Protein AF-A0A935D7R8-F1 (afdb_monomer)

pLDDT: mean 79.98, std 16.43, range [25.12, 97.88]

Mean predicted aligned error: 17.84 Å

Solvent-accessible surface area (backbone atoms only — not comparable to full-atom values): 21546 Å² total; per-residue (Å²): 134,92,79,90,79,90,80,77,100,73,84,87,69,66,61,70,61,51,54,62,62,70,72,55,86,90,68,80,71,48,70,63,20,39,67,57,42,31,53,40,67,48,76,47,75,62,68,50,31,39,38,48,45,84,63,38,43,50,80,58,92,61,56,47,52,40,34,32,56,53,76,86,49,69,36,73,81,56,50,65,52,72,55,94,64,71,46,76,22,55,31,30,44,34,40,31,40,71,85,66,84,38,56,28,74,33,72,47,77,44,75,37,47,82,42,76,56,82,83,70,62,60,48,42,70,48,76,43,82,76,50,77,17,22,37,36,38,38,73,63,42,83,40,79,88,56,82,43,52,40,37,41,67,68,75,85,63,84,68,43,66,59,82,58,47,72,49,71,51,81,59,38,40,78,37,50,32,33,43,35,38,27,48,90,72,31,53,39,70,30,72,53,77,44,80,31,41,27,58,34,50,73,41,57,90,28,40,46,66,49,69,51,74,48,80,62,58,56,33,36,39,38,40,61,44,76,49,59,77,64,39,42,79,77,46,38,39,39,34,56,57,83,71,53,71,49,56,58,67,59,46,72,50,71,53,94,65,66,44,78,29,51,32,33,44,40,36,37,23,40,24,82,87,77,75,42,75,37,38,28,37,30,22,44,74,45,74,45,54,81,63,69,93,57,80,86,79,66,79,85,68,68,71,48,73,39,58,75,62,21,73,43,52,40,40,36,38,23,84,53,42,34,48,68,28,38,40,36,33,20,42,87,85,70,48,76,78,47,77,49,75,46,78,31,63,39,52,51,78,47,81,44,76,85,66,72,65,45,60,34,43,37,38,40,41,25,86,73,45,70,52,73,48,82,44,43,33,97

Structure (mmCIF, N/CA/C/O backbone):
data_AF-A0A935D7R8-F1
#
_entry.id   AF-A0A935D7R8-F1
#
loop_
_atom_site.group_PDB
_atom_site.id
_atom_site.type_symbol
_atom_site.label_atom_id
_atom_site.label_alt_id
_atom_site.label_comp_id
_atom_site.label_asym_id
_atom_site.label_entity_id
_atom_site.label_seq_id
_atom_site.pdbx_PDB_ins_code
_atom_site.Cartn_x
_atom_site.Cartn_y
_atom_site.Cartn_z
_atom_site.occupancy
_atom_site.B_iso_or_equiv
_atom_site.auth_seq_id
_atom_site.auth_comp_id
_atom_site.auth_asym_id
_atom_site.auth_atom_id
_atom_site.pdbx_PDB_model_num
ATOM 1 N N . MET A 1 1 ? -55.597 0.495 22.270 1.00 32.75 1 MET A N 1
ATOM 2 C CA . MET A 1 1 ? -55.337 -0.959 22.265 1.00 32.75 1 MET A CA 1
ATOM 3 C C . MET A 1 1 ? -54.003 -1.185 21.591 1.00 32.75 1 MET A C 1
ATOM 5 O O . MET A 1 1 ? -53.780 -0.650 20.515 1.00 32.75 1 MET A O 1
ATOM 9 N N . ILE A 1 2 ? -53.115 -1.874 22.296 1.00 33.88 2 ILE A N 1
ATOM 10 C CA . ILE A 1 2 ? -51.761 -2.244 21.880 1.00 33.88 2 ILE A CA 1
ATOM 11 C C . ILE A 1 2 ? -51.841 -3.198 20.682 1.00 33.88 2 ILE A C 1
ATOM 13 O O . ILE A 1 2 ? -52.673 -4.100 20.685 1.00 33.88 2 ILE A O 1
ATOM 17 N N . SER A 1 3 ? -50.952 -3.034 19.703 1.00 26.97 3 SER A N 1
ATOM 18 C CA . SER A 1 3 ? -50.539 -4.124 18.814 1.00 26.97 3 SER A CA 1
ATOM 19 C C . SER A 1 3 ? -49.127 -3.851 18.301 1.00 26.97 3 SER A C 1
ATOM 21 O O . SER A 1 3 ? -48.918 -3.113 17.342 1.00 26.97 3 SER A O 1
ATOM 23 N N . THR A 1 4 ? -48.158 -4.449 18.985 1.00 35.38 4 THR A N 1
ATOM 24 C CA . THR A 1 4 ? -46.778 -4.659 18.544 1.00 35.38 4 THR A CA 1
ATOM 25 C C . THR A 1 4 ? -46.745 -5.550 17.309 1.00 35.38 4 THR A C 1
ATOM 27 O O . THR A 1 4 ? -47.282 -6.654 17.359 1.00 35.38 4 THR A O 1
ATOM 30 N N . HIS A 1 5 ? -46.058 -5.132 16.246 1.00 29.69 5 HIS A N 1
ATOM 31 C CA . HIS A 1 5 ? -45.488 -6.039 15.246 1.00 29.69 5 HIS A CA 1
ATOM 32 C C . HIS A 1 5 ? -44.010 -5.689 15.072 1.00 29.69 5 HIS A C 1
ATOM 34 O O . HIS A 1 5 ? -43.655 -4.687 14.458 1.00 29.69 5 HIS A O 1
ATOM 40 N N . ALA A 1 6 ? -43.163 -6.518 15.676 1.00 33.34 6 ALA A N 1
ATOM 41 C CA . ALA A 1 6 ? -41.754 -6.612 15.349 1.00 33.34 6 ALA A CA 1
ATOM 42 C C . ALA A 1 6 ? -41.628 -7.291 13.979 1.00 33.34 6 ALA A C 1
ATOM 44 O O . ALA A 1 6 ? -42.185 -8.369 13.791 1.00 33.34 6 ALA A O 1
ATOM 45 N N . TYR A 1 7 ? -40.892 -6.681 13.049 1.00 27.58 7 TYR A N 1
ATOM 46 C CA . TYR A 1 7 ? -40.362 -7.373 11.876 1.00 27.58 7 TYR A CA 1
ATOM 47 C C . TYR A 1 7 ? -38.921 -6.923 11.609 1.00 27.58 7 TYR A C 1
ATOM 49 O O . TYR A 1 7 ? -38.663 -5.796 11.202 1.00 27.58 7 TYR A O 1
ATOM 57 N N . ASN A 1 8 ? -38.026 -7.859 11.933 1.00 25.12 8 ASN A N 1
ATOM 58 C CA . ASN A 1 8 ? -36.705 -8.177 11.392 1.00 25.12 8 ASN A CA 1
ATOM 59 C C . ASN A 1 8 ? -35.783 -7.060 10.877 1.00 25.12 8 ASN A C 1
ATOM 61 O O . ASN A 1 8 ? -35.934 -6.518 9.786 1.00 25.12 8 ASN A O 1
ATOM 65 N N . VAL A 1 9 ? -34.707 -6.877 11.645 1.00 34.19 9 VAL A N 1
ATOM 66 C CA . VAL A 1 9 ? -33.426 -6.282 11.255 1.00 34.19 9 VAL A CA 1
ATOM 67 C C . VAL A 1 9 ? -32.640 -7.312 10.436 1.00 34.19 9 VAL A C 1
ATOM 69 O O . VAL A 1 9 ? -31.819 -8.027 10.988 1.00 34.19 9 VAL A O 1
ATOM 72 N N . GLN A 1 10 ? -32.921 -7.436 9.141 1.00 34.03 10 GLN A N 1
ATOM 73 C CA . GLN A 1 10 ? -32.052 -8.068 8.136 1.00 34.03 10 GLN A CA 1
ATOM 74 C C . GLN A 1 10 ? -32.507 -7.526 6.766 1.00 34.03 10 GLN A C 1
ATOM 76 O O . GLN A 1 10 ? -33.706 -7.506 6.503 1.00 34.03 10 GLN A O 1
ATOM 81 N N . ASN A 1 11 ? -31.582 -7.072 5.913 1.00 33.25 11 ASN A N 1
ATOM 82 C CA . ASN A 1 11 ? -31.804 -6.454 4.584 1.00 33.25 11 ASN A CA 1
ATOM 83 C C . ASN A 1 11 ? -32.205 -4.967 4.527 1.00 33.25 11 ASN A C 1
ATOM 85 O O . ASN A 1 11 ? -33.113 -4.580 3.794 1.00 33.25 11 ASN A O 1
ATOM 89 N N . LYS A 1 12 ? -31.450 -4.094 5.202 1.00 32.22 12 LYS A N 1
ATOM 90 C CA . LYS A 1 12 ? -31.298 -2.688 4.762 1.00 32.22 12 LYS A CA 1
ATOM 91 C C . LYS A 1 12 ? -29.900 -2.443 4.175 1.00 32.22 12 LYS A C 1
ATOM 93 O O . LYS A 1 12 ? -29.276 -1.427 4.456 1.00 32.22 12 LYS A O 1
ATOM 98 N N . SER A 1 13 ? -29.404 -3.413 3.403 1.00 45.75 13 SER A N 1
ATOM 99 C CA . SER A 1 13 ? -28.090 -3.394 2.758 1.00 45.75 13 SER A CA 1
ATOM 100 C C . SER A 1 13 ? -28.119 -2.611 1.438 1.00 45.75 13 SER A C 1
ATOM 102 O O . SER A 1 13 ? -29.049 -2.742 0.638 1.00 45.75 13 SER A O 1
ATOM 104 N N . LEU A 1 14 ? -27.082 -1.789 1.243 1.00 36.59 14 LEU A N 1
ATOM 105 C CA . LEU A 1 14 ? -26.651 -1.069 0.029 1.00 36.59 14 LEU A CA 1
ATOM 106 C C . LEU A 1 14 ? -27.621 -0.078 -0.645 1.00 36.59 14 LEU A C 1
ATOM 108 O O . LEU A 1 14 ? -27.222 1.033 -0.986 1.00 36.59 14 LEU A O 1
ATOM 112 N N . THR A 1 15 ? -28.892 -0.418 -0.827 1.00 35.75 15 THR A N 1
ATOM 113 C CA . THR A 1 15 ? -29.846 0.378 -1.625 1.00 35.75 15 THR A CA 1
ATOM 114 C C . THR A 1 15 ? -30.185 1.735 -1.001 1.00 35.75 15 THR A C 1
ATOM 116 O O . THR A 1 15 ? -30.354 2.721 -1.720 1.00 35.75 15 THR A O 1
ATOM 119 N N . ALA A 1 16 ? -30.220 1.832 0.331 1.00 34.75 16 ALA A N 1
ATOM 120 C CA . ALA A 1 16 ? -30.448 3.101 1.030 1.00 34.75 16 ALA A CA 1
ATOM 121 C C . ALA A 1 16 ? -29.232 4.047 0.959 1.00 34.75 16 ALA A C 1
ATOM 123 O O . ALA A 1 16 ? -29.409 5.263 0.931 1.00 34.75 16 ALA A O 1
ATOM 124 N N . VAL A 1 17 ? -28.018 3.492 0.870 1.00 40.97 17 VAL A N 1
ATOM 125 C CA . VAL A 1 17 ? -26.762 4.248 0.729 1.00 40.97 17 VAL A CA 1
ATOM 126 C C . VAL A 1 17 ? -26.624 4.783 -0.701 1.00 40.97 17 VAL A C 1
ATOM 128 O O . VAL A 1 17 ? -26.316 5.957 -0.894 1.00 40.97 17 VAL A O 1
ATOM 131 N N . LEU A 1 18 ? -26.984 3.972 -1.704 1.00 39.69 18 LEU A N 1
ATOM 132 C CA . LEU A 1 18 ? -27.013 4.382 -3.113 1.00 39.69 18 LEU A CA 1
ATOM 133 C C . LEU A 1 18 ? -28.060 5.482 -3.378 1.00 39.69 18 LEU A C 1
ATOM 135 O O . LEU A 1 18 ? -27.822 6.409 -4.147 1.00 39.69 18 LEU A O 1
ATOM 139 N N . SER A 1 19 ? -29.201 5.424 -2.685 1.00 36.91 19 SER A N 1
ATOM 140 C CA . SER A 1 19 ? -30.271 6.425 -2.806 1.00 36.91 19 SER A CA 1
ATOM 141 C C . SER A 1 19 ? -29.857 7.809 -2.293 1.00 36.91 19 SER A C 1
ATOM 143 O O . SER A 1 19 ? -30.337 8.811 -2.815 1.00 36.91 19 SER A O 1
ATOM 145 N N . LEU A 1 20 ? -28.956 7.887 -1.304 1.00 38.75 20 LEU A N 1
ATOM 146 C CA . LEU A 1 20 ? -28.432 9.167 -0.814 1.00 38.75 20 LEU A CA 1
ATOM 147 C C . LEU A 1 20 ? -27.389 9.775 -1.770 1.00 38.75 20 LEU A C 1
ATOM 149 O O . LEU A 1 20 ? -27.322 10.995 -1.890 1.00 38.75 20 LEU A O 1
ATOM 153 N N . LEU A 1 21 ? -26.630 8.937 -2.487 1.00 42.28 21 LEU A N 1
ATOM 154 C CA . LEU A 1 21 ? -25.644 9.356 -3.496 1.00 42.28 21 LEU A CA 1
ATOM 155 C C . LEU A 1 21 ? -26.289 9.809 -4.821 1.00 42.28 21 LEU A C 1
ATOM 157 O O . LEU A 1 21 ? -25.731 10.645 -5.522 1.00 42.28 21 LEU A O 1
ATOM 161 N N . LEU A 1 22 ? -27.485 9.312 -5.154 1.00 39.69 22 LEU A N 1
ATOM 162 C CA . LEU A 1 22 ? -28.229 9.683 -6.371 1.00 39.69 22 LEU A CA 1
ATOM 163 C C . LEU A 1 22 ? -29.046 10.984 -6.250 1.00 39.69 22 LEU A C 1
ATOM 165 O O . LEU A 1 22 ? -29.570 11.470 -7.252 1.00 39.69 22 LEU A O 1
ATOM 169 N N . LEU A 1 23 ? -29.172 11.555 -5.047 1.00 36.75 23 LEU A N 1
ATOM 170 C CA . LEU A 1 23 ? -30.017 12.729 -4.785 1.00 36.75 23 LEU A CA 1
ATOM 171 C C . LEU A 1 23 ? -29.272 14.073 -4.780 1.00 36.75 23 LEU A C 1
ATOM 173 O O . LEU A 1 23 ? -29.926 15.111 -4.696 1.00 36.75 23 LEU A O 1
ATOM 177 N N . CYS A 1 24 ? -27.950 14.086 -4.957 1.00 32.88 24 CYS A N 1
ATOM 178 C CA . CYS A 1 24 ? -27.210 15.314 -5.237 1.00 32.88 24 CYS A CA 1
ATOM 179 C C . CYS A 1 24 ? -26.363 15.110 -6.494 1.00 32.88 24 CYS A C 1
ATOM 181 O O . CYS A 1 24 ? -25.352 14.414 -6.487 1.00 32.88 24 CYS A O 1
ATOM 183 N N . GLY A 1 25 ? -26.844 15.658 -7.609 1.00 40.53 25 GLY A N 1
ATOM 184 C CA . GLY A 1 25 ? -26.140 15.603 -8.880 1.00 40.53 25 GLY A CA 1
ATOM 185 C C . GLY A 1 25 ? -24.770 16.276 -8.795 1.00 40.53 25 GLY A C 1
ATOM 186 O O . GLY A 1 25 ? -24.619 17.301 -8.139 1.00 40.53 25 GLY A O 1
ATOM 187 N N . MET A 1 26 ? -23.834 15.722 -9.569 1.00 37.94 26 MET A N 1
ATOM 188 C CA . MET A 1 26 ? -22.467 16.203 -9.819 1.00 37.94 26 MET A CA 1
ATOM 189 C C . MET A 1 26 ? -21.381 15.713 -8.852 1.00 37.94 26 MET A C 1
ATOM 191 O O . MET A 1 26 ? -20.585 16.503 -8.369 1.00 37.94 26 MET A O 1
ATOM 195 N N . VAL A 1 27 ? -21.241 14.395 -8.689 1.00 36.28 27 VAL A N 1
ATOM 196 C CA . VAL A 1 27 ? -19.916 13.782 -8.481 1.00 36.28 27 VAL A CA 1
ATOM 197 C C . VAL A 1 27 ? -19.839 12.544 -9.371 1.00 36.28 27 VAL A C 1
ATOM 199 O O . VAL A 1 27 ? -20.749 11.716 -9.370 1.00 36.28 27 VAL A O 1
ATOM 202 N N . SER A 1 28 ? -18.798 12.445 -10.201 1.00 37.97 28 SER A N 1
ATOM 203 C CA . SER A 1 28 ? -18.541 11.253 -11.012 1.00 37.97 28 SER A CA 1
ATOM 204 C C . SER A 1 28 ? -18.492 10.030 -10.101 1.00 37.97 28 SER A C 1
ATOM 206 O O . SER A 1 28 ? -17.761 10.049 -9.117 1.00 37.97 28 SER A O 1
ATOM 208 N N . ALA A 1 29 ? -19.203 8.962 -10.447 1.00 40.59 29 ALA A N 1
ATOM 209 C CA . ALA A 1 29 ? -19.250 7.693 -9.717 1.00 40.59 29 ALA A CA 1
ATOM 210 C C . ALA A 1 29 ? -17.893 6.947 -9.586 1.00 40.59 29 ALA A C 1
ATOM 212 O O . ALA A 1 29 ? -17.866 5.803 -9.144 1.00 40.59 29 ALA A O 1
ATOM 213 N N . GLN A 1 30 ? -16.767 7.568 -9.953 1.00 46.84 30 GLN A N 1
ATOM 214 C CA . GLN A 1 30 ? -15.447 6.937 -9.997 1.00 46.84 30 GLN A CA 1
ATOM 215 C C . GLN A 1 30 ? -14.870 6.536 -8.627 1.00 46.84 30 GLN A C 1
ATOM 217 O O . GLN A 1 30 ? -14.549 5.363 -8.485 1.00 46.84 30 GLN A O 1
ATOM 222 N N . PRO A 1 31 ? -14.824 7.380 -7.572 1.00 53.28 31 PRO A N 1
ATOM 223 C CA . PRO A 1 31 ? -14.146 6.987 -6.336 1.00 53.28 31 PRO A CA 1
ATOM 224 C C . PRO A 1 31 ? -14.861 5.839 -5.607 1.00 53.28 31 PRO A C 1
ATOM 226 O O . PRO A 1 31 ? -14.209 5.020 -4.973 1.00 53.28 31 PRO A O 1
ATOM 229 N N . TYR A 1 32 ? -16.190 5.725 -5.730 1.00 62.88 32 TYR A N 1
ATOM 230 C CA . TYR A 1 32 ? -16.929 4.578 -5.190 1.00 62.88 32 TYR A CA 1
ATOM 231 C C . TYR A 1 32 ? -16.591 3.286 -5.940 1.00 62.88 32 TYR A C 1
ATOM 233 O O . TYR A 1 32 ? -16.381 2.251 -5.315 1.00 62.88 32 TYR A O 1
ATOM 241 N N . CYS A 1 33 ? -16.510 3.349 -7.270 1.00 67.56 33 CYS A N 1
ATOM 242 C CA . CYS A 1 33 ? -16.206 2.187 -8.093 1.00 67.56 33 CYS A CA 1
ATOM 243 C C . CYS A 1 33 ? -14.764 1.716 -7.985 1.00 67.56 33 CYS A C 1
ATOM 245 O O . CYS A 1 33 ? -14.523 0.511 -7.959 1.00 67.56 33 CYS A O 1
ATOM 247 N N . ASP A 1 34 ? -13.829 2.649 -7.854 1.00 65.25 34 ASP A N 1
ATOM 248 C CA . ASP A 1 34 ? -12.420 2.346 -7.631 1.00 65.25 34 ASP A CA 1
ATOM 249 C C . ASP A 1 34 ? -12.218 1.670 -6.268 1.00 65.25 34 ASP A C 1
ATOM 251 O O . ASP A 1 34 ? -11.469 0.705 -6.167 1.00 65.25 34 ASP A O 1
ATOM 255 N N . ILE A 1 35 ? -12.949 2.101 -5.232 1.00 63.00 35 ILE A N 1
ATOM 256 C CA . ILE A 1 35 ? -12.929 1.460 -3.907 1.00 63.00 35 ILE A CA 1
ATOM 257 C C . ILE A 1 35 ? -13.654 0.104 -3.907 1.00 63.00 35 ILE A C 1
ATOM 259 O O . ILE A 1 35 ? -13.232 -0.808 -3.201 1.00 63.00 35 ILE A O 1
ATOM 263 N N . LEU A 1 36 ? -14.744 -0.042 -4.668 1.00 68.88 36 LEU A N 1
ATOM 264 C CA . LEU A 1 36 ? -15.537 -1.273 -4.705 1.00 68.88 36 LEU A CA 1
ATOM 265 C C . LEU A 1 36 ? -14.862 -2.392 -5.507 1.00 68.88 36 LEU A C 1
ATOM 267 O O . LEU A 1 36 ? -14.970 -3.553 -5.125 1.00 68.88 36 LEU A O 1
ATOM 271 N N . LEU A 1 37 ? -14.228 -2.058 -6.634 1.00 76.88 37 LEU A N 1
ATOM 272 C CA . LEU A 1 37 ? -13.648 -3.037 -7.560 1.00 76.88 37 LEU A CA 1
ATOM 273 C C . LEU A 1 37 ? -12.129 -3.186 -7.402 1.00 76.88 37 LEU A C 1
ATOM 275 O O . LEU A 1 37 ? -11.600 -4.231 -7.772 1.00 76.88 37 LEU A O 1
ATOM 279 N N . ARG A 1 38 ? -11.450 -2.139 -6.904 1.00 72.69 38 ARG A N 1
ATOM 280 C CA . ARG A 1 38 ? -9.985 -1.991 -6.748 1.00 72.69 38 ARG A CA 1
ATOM 281 C C . ARG A 1 38 ? -9.214 -2.762 -7.821 1.00 72.69 38 ARG A C 1
ATOM 283 O O . ARG A 1 38 ? -8.498 -3.712 -7.488 1.00 72.69 38 ARG A O 1
ATOM 290 N N . PRO A 1 39 ? -9.397 -2.403 -9.109 1.00 79.69 39 PRO A N 1
ATOM 291 C CA . PRO A 1 39 ? -8.734 -3.100 -10.189 1.00 79.69 39 PRO A CA 1
ATOM 292 C C . PRO A 1 39 ? -7.222 -3.043 -9.991 1.00 79.69 39 PRO A C 1
ATOM 294 O O . PRO A 1 39 ? -6.636 -1.977 -9.818 1.00 79.69 39 PRO A O 1
ATOM 297 N N . ALA A 1 40 ? -6.600 -4.209 -10.004 1.00 80.38 40 ALA A N 1
ATOM 298 C CA . ALA A 1 40 ? -5.177 -4.388 -9.811 1.00 80.38 40 ALA A CA 1
ATOM 299 C C . ALA A 1 40 ? -4.719 -5.560 -10.664 1.00 80.38 40 ALA A C 1
ATOM 301 O O . ALA A 1 40 ? -5.421 -6.563 -10.800 1.00 80.38 40 ALA A O 1
ATOM 302 N N . PHE A 1 41 ? -3.522 -5.453 -11.224 1.00 82.81 41 PHE A N 1
ATOM 303 C CA . PHE A 1 41 ? -2.903 -6.585 -11.884 1.00 82.81 41 PHE A CA 1
ATOM 304 C C . PHE A 1 41 ? -1.392 -6.517 -11.859 1.00 82.81 41 PHE A C 1
ATOM 306 O O . PHE A 1 41 ? -0.793 -5.437 -11.817 1.00 82.81 41 PHE A O 1
ATOM 313 N N . ASP A 1 42 ? -0.794 -7.694 -11.962 1.00 78.12 42 ASP A N 1
ATOM 314 C CA . ASP A 1 42 ? 0.628 -7.837 -12.192 1.00 78.12 42 ASP A CA 1
ATOM 315 C C . ASP A 1 42 ? 0.930 -8.411 -13.577 1.00 78.12 42 ASP A C 1
ATOM 317 O O . ASP A 1 42 ? 0.044 -8.934 -14.253 1.00 78.12 42 ASP A O 1
ATOM 321 N N . VAL A 1 43 ? 2.169 -8.248 -14.035 1.00 79.56 43 VAL A N 1
ATOM 322 C CA . VAL A 1 43 ? 2.623 -8.651 -15.363 1.00 79.56 43 VAL A CA 1
ATOM 323 C C . VAL A 1 43 ? 3.949 -9.383 -15.237 1.00 79.56 43 VAL A C 1
ATOM 325 O O . VAL A 1 43 ? 4.926 -8.810 -14.768 1.00 79.56 43 VAL A O 1
ATOM 328 N N . SER A 1 44 ? 3.997 -10.621 -15.721 1.00 77.06 44 SER A N 1
ATOM 329 C CA . SER A 1 44 ? 5.245 -11.356 -15.930 1.00 77.06 44 SER A CA 1
ATOM 330 C C . SER A 1 44 ? 5.614 -11.390 -17.412 1.00 77.06 44 SER A C 1
ATOM 332 O O . SER A 1 44 ? 4.754 -11.247 -18.285 1.00 77.06 44 SER A O 1
ATOM 334 N N . PHE A 1 45 ? 6.903 -11.562 -17.698 1.00 75.25 45 PHE A N 1
ATOM 335 C CA . PHE A 1 45 ? 7.456 -11.477 -19.047 1.00 75.25 45 PHE A CA 1
ATOM 336 C C . PHE A 1 45 ? 8.118 -12.789 -19.458 1.00 75.25 45 PHE A C 1
ATOM 338 O O . PHE A 1 45 ? 8.821 -13.423 -18.672 1.00 75.25 45 PHE A O 1
ATOM 345 N N . ASN A 1 46 ? 7.938 -13.153 -20.723 1.00 73.44 46 ASN A N 1
ATOM 346 C CA . ASN A 1 46 ? 8.718 -14.168 -21.416 1.00 73.44 46 ASN A CA 1
ATOM 347 C C . ASN A 1 46 ? 9.062 -13.636 -22.814 1.00 73.44 46 ASN A C 1
ATOM 349 O O . ASN A 1 46 ? 8.310 -13.822 -23.773 1.00 73.44 46 ASN A O 1
ATOM 353 N N . GLY A 1 47 ? 10.164 -12.889 -22.911 1.00 72.25 47 GLY A N 1
ATOM 354 C CA . GLY A 1 47 ? 10.515 -12.146 -24.122 1.00 72.25 47 GLY A CA 1
ATOM 355 C C . GLY A 1 47 ? 9.504 -11.034 -24.429 1.00 72.25 47 GLY A C 1
ATOM 356 O O . GLY A 1 47 ? 9.254 -10.168 -23.593 1.00 72.25 47 GLY A O 1
ATOM 357 N N . ASN A 1 48 ? 8.922 -11.061 -25.630 1.00 77.12 48 ASN A N 1
ATOM 358 C CA . ASN A 1 48 ? 7.887 -10.121 -26.082 1.00 77.12 48 ASN A CA 1
ATOM 359 C C . ASN A 1 48 ? 6.460 -10.518 -25.657 1.00 77.12 48 ASN A C 1
ATOM 361 O O . ASN A 1 48 ? 5.506 -9.804 -25.976 1.00 77.12 48 ASN A O 1
ATOM 365 N N . VAL A 1 49 ? 6.311 -11.646 -24.959 1.00 83.81 49 VAL A N 1
ATOM 366 C CA . VAL A 1 49 ? 5.035 -12.115 -24.423 1.00 83.81 49 VAL A CA 1
ATOM 367 C C . VAL A 1 49 ? 4.906 -11.673 -22.975 1.00 83.81 49 VAL A C 1
ATOM 369 O O . VAL A 1 49 ? 5.769 -11.963 -22.144 1.00 83.81 49 VAL A O 1
ATOM 372 N N . ILE A 1 50 ? 3.800 -11.011 -22.664 1.00 85.62 50 ILE A N 1
ATOM 373 C CA . ILE A 1 50 ? 3.411 -10.679 -21.301 1.00 85.62 50 ILE A CA 1
ATOM 374 C C . ILE A 1 50 ? 2.308 -11.619 -20.830 1.00 85.62 50 ILE A C 1
ATOM 376 O O . ILE A 1 50 ? 1.435 -11.997 -21.608 1.00 85.62 50 ILE A O 1
ATOM 380 N N . THR A 1 51 ? 2.334 -11.984 -19.553 1.00 86.56 51 THR A N 1
ATOM 381 C CA . THR A 1 51 ? 1.233 -12.675 -18.874 1.00 86.56 51 THR A CA 1
ATOM 382 C C . THR A 1 51 ? 0.736 -11.781 -17.751 1.00 86.56 51 THR A C 1
ATOM 384 O O . THR A 1 51 ? 1.509 -11.417 -16.867 1.00 86.56 51 THR A O 1
ATOM 387 N N . CYS A 1 52 ? -0.538 -11.412 -17.787 1.00 86.19 52 CYS A N 1
ATOM 388 C CA . CYS A 1 52 ? -1.172 -10.547 -16.804 1.00 86.19 52 CYS A CA 1
ATOM 389 C C . CYS A 1 52 ? -1.925 -11.382 -15.765 1.00 86.19 52 CYS A C 1
ATOM 391 O O . CYS A 1 52 ? -2.700 -12.262 -16.118 1.00 86.19 52 CYS A O 1
ATOM 393 N N . VAL A 1 53 ? -1.737 -11.096 -14.481 1.00 83.75 53 VAL A N 1
ATOM 394 C CA . VAL A 1 53 ? -2.464 -11.750 -13.388 1.00 83.75 53 VAL A CA 1
ATOM 395 C C . VAL A 1 53 ? -3.366 -10.721 -12.731 1.00 83.75 53 VAL A C 1
ATOM 397 O O . VAL A 1 53 ? -2.878 -9.715 -12.223 1.00 83.75 53 VAL A O 1
ATOM 400 N N . ASN A 1 54 ? -4.676 -10.965 -12.738 1.00 85.12 54 ASN A N 1
ATOM 401 C CA . ASN A 1 54 ? -5.629 -10.119 -12.031 1.00 85.12 54 ASN A CA 1
ATOM 402 C C . ASN A 1 54 ? -5.461 -10.297 -10.508 1.00 85.12 54 ASN A C 1
ATOM 404 O O . ASN A 1 54 ? -5.595 -11.404 -9.992 1.00 85.12 54 ASN A O 1
ATOM 408 N N . LEU A 1 55 ? -5.172 -9.199 -9.808 1.00 79.56 55 LEU A N 1
ATOM 409 C CA . LEU A 1 55 ? -4.993 -9.115 -8.352 1.00 79.56 55 LEU A CA 1
ATOM 410 C C . LEU A 1 55 ? -6.073 -8.248 -7.681 1.00 79.56 55 LEU A C 1
ATOM 412 O O . LEU A 1 55 ? -5.918 -7.826 -6.536 1.00 79.56 55 LEU A O 1
ATOM 416 N N . SER A 1 56 ? -7.138 -7.921 -8.409 1.00 80.94 56 SER A N 1
ATOM 417 C CA . SER A 1 56 ? -8.189 -7.019 -7.940 1.00 80.94 56 SER A CA 1
ATOM 418 C C . SER A 1 56 ? -8.906 -7.590 -6.721 1.00 80.94 56 SER A C 1
ATOM 420 O O . SER A 1 56 ? -9.119 -8.799 -6.627 1.00 80.94 56 SER A O 1
ATOM 422 N N . THR A 1 57 ? -9.307 -6.731 -5.785 1.00 69.31 57 THR A N 1
ATOM 423 C CA . THR A 1 57 ? -10.027 -7.144 -4.570 1.00 69.31 57 THR A CA 1
ATOM 424 C C . THR A 1 57 ? -11.096 -6.118 -4.185 1.00 69.31 57 THR A C 1
ATOM 426 O O . THR A 1 57 ? -10.828 -4.929 -4.260 1.00 69.31 57 THR A O 1
ATOM 429 N N . PRO A 1 58 ? -12.288 -6.516 -3.710 1.00 57.31 58 PRO A N 1
ATOM 430 C CA . PRO A 1 58 ? -12.851 -7.864 -3.732 1.00 57.31 58 PRO A CA 1
ATOM 431 C C . PRO A 1 58 ? -13.329 -8.271 -5.141 1.00 57.31 58 PRO A C 1
ATOM 433 O O . PRO A 1 58 ? -14.020 -7.518 -5.826 1.00 57.31 58 PRO A O 1
ATOM 436 N N . LEU A 1 59 ? -13.037 -9.507 -5.562 1.00 63.19 59 LEU A N 1
ATOM 437 C CA . LEU A 1 59 ? -13.640 -10.088 -6.770 1.00 63.19 59 LEU A CA 1
ATOM 438 C C . LEU A 1 59 ? -15.080 -10.506 -6.459 1.00 63.19 59 LEU A C 1
ATOM 440 O O . LEU A 1 59 ? -15.348 -11.610 -5.986 1.00 63.19 59 LEU A O 1
ATOM 444 N N . THR A 1 60 ? -16.028 -9.604 -6.701 1.00 61.62 60 THR A N 1
ATOM 445 C CA . THR A 1 60 ? -17.451 -9.931 -6.573 1.00 61.62 60 THR A CA 1
ATOM 446 C C . THR A 1 60 ? -17.887 -10.867 -7.703 1.00 61.62 60 THR A C 1
ATOM 448 O O . THR A 1 60 ? -17.521 -10.686 -8.870 1.00 61.62 60 THR A O 1
ATOM 451 N N . ALA A 1 61 ? -18.680 -11.889 -7.362 1.00 61.28 61 ALA A N 1
ATOM 452 C CA . ALA A 1 61 ? -19.217 -12.830 -8.341 1.00 61.28 61 ALA A CA 1
ATOM 453 C C . ALA A 1 61 ? -20.017 -12.081 -9.423 1.00 61.28 61 ALA A C 1
ATOM 455 O O . ALA A 1 61 ? -20.946 -11.341 -9.107 1.00 61.28 61 ALA A O 1
ATOM 456 N N . GLY A 1 62 ? -19.660 -12.290 -10.695 1.00 70.25 62 GLY A N 1
ATOM 457 C CA . GLY A 1 62 ? -20.317 -11.651 -11.842 1.00 70.25 62 GLY A CA 1
ATOM 458 C C . GLY A 1 62 ? -19.621 -10.401 -12.394 1.00 70.25 62 GLY A C 1
ATOM 459 O O . GLY A 1 62 ? -20.148 -9.806 -13.331 1.00 70.25 62 GLY A O 1
ATOM 460 N N . THR A 1 63 ? -18.455 -10.012 -11.867 1.00 84.44 63 THR A N 1
ATOM 461 C CA . THR A 1 63 ? -17.625 -8.943 -12.455 1.00 84.44 63 THR A CA 1
ATOM 462 C C . THR A 1 63 ? -17.029 -9.394 -13.792 1.00 84.44 63 THR A C 1
ATOM 464 O O . THR A 1 63 ? -16.506 -10.504 -13.889 1.00 84.44 63 THR A O 1
ATOM 467 N N . THR A 1 64 ? -17.106 -8.552 -14.824 1.00 88.69 64 THR A N 1
ATOM 468 C CA . THR A 1 64 ? -16.469 -8.798 -16.128 1.00 88.69 64 THR A CA 1
ATOM 469 C C . THR A 1 64 ? -15.138 -8.070 -16.239 1.00 88.69 64 THR A C 1
ATOM 471 O O . THR A 1 64 ? -15.023 -6.930 -15.787 1.00 88.69 64 THR A O 1
ATOM 474 N N . GLU A 1 65 ? -14.171 -8.708 -16.896 1.00 91.06 65 GLU A N 1
ATOM 475 C CA . GLU A 1 65 ? -12.828 -8.179 -17.130 1.00 91.06 65 GLU A CA 1
ATOM 476 C C . GLU A 1 65 ? -12.626 -7.829 -18.603 1.00 91.06 65 GLU A C 1
ATOM 478 O O . GLU A 1 65 ? -12.877 -8.662 -19.478 1.00 91.06 65 GLU A O 1
ATOM 483 N N . LEU A 1 66 ? -12.105 -6.630 -18.862 1.00 92.06 66 LEU A N 1
ATOM 484 C CA . LEU A 1 66 ? -11.662 -6.196 -20.181 1.00 92.06 66 LEU A CA 1
ATOM 485 C C . LEU A 1 66 ? -10.215 -5.713 -20.110 1.00 92.06 66 LEU A C 1
ATOM 487 O O . LEU A 1 66 ? -9.908 -4.726 -19.436 1.00 92.06 66 LEU A O 1
ATOM 491 N N . TRP A 1 67 ? -9.347 -6.383 -20.858 1.00 92.81 67 TRP A N 1
ATOM 492 C CA . TRP A 1 67 ? -7.947 -6.019 -21.019 1.00 92.81 67 TRP A CA 1
ATOM 493 C C . TRP A 1 67 ? -7.758 -5.181 -22.276 1.00 92.81 67 TRP A C 1
ATOM 495 O O . TRP A 1 67 ? -8.293 -5.504 -23.334 1.00 92.81 67 TRP A O 1
ATOM 505 N N . ASN A 1 68 ? -6.969 -4.119 -22.172 1.00 93.69 68 ASN A N 1
ATOM 506 C CA . ASN A 1 68 ? -6.460 -3.346 -23.298 1.00 93.69 68 ASN A CA 1
ATOM 507 C C . ASN A 1 68 ? -4.940 -3.338 -23.197 1.00 93.69 68 ASN A C 1
ATOM 509 O O . ASN A 1 68 ? -4.415 -2.883 -22.188 1.00 93.69 68 ASN A O 1
ATOM 513 N N . TYR A 1 69 ? -4.237 -3.830 -24.213 1.00 92.19 69 TYR A N 1
ATOM 514 C CA . TYR A 1 69 ? -2.778 -3.954 -24.164 1.00 92.19 69 TYR A CA 1
ATOM 515 C C . TYR A 1 69 ? -2.048 -2.744 -24.754 1.00 92.19 69 TYR A C 1
ATOM 517 O O . TYR A 1 69 ? -0.846 -2.781 -24.963 1.00 92.19 69 TYR A O 1
ATOM 525 N N . GLY A 1 70 ? -2.744 -1.642 -25.035 1.00 89.62 70 GLY A N 1
ATOM 526 C CA . GLY A 1 70 ? -2.109 -0.390 -25.449 1.00 89.62 70 GLY A CA 1
ATOM 527 C C . GLY A 1 70 ? -1.571 -0.371 -26.887 1.00 89.62 70 GLY A C 1
ATOM 528 O O . GLY A 1 70 ? -1.034 0.648 -27.312 1.00 89.62 70 GLY A O 1
ATOM 529 N N . ASP A 1 71 ? -1.752 -1.447 -27.657 1.00 90.88 71 ASP A N 1
ATOM 530 C CA . ASP A 1 71 ? -1.394 -1.583 -29.080 1.00 90.88 71 ASP A CA 1
ATOM 531 C C . ASP A 1 71 ? -2.630 -1.751 -29.990 1.00 90.88 71 ASP A C 1
ATOM 533 O O . ASP A 1 71 ? -2.555 -2.297 -31.090 1.00 90.88 71 ASP A O 1
ATOM 537 N N . ALA A 1 72 ? -3.780 -1.259 -29.516 1.00 89.62 72 ALA A N 1
ATOM 538 C CA . ALA A 1 72 ? -5.115 -1.436 -30.093 1.00 89.62 72 ALA A CA 1
ATOM 539 C C . ALA A 1 72 ? -5.693 -2.860 -30.007 1.00 89.62 72 ALA A C 1
ATOM 541 O O . ALA A 1 72 ? -6.808 -3.082 -30.488 1.00 89.62 72 ALA A O 1
ATOM 542 N N . SER A 1 73 ? -5.002 -3.803 -29.361 1.00 90.81 73 SER A N 1
ATOM 543 C CA . SER A 1 73 ? -5.591 -5.089 -29.001 1.00 90.81 73 SER A CA 1
ATOM 544 C C . SER A 1 73 ? -6.353 -5.014 -27.672 1.00 90.81 73 SER A C 1
ATOM 546 O O . SER A 1 73 ? -5.988 -4.289 -26.740 1.00 90.81 73 SER A O 1
ATOM 548 N N . VAL A 1 74 ? -7.451 -5.767 -27.609 1.00 91.62 74 VAL A N 1
ATOM 549 C CA . VAL A 1 74 ? -8.282 -5.935 -26.415 1.00 91.62 74 VAL A CA 1
ATOM 550 C C . VAL A 1 74 ? -8.655 -7.403 -26.252 1.00 91.62 74 VAL A C 1
ATOM 552 O O . VAL A 1 74 ? -8.778 -8.119 -27.250 1.00 91.62 74 VAL A O 1
ATOM 555 N N . ALA A 1 75 ? -8.849 -7.848 -25.014 1.00 89.06 75 ALA A N 1
ATOM 556 C CA . ALA A 1 75 ? -9.254 -9.216 -24.719 1.00 89.06 75 ALA A CA 1
ATOM 557 C C . ALA A 1 75 ? -10.235 -9.283 -23.545 1.00 89.06 75 ALA A C 1
ATOM 559 O O . ALA A 1 75 ? -10.028 -8.653 -22.506 1.00 89.06 75 ALA A O 1
ATOM 560 N N . ASP A 1 76 ? -11.270 -10.106 -23.702 1.00 82.88 76 ASP A N 1
ATOM 561 C CA . ASP A 1 76 ? -12.205 -10.437 -22.631 1.00 82.88 76 ASP A CA 1
ATOM 562 C C . ASP A 1 76 ? -11.659 -11.654 -21.872 1.00 82.88 76 ASP A C 1
ATOM 564 O O . ASP A 1 76 ? -11.476 -12.723 -22.462 1.00 82.88 76 ASP A O 1
ATOM 568 N N . ASN A 1 77 ? -11.409 -11.508 -20.565 1.00 73.06 77 ASN A N 1
ATOM 569 C CA . ASN A 1 77 ? -11.046 -12.615 -19.664 1.00 73.06 77 ASN A CA 1
ATOM 570 C C . ASN A 1 77 ? -9.782 -13.422 -20.071 1.00 73.06 77 ASN A C 1
ATOM 572 O O . ASN A 1 77 ? -9.637 -14.593 -19.713 1.00 73.06 77 ASN A O 1
ATOM 576 N N . TYR A 1 78 ? -8.885 -12.825 -20.863 1.00 64.94 78 TYR A N 1
ATOM 577 C CA . TYR A 1 78 ? -7.669 -13.459 -21.378 1.00 64.94 78 TYR A CA 1
ATOM 578 C C . TYR A 1 78 ? -6.431 -12.719 -20.862 1.00 64.94 78 TYR A C 1
ATOM 580 O O . TYR A 1 78 ? -6.386 -11.496 -20.859 1.00 64.94 78 TYR A O 1
ATOM 588 N N . ALA A 1 79 ? -5.441 -13.475 -20.393 1.00 71.38 79 ALA A N 1
ATOM 589 C CA . ALA A 1 79 ? -4.389 -13.004 -19.490 1.00 71.38 79 ALA A CA 1
ATOM 590 C C . ALA A 1 79 ? -2.973 -13.080 -20.099 1.00 71.38 79 ALA A C 1
ATOM 592 O O . ALA A 1 79 ? -1.991 -13.146 -19.368 1.00 71.38 79 ALA A O 1
ATOM 593 N N . TYR A 1 80 ? -2.832 -13.092 -21.428 1.00 85.25 80 TYR A N 1
ATOM 594 C CA . TYR A 1 80 ? -1.522 -12.979 -22.077 1.00 85.25 80 TYR A CA 1
ATOM 595 C C . TYR A 1 80 ? -1.609 -12.217 -23.397 1.00 85.25 80 TYR A C 1
ATOM 597 O O . TYR A 1 80 ? -2.624 -12.283 -24.090 1.00 85.25 80 TYR A O 1
ATOM 605 N N . HIS A 1 81 ? -0.526 -11.530 -23.754 1.00 89.75 81 HIS A N 1
ATOM 606 C CA . HIS A 1 81 ? -0.414 -10.787 -25.007 1.00 89.75 81 HIS A CA 1
ATOM 607 C C . HIS A 1 81 ? 1.010 -10.822 -25.546 1.00 89.75 81 HIS A C 1
ATOM 609 O O . HIS A 1 81 ? 1.966 -10.766 -24.776 1.00 89.75 81 HIS A O 1
ATOM 615 N N . GLU A 1 82 ? 1.152 -10.915 -26.864 1.00 89.94 82 GLU A N 1
ATOM 616 C CA . GLU A 1 82 ? 2.445 -10.895 -27.547 1.00 89.94 82 GLU A CA 1
ATOM 617 C C . GLU A 1 82 ? 2.588 -9.602 -28.347 1.00 89.94 82 GLU A C 1
ATOM 619 O O . GLU A 1 82 ? 1.814 -9.335 -29.268 1.00 89.94 82 GLU A O 1
ATOM 624 N N . TYR A 1 83 ? 3.620 -8.819 -28.037 1.00 87.88 83 TYR A N 1
ATOM 625 C CA . TYR A 1 83 ? 3.904 -7.593 -28.769 1.00 87.88 83 TYR A CA 1
ATOM 626 C C . TYR A 1 83 ? 4.812 -7.857 -29.967 1.00 87.88 83 TYR A C 1
ATOM 628 O O . TYR A 1 83 ? 5.863 -8.491 -29.866 1.00 87.88 83 TYR A O 1
ATOM 636 N N . THR A 1 84 ? 4.425 -7.316 -31.121 1.00 85.00 84 THR A N 1
ATOM 637 C CA . THR A 1 84 ? 5.215 -7.417 -32.363 1.00 85.00 84 THR A CA 1
ATOM 638 C C . THR A 1 84 ? 6.297 -6.346 -32.468 1.00 85.00 84 THR A C 1
ATOM 640 O O . THR A 1 84 ? 7.271 -6.515 -33.201 1.00 85.00 84 THR A O 1
ATOM 643 N N . THR A 1 85 ? 6.138 -5.247 -31.732 1.00 81.25 85 THR A N 1
ATOM 644 C CA . THR A 1 85 ? 7.086 -4.136 -31.685 1.00 81.25 85 THR A CA 1
ATOM 645 C C . THR A 1 85 ? 7.569 -3.902 -30.263 1.00 81.25 85 THR A C 1
ATOM 647 O O . THR A 1 85 ? 6.806 -4.005 -29.303 1.00 81.25 85 THR A O 1
ATOM 650 N N . ILE A 1 86 ? 8.843 -3.550 -30.123 1.00 75.62 86 ILE A N 1
ATOM 651 C CA . ILE A 1 86 ? 9.384 -3.049 -28.859 1.00 75.62 86 ILE A CA 1
ATOM 652 C C . ILE A 1 86 ? 8.731 -1.708 -28.528 1.00 75.62 86 ILE A C 1
ATOM 654 O O . ILE A 1 86 ? 8.386 -0.936 -29.429 1.00 75.62 86 ILE A O 1
ATOM 658 N N . GLY A 1 87 ? 8.557 -1.414 -27.245 1.00 75.06 87 GLY A N 1
ATOM 659 C CA . GLY A 1 87 ? 7.931 -0.162 -26.851 1.00 75.06 87 GLY A CA 1
ATOM 660 C C . GLY A 1 87 ? 7.364 -0.174 -25.447 1.00 75.06 87 GLY A C 1
ATOM 661 O O . GLY A 1 87 ? 7.442 -1.160 -24.716 1.00 75.06 87 GLY A O 1
ATOM 662 N N . VAL A 1 88 ? 6.797 0.969 -25.081 1.00 75.69 88 VAL A N 1
ATOM 663 C CA . VAL A 1 88 ? 6.063 1.145 -23.834 1.00 75.69 88 VAL A CA 1
ATOM 664 C C . VAL A 1 88 ? 4.584 1.152 -24.171 1.00 75.69 88 VAL A C 1
ATOM 666 O O . VAL A 1 88 ? 4.136 1.997 -24.947 1.00 75.69 88 VAL A O 1
ATOM 669 N N . TYR A 1 89 ? 3.841 0.229 -23.576 1.00 84.00 89 TYR A N 1
ATOM 670 C CA . TYR A 1 89 ? 2.425 0.043 -23.847 1.00 84.00 89 TYR A CA 1
ATOM 671 C C . TYR A 1 89 ? 1.591 0.327 -22.599 1.00 84.00 89 TYR A C 1
ATOM 673 O O . TYR A 1 89 ? 1.870 -0.256 -21.550 1.00 84.00 89 TYR A O 1
ATOM 681 N N . PRO A 1 90 ? 0.579 1.208 -22.671 1.00 85.44 90 PRO A N 1
ATOM 682 C CA . PRO A 1 90 ? -0.349 1.420 -21.568 1.00 85.44 90 PRO A CA 1
ATOM 683 C C . PRO A 1 90 ? -1.332 0.247 -21.498 1.00 85.44 90 PRO A C 1
ATOM 685 O O . PRO A 1 90 ? -2.355 0.239 -22.181 1.00 85.44 90 PRO A O 1
ATOM 688 N N . VAL A 1 91 ? -1.015 -0.751 -20.677 1.00 88.94 91 VAL A N 1
ATOM 689 C CA . VAL A 1 91 ? -1.894 -1.896 -20.429 1.00 88.94 91 VAL A CA 1
ATOM 690 C C . VAL A 1 91 ? -2.934 -1.502 -19.393 1.00 88.94 91 VAL A C 1
ATOM 692 O O . VAL A 1 91 ? -2.580 -1.002 -18.329 1.00 88.94 91 VAL A O 1
ATOM 695 N N . CYS A 1 92 ? -4.209 -1.739 -19.677 1.00 89.25 92 CYS A N 1
ATOM 696 C CA . CYS A 1 92 ? -5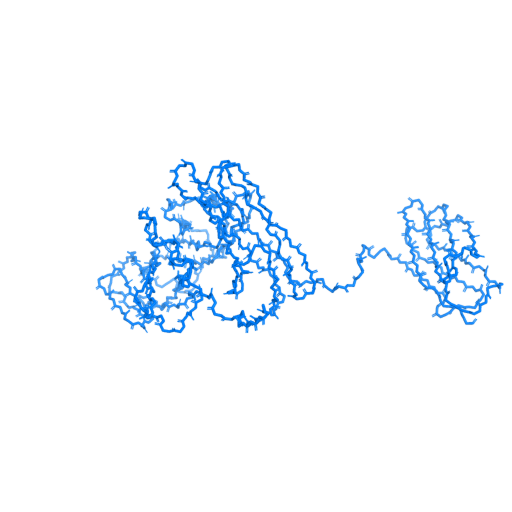.324 -1.410 -18.802 1.00 89.25 92 CYS A CA 1
ATOM 697 C C . CYS A 1 92 ? -6.207 -2.628 -18.533 1.00 89.25 92 CYS A C 1
ATOM 699 O O . CYS A 1 92 ? -6.594 -3.328 -19.465 1.00 89.25 92 CYS A O 1
ATOM 701 N N . LEU A 1 93 ? -6.589 -2.814 -17.272 1.00 89.81 93 LEU A N 1
ATOM 702 C CA . LEU A 1 93 ? -7.644 -3.717 -16.828 1.00 89.81 93 LEU A CA 1
ATOM 703 C C . LEU A 1 93 ? -8.865 -2.885 -16.444 1.00 89.81 93 LEU A C 1
ATOM 705 O O . LEU A 1 93 ? -8.795 -2.047 -15.548 1.00 89.81 93 LEU A O 1
ATOM 709 N N . THR A 1 94 ? -9.987 -3.124 -17.111 1.00 90.56 94 THR A N 1
ATOM 710 C CA . THR A 1 94 ? -11.288 -2.569 -16.733 1.00 90.56 94 THR A CA 1
ATOM 711 C C . THR A 1 94 ? -12.146 -3.654 -16.109 1.00 90.56 94 THR A C 1
ATOM 713 O O . THR A 1 94 ? -12.372 -4.695 -16.725 1.00 90.56 94 THR A O 1
ATOM 716 N N . LEU A 1 95 ? -12.637 -3.389 -14.902 1.00 89.56 95 LEU A N 1
ATOM 717 C CA . LEU A 1 95 ? -13.637 -4.203 -14.228 1.00 89.56 95 LEU A CA 1
ATOM 718 C C . LEU A 1 95 ? -14.994 -3.519 -14.298 1.00 89.56 95 LEU A C 1
ATOM 720 O O . LEU A 1 95 ? -15.100 -2.309 -14.086 1.00 89.56 95 LEU A O 1
ATOM 724 N N . THR A 1 96 ? -16.037 -4.303 -14.549 1.00 89.06 96 THR A N 1
ATOM 725 C CA . THR A 1 96 ? -17.423 -3.825 -14.561 1.00 89.06 96 THR A CA 1
ATOM 726 C C . THR A 1 96 ? -18.313 -4.795 -13.794 1.00 89.06 96 THR A C 1
ATOM 728 O O . THR A 1 96 ? -18.219 -6.009 -13.980 1.00 89.06 96 THR A O 1
ATOM 731 N N . THR A 1 97 ? -19.175 -4.275 -12.918 1.00 85.44 97 THR A N 1
ATOM 732 C CA . THR A 1 97 ? -20.134 -5.092 -12.164 1.00 85.44 97 THR A CA 1
ATOM 733 C C . THR A 1 97 ? -21.180 -5.715 -13.087 1.00 85.44 97 THR A C 1
ATOM 735 O O . THR A 1 97 ? -21.506 -5.172 -14.141 1.00 85.44 97 THR A O 1
ATOM 738 N N . GLN A 1 98 ? -21.754 -6.850 -12.677 1.00 82.25 98 GLN A N 1
ATOM 739 C CA . GLN A 1 98 ? -22.720 -7.607 -13.486 1.00 82.25 98 GLN A CA 1
ATOM 740 C C . GLN A 1 98 ? -23.947 -6.787 -13.921 1.00 82.25 98 GLN A C 1
ATOM 742 O O . GLN A 1 98 ? -24.510 -7.000 -14.993 1.00 82.25 98 GLN A O 1
ATOM 747 N N . ASP A 1 99 ? -24.388 -5.869 -13.065 1.00 80.19 99 ASP A N 1
ATOM 748 C CA . ASP A 1 99 ? -25.518 -4.971 -13.299 1.00 80.19 99 ASP A CA 1
ATOM 749 C C . ASP A 1 99 ? -25.135 -3.716 -14.108 1.00 80.19 99 ASP A C 1
ATOM 751 O O . ASP A 1 99 ? -26.004 -2.903 -14.427 1.00 80.19 99 ASP A O 1
ATOM 755 N N . GLY A 1 100 ? -23.849 -3.554 -14.442 1.00 79.88 100 GLY A N 1
ATOM 756 C CA . GLY A 1 100 ? -23.299 -2.422 -15.184 1.00 79.88 100 GLY A CA 1
ATOM 757 C C . GLY A 1 100 ? -23.336 -1.098 -14.424 1.00 79.88 100 GLY A C 1
ATOM 758 O O . GLY A 1 100 ? -23.078 -0.050 -15.015 1.00 79.88 100 GLY A O 1
ATOM 759 N N . THR A 1 101 ? -23.683 -1.112 -13.134 1.00 78.88 101 THR A N 1
ATOM 760 C CA . THR A 1 101 ? -23.826 0.115 -12.340 1.00 78.88 101 THR A CA 1
ATOM 761 C C . THR A 1 101 ? -22.485 0.720 -11.959 1.00 78.88 101 THR A C 1
ATOM 763 O O . THR A 1 101 ? -22.422 1.905 -11.627 1.00 78.88 101 THR A O 1
ATOM 766 N N . CYS A 1 102 ? -21.416 -0.071 -12.032 1.00 81.38 102 CYS A N 1
ATOM 767 C CA . CYS A 1 102 ? -20.105 0.334 -11.591 1.00 81.38 102 CYS A CA 1
ATOM 768 C C . CYS A 1 102 ? -19.005 -0.198 -12.511 1.00 81.38 102 CYS A C 1
ATOM 770 O O . CYS A 1 102 ? -18.994 -1.372 -12.877 1.00 81.38 102 CYS A O 1
ATOM 772 N N . SER A 1 103 ? -18.079 0.684 -12.891 1.00 86.38 103 SER A N 1
ATOM 773 C CA . SER A 1 103 ? -16.922 0.351 -13.717 1.00 86.38 103 SER A CA 1
ATOM 774 C C . SER A 1 103 ? -15.699 1.105 -13.219 1.00 86.38 103 SER A C 1
ATOM 776 O O . SER A 1 103 ? -15.781 2.308 -12.968 1.00 86.38 103 SER A O 1
ATOM 778 N N . SER A 1 104 ? -14.573 0.407 -13.114 1.00 84.88 104 SER A N 1
ATOM 779 C CA . SER A 1 104 ? -13.287 0.977 -12.718 1.00 84.88 104 SER A CA 1
ATOM 780 C C . SER A 1 104 ? -12.186 0.438 -13.625 1.00 84.88 104 SER A C 1
ATOM 782 O O . SER A 1 104 ? -12.204 -0.736 -14.001 1.00 84.88 104 SER A O 1
ATOM 784 N N . THR A 1 105 ? -11.245 1.300 -14.005 1.00 86.69 105 THR A N 1
ATOM 785 C CA . THR A 1 105 ? -10.132 0.954 -14.891 1.00 86.69 105 THR A CA 1
ATOM 786 C C . THR A 1 105 ? -8.818 1.274 -14.205 1.00 86.69 105 THR A C 1
ATOM 788 O O . THR A 1 105 ? -8.594 2.408 -13.789 1.00 86.69 105 THR A O 1
ATOM 791 N N . TYR A 1 106 ? -7.921 0.295 -14.175 1.00 82.56 106 TYR A N 1
ATOM 792 C CA . TYR A 1 106 ? -6.538 0.477 -13.768 1.00 82.56 106 TYR A CA 1
ATOM 793 C C . TYR A 1 106 ? -5.613 0.308 -14.969 1.00 82.56 106 TYR A C 1
ATOM 795 O O . TYR A 1 106 ? -5.721 -0.682 -15.688 1.00 82.56 106 TYR A O 1
ATOM 803 N N . CYS A 1 107 ? -4.701 1.255 -15.185 1.00 81.88 107 CYS A N 1
ATOM 804 C CA . CYS A 1 107 ? -3.720 1.207 -16.267 1.00 81.88 107 CYS A CA 1
ATOM 805 C C . CYS A 1 107 ? -2.292 1.280 -15.723 1.00 81.88 107 CYS A C 1
ATOM 807 O O . CYS A 1 107 ? -2.006 2.098 -14.850 1.00 81.88 107 CYS A O 1
ATOM 809 N N . ARG A 1 108 ? -1.375 0.504 -16.310 1.00 71.62 108 ARG A N 1
ATOM 810 C CA . ARG A 1 108 ? 0.076 0.638 -16.117 1.00 71.62 108 ARG A CA 1
ATOM 811 C C . ARG A 1 108 ? 0.816 0.562 -17.443 1.00 71.62 108 ARG A C 1
ATOM 813 O O . ARG A 1 108 ? 0.453 -0.192 -18.341 1.00 71.62 108 ARG A O 1
ATOM 820 N N . ASN A 1 109 ? 1.910 1.306 -17.532 1.00 77.69 109 ASN A N 1
ATOM 821 C CA . ASN A 1 109 ? 2.841 1.165 -18.640 1.00 77.69 109 ASN A CA 1
ATOM 822 C C . ASN A 1 109 ? 3.646 -0.130 -18.478 1.00 77.69 109 ASN A C 1
ATOM 824 O O . ASN A 1 109 ? 4.228 -0.390 -17.425 1.00 77.69 109 ASN A O 1
ATOM 828 N N . VAL A 1 110 ? 3.681 -0.929 -19.536 1.00 79.38 110 VAL A N 1
ATOM 829 C CA . VAL A 1 110 ? 4.453 -2.161 -19.650 1.00 79.38 110 VAL A CA 1
ATOM 830 C C . VAL A 1 110 ? 5.538 -1.929 -20.688 1.00 79.38 110 VAL A C 1
ATOM 832 O O . VAL A 1 110 ? 5.252 -1.563 -21.827 1.00 79.38 110 VAL A O 1
ATOM 835 N N . VAL A 1 111 ? 6.792 -2.098 -20.276 1.00 75.00 111 VAL A N 1
ATOM 836 C CA . VAL A 1 111 ? 7.945 -1.965 -21.167 1.00 75.00 111 VAL A CA 1
ATOM 837 C C . VAL A 1 111 ? 8.224 -3.331 -21.766 1.00 75.00 111 VAL A C 1
ATOM 839 O O . VAL A 1 111 ? 8.577 -4.260 -21.048 1.00 75.00 111 VAL A O 1
ATOM 842 N N . VAL A 1 112 ? 8.056 -3.453 -23.076 1.00 78.50 112 VAL A N 1
ATOM 843 C CA . VAL A 1 112 ? 8.442 -4.654 -23.817 1.00 78.50 112 VAL A CA 1
ATOM 844 C C . VAL A 1 112 ? 9.914 -4.491 -24.188 1.00 78.50 112 VAL A C 1
ATOM 846 O O . VAL A 1 112 ? 10.224 -3.600 -24.991 1.00 78.50 112 VAL A O 1
ATOM 849 N N . PRO A 1 113 ? 10.823 -5.272 -23.574 1.00 66.06 113 PRO A N 1
ATOM 850 C CA . PRO A 1 113 ? 12.254 -5.052 -23.715 1.00 66.06 113 PRO A CA 1
ATOM 851 C C . PRO A 1 113 ? 12.752 -5.408 -25.119 1.00 66.06 113 PRO A C 1
ATOM 853 O O . PRO A 1 113 ? 12.169 -6.229 -25.826 1.00 66.06 113 PRO A O 1
ATOM 856 N N . GLU A 1 114 ? 13.865 -4.783 -25.506 1.00 59.75 114 GLU A N 1
ATOM 857 C CA . GLU A 1 114 ? 14.547 -5.019 -26.784 1.00 59.75 114 GLU A CA 1
ATOM 858 C C . GLU A 1 114 ? 15.323 -6.348 -26.797 1.00 59.75 114 GLU A C 1
ATOM 860 O O . GLU A 1 114 ? 15.468 -6.954 -27.854 1.00 59.75 114 GLU A O 1
ATOM 865 N N . ASN A 1 115 ? 15.759 -6.838 -25.628 1.00 60.75 115 ASN A N 1
ATOM 866 C CA . ASN A 1 115 ? 16.453 -8.116 -25.458 1.00 60.75 115 ASN A CA 1
ATOM 867 C C . ASN A 1 115 ? 16.140 -8.760 -24.096 1.00 60.75 115 ASN A C 1
ATOM 869 O O . ASN A 1 115 ? 16.032 -8.067 -23.083 1.00 60.75 115 ASN A O 1
ATOM 873 N N . ASP A 1 116 ? 16.064 -10.095 -24.066 1.00 60.47 116 ASP A N 1
ATOM 874 C CA . ASP A 1 116 ? 16.103 -10.882 -22.829 1.00 60.47 116 ASP A CA 1
ATOM 875 C C . ASP A 1 116 ? 17.475 -10.672 -22.167 1.00 60.47 116 ASP A C 1
ATOM 877 O O . ASP A 1 116 ? 18.522 -10.934 -22.764 1.00 60.47 116 ASP A O 1
ATOM 881 N N . CYS A 1 117 ? 17.493 -10.179 -20.929 1.00 68.69 117 CYS A N 1
ATOM 882 C CA . CYS A 1 117 ? 18.711 -9.903 -20.166 1.00 68.69 117 CYS A CA 1
ATOM 883 C C . CYS A 1 117 ? 19.475 -11.180 -19.738 1.00 68.69 117 CYS A C 1
ATOM 885 O O . CYS A 1 117 ? 20.334 -11.121 -18.850 1.00 68.69 117 CYS A O 1
ATOM 887 N N . ASN A 1 118 ? 19.158 -12.339 -20.335 1.00 66.81 118 ASN A N 1
ATOM 888 C CA . ASN A 1 118 ? 19.687 -13.672 -20.031 1.00 66.81 118 ASN A CA 1
ATOM 889 C C . ASN A 1 118 ? 19.605 -14.019 -18.530 1.00 66.81 118 ASN A C 1
ATOM 891 O O . ASN A 1 118 ? 20.443 -14.759 -18.014 1.00 66.81 118 ASN A O 1
ATOM 895 N N . GLY A 1 119 ? 18.647 -13.427 -17.807 1.00 67.50 119 GLY A N 1
ATOM 896 C CA . GLY A 1 119 ? 18.484 -13.579 -16.357 1.00 67.50 119 GLY A CA 1
ATOM 897 C C . GLY A 1 119 ? 19.637 -13.048 -15.485 1.00 67.50 119 GLY A C 1
ATOM 898 O O . GLY A 1 119 ? 19.645 -13.309 -14.288 1.00 67.50 119 GLY A O 1
ATOM 899 N N . SER A 1 120 ? 20.618 -12.323 -16.043 1.00 76.38 120 SER A N 1
ATOM 900 C CA . SER A 1 120 ? 21.785 -11.808 -15.293 1.00 76.38 120 SER A CA 1
ATOM 901 C C . SER A 1 120 ? 21.557 -10.428 -14.661 1.00 76.38 120 SER A C 1
ATOM 903 O O . SER A 1 120 ? 22.446 -9.904 -13.984 1.00 76.38 120 SER A O 1
ATOM 905 N N . TRP A 1 121 ? 20.414 -9.807 -14.931 1.00 86.38 121 TRP A N 1
ATOM 906 C CA . TRP A 1 121 ? 20.093 -8.449 -14.518 1.00 86.38 121 TRP A CA 1
ATOM 907 C C . TRP A 1 121 ? 18.758 -8.460 -13.780 1.00 86.38 121 TRP A C 1
ATOM 909 O O . TRP A 1 121 ? 17.807 -9.059 -14.278 1.00 86.38 121 TRP A O 1
ATOM 919 N N . ASP A 1 122 ? 18.699 -7.846 -12.601 1.00 86.31 122 ASP A N 1
ATOM 920 C CA . ASP A 1 122 ? 17.512 -7.829 -11.746 1.00 86.31 122 ASP A CA 1
ATOM 921 C C . ASP A 1 122 ? 17.016 -6.400 -11.502 1.00 86.31 122 ASP A C 1
ATOM 923 O O . ASP A 1 122 ? 17.686 -5.412 -11.805 1.00 86.31 122 ASP A O 1
ATOM 927 N N . SER A 1 123 ? 15.806 -6.278 -10.973 1.00 87.25 123 SER A N 1
ATOM 928 C CA . SER A 1 123 ? 15.298 -5.039 -10.400 1.00 87.25 123 SER A CA 1
ATOM 929 C C . SER A 1 123 ? 14.565 -5.393 -9.125 1.00 87.25 123 SER A C 1
ATOM 931 O O . SER A 1 123 ? 13.806 -6.355 -9.101 1.00 87.25 123 SER A O 1
ATOM 933 N N . ASN A 1 124 ? 14.822 -4.655 -8.057 1.00 88.75 124 ASN A N 1
ATOM 934 C CA . ASN A 1 124 ? 14.129 -4.806 -6.793 1.00 88.75 124 ASN A CA 1
ATOM 935 C C . ASN A 1 124 ? 14.268 -3.517 -5.984 1.00 88.75 124 ASN A C 1
ATOM 937 O O . ASN A 1 124 ? 15.272 -2.806 -6.089 1.00 88.75 124 ASN A O 1
ATOM 941 N N . PHE A 1 125 ? 13.277 -3.209 -5.160 1.00 93.94 125 PHE A N 1
ATOM 942 C CA . PHE A 1 125 ? 13.330 -2.042 -4.300 1.00 93.94 125 PHE A CA 1
ATOM 943 C C . PHE A 1 125 ? 12.733 -2.313 -2.925 1.00 93.94 125 PHE A C 1
ATOM 945 O O . PHE A 1 125 ? 12.020 -3.275 -2.676 1.00 93.94 125 PHE A O 1
ATOM 952 N N . SER A 1 126 ? 13.079 -1.436 -1.996 1.00 94.62 126 SER A N 1
ATOM 953 C CA . SER A 1 126 ? 12.461 -1.363 -0.681 1.00 94.62 126 SER A CA 1
ATOM 954 C C . SER A 1 126 ? 11.885 0.028 -0.478 1.00 94.62 126 SER A C 1
ATOM 956 O O . SER A 1 126 ? 12.283 0.988 -1.146 1.00 94.62 126 SER A O 1
ATOM 958 N N . SER A 1 127 ? 10.940 0.137 0.447 1.00 95.12 127 SER A N 1
ATOM 959 C CA . SER A 1 127 ? 10.310 1.400 0.802 1.00 95.12 127 SER A CA 1
ATOM 960 C C . SER A 1 127 ? 10.301 1.590 2.307 1.00 95.12 127 SER A C 1
ATOM 962 O O . SER A 1 127 ? 9.993 0.657 3.046 1.00 95.12 127 SER A O 1
ATOM 964 N N . THR A 1 128 ? 10.559 2.816 2.746 1.00 96.25 128 THR A N 1
ATOM 965 C CA . THR A 1 128 ? 10.509 3.194 4.160 1.00 96.25 128 THR A CA 1
ATOM 966 C C . THR A 1 128 ? 9.636 4.425 4.324 1.00 96.25 128 THR A C 1
ATOM 968 O O . THR A 1 128 ? 9.843 5.427 3.636 1.00 96.25 128 THR A O 1
ATOM 971 N N . GLN A 1 129 ? 8.679 4.378 5.252 1.00 95.19 129 GLN A N 1
ATOM 972 C CA . GLN A 1 129 ? 7.864 5.541 5.597 1.00 95.19 129 GLN A CA 1
ATOM 973 C C . GLN A 1 129 ? 8.724 6.609 6.276 1.00 95.19 129 GLN A C 1
ATOM 975 O O . GLN A 1 129 ? 9.384 6.340 7.278 1.00 95.19 129 GLN A O 1
ATOM 980 N N . THR A 1 130 ? 8.709 7.832 5.745 1.00 95.31 130 THR A N 1
ATOM 981 C CA . THR A 1 130 ? 9.515 8.946 6.276 1.00 95.31 130 THR A CA 1
ATOM 982 C C . THR A 1 130 ? 8.682 10.052 6.904 1.00 95.31 130 THR A C 1
ATOM 984 O O . THR A 1 130 ? 9.138 10.716 7.833 1.00 95.31 130 THR A O 1
ATOM 987 N N . SER A 1 131 ? 7.455 10.258 6.431 1.00 95.88 131 SER A N 1
ATOM 988 C CA . SER A 1 131 ? 6.478 11.173 7.032 1.00 95.88 131 SER A CA 1
ATOM 989 C C . SER A 1 131 ? 5.070 10.830 6.549 1.00 95.88 131 SER A C 1
ATOM 991 O O . SER A 1 131 ? 4.915 9.923 5.739 1.00 95.88 131 SER A O 1
ATOM 993 N N . THR A 1 132 ? 4.032 11.516 7.032 1.00 94.75 132 THR A N 1
ATOM 994 C CA . THR A 1 132 ? 2.645 11.305 6.583 1.00 94.75 132 THR A CA 1
ATOM 995 C C . THR A 1 132 ? 2.546 11.304 5.055 1.00 94.75 132 THR A C 1
ATOM 997 O O . THR A 1 132 ? 3.044 12.217 4.394 1.00 94.75 132 THR A O 1
ATOM 1000 N N . ASN A 1 133 ? 1.916 10.266 4.506 1.00 94.00 133 ASN A N 1
ATOM 1001 C CA . ASN A 1 133 ? 1.745 10.029 3.072 1.00 94.00 133 ASN A CA 1
ATOM 1002 C C . ASN A 1 133 ? 3.045 9.964 2.252 1.00 94.00 133 ASN A C 1
ATOM 1004 O O . ASN A 1 133 ? 2.990 10.119 1.035 1.00 94.00 133 ASN A O 1
ATOM 1008 N N . THR A 1 134 ? 4.212 9.788 2.878 1.00 97.56 134 THR A N 1
ATOM 1009 C CA . THR A 1 134 ? 5.506 9.905 2.196 1.00 97.56 134 THR A CA 1
ATOM 1010 C C . THR A 1 134 ? 6.398 8.707 2.474 1.00 97.56 134 THR A C 1
ATOM 1012 O O . THR A 1 134 ? 6.682 8.383 3.632 1.00 97.56 134 THR A O 1
ATOM 1015 N N . LEU A 1 135 ? 6.901 8.106 1.396 1.00 97.81 135 LEU A N 1
ATOM 1016 C CA . LEU A 1 135 ? 7.903 7.045 1.430 1.00 97.81 135 LEU A CA 1
ATOM 1017 C C . LEU A 1 135 ? 9.201 7.529 0.790 1.00 97.81 135 LEU A C 1
ATOM 1019 O O . LEU A 1 135 ? 9.197 8.320 -0.155 1.00 97.81 135 LEU A O 1
ATOM 1023 N N . THR A 1 136 ? 10.315 6.992 1.270 1.00 97.88 136 THR A N 1
ATOM 1024 C CA . THR A 1 136 ? 11.576 6.971 0.530 1.00 97.88 136 THR A CA 1
ATOM 1025 C C . THR A 1 136 ? 11.784 5.579 -0.039 1.00 97.88 136 THR A C 1
ATOM 1027 O O . THR A 1 136 ? 11.631 4.585 0.673 1.00 97.88 136 THR A O 1
ATOM 1030 N N . LEU A 1 137 ? 12.118 5.518 -1.325 1.00 97.31 137 LEU A N 1
ATOM 1031 C CA . LEU A 1 137 ? 12.379 4.279 -2.046 1.00 97.31 137 LEU A CA 1
ATOM 1032 C C . LEU A 1 137 ? 13.884 4.067 -2.188 1.00 97.31 137 LEU A C 1
ATOM 1034 O O . LEU A 1 137 ? 14.634 5.020 -2.404 1.00 97.31 137 LEU A O 1
ATOM 1038 N N . THR A 1 138 ? 14.319 2.815 -2.095 1.00 95.25 138 THR A N 1
ATOM 1039 C CA . THR A 1 138 ? 15.726 2.430 -2.251 1.00 95.25 138 THR A CA 1
ATOM 1040 C C . THR A 1 138 ? 15.829 1.265 -3.221 1.00 95.25 138 THR A C 1
ATOM 1042 O O . THR A 1 138 ? 15.210 0.229 -2.990 1.00 95.25 138 THR A O 1
ATOM 1045 N N . ASP A 1 139 ? 16.621 1.424 -4.284 1.00 94.06 139 ASP A N 1
ATOM 1046 C CA . ASP A 1 139 ? 17.005 0.323 -5.175 1.00 94.06 139 ASP A CA 1
ATOM 1047 C C . ASP A 1 139 ? 17.869 -0.674 -4.382 1.00 94.06 139 ASP A C 1
ATOM 1049 O O . ASP A 1 139 ? 18.955 -0.322 -3.916 1.00 94.06 139 ASP A O 1
ATOM 1053 N N . ILE A 1 140 ? 17.360 -1.894 -4.190 1.00 93.00 140 ILE A N 1
ATOM 1054 C CA . ILE A 1 140 ? 18.046 -2.995 -3.487 1.00 93.00 140 ILE A CA 1
ATOM 1055 C C . ILE A 1 140 ? 18.406 -4.137 -4.441 1.00 93.00 140 ILE A C 1
ATOM 1057 O O . ILE A 1 140 ? 18.647 -5.265 -4.008 1.00 93.00 140 ILE A O 1
ATOM 1061 N N . SER A 1 141 ? 18.409 -3.858 -5.742 1.00 91.69 141 SER A N 1
ATOM 1062 C CA . SER A 1 141 ? 18.781 -4.830 -6.761 1.00 91.69 141 SER A CA 1
ATOM 1063 C C . SER A 1 141 ? 20.210 -5.327 -6.546 1.00 91.69 141 SER A C 1
ATOM 1065 O O . SER A 1 141 ? 21.096 -4.588 -6.107 1.00 91.69 141 SER A O 1
ATOM 1067 N N . THR A 1 142 ? 20.440 -6.594 -6.863 1.00 90.81 142 THR A N 1
ATOM 1068 C CA . THR A 1 142 ? 21.702 -7.288 -6.591 1.00 90.81 142 THR A CA 1
ATOM 1069 C C . THR A 1 142 ? 22.650 -7.305 -7.786 1.00 90.81 142 THR A C 1
ATOM 1071 O O . THR A 1 142 ? 23.857 -7.497 -7.612 1.00 90.81 142 THR A O 1
ATOM 1074 N N . SER A 1 143 ? 22.143 -7.078 -9.000 1.00 86.69 143 SER A N 1
ATOM 1075 C CA . SER A 1 143 ? 22.964 -6.887 -10.190 1.00 86.69 143 SER A CA 1
ATOM 1076 C C . SER A 1 143 ? 23.674 -5.528 -10.151 1.00 86.69 143 SER A C 1
ATOM 1078 O O . SER A 1 143 ? 23.311 -4.633 -9.387 1.00 86.69 143 SER A O 1
ATOM 1080 N N . GLY A 1 144 ? 24.725 -5.377 -10.965 1.00 85.88 144 GLY A N 1
ATOM 1081 C CA . GLY A 1 144 ? 25.603 -4.200 -10.966 1.00 85.88 144 GLY A CA 1
ATOM 1082 C C . GLY A 1 144 ? 24.893 -2.846 -11.137 1.00 85.88 144 GLY A C 1
ATOM 1083 O O . GLY A 1 144 ? 23.687 -2.756 -11.333 1.00 85.88 144 GLY A O 1
ATOM 1084 N N . THR A 1 145 ? 25.653 -1.755 -11.065 1.00 89.62 145 THR A N 1
ATOM 1085 C CA . THR A 1 145 ? 25.102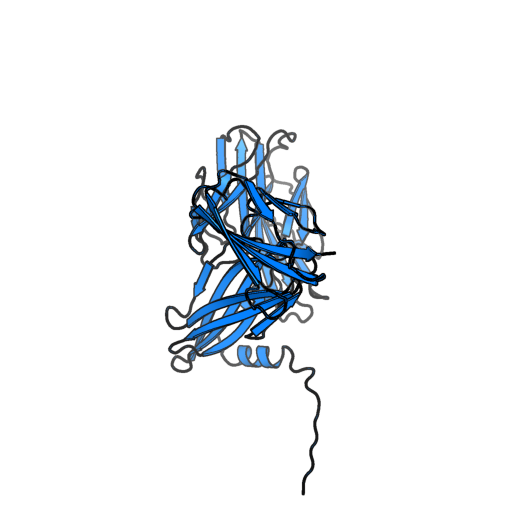 -0.394 -11.185 1.00 89.62 145 THR A CA 1
ATOM 1086 C C . THR A 1 145 ? 24.528 -0.147 -12.586 1.00 89.62 145 THR A C 1
ATOM 1088 O O . THR A 1 145 ? 25.263 -0.375 -13.542 1.00 89.62 145 THR A O 1
ATOM 1091 N N . PRO A 1 146 ? 23.274 0.332 -12.723 1.00 91.31 146 PRO A N 1
ATOM 1092 C CA . PRO A 1 146 ? 22.659 0.587 -14.023 1.00 91.31 146 PRO A CA 1
ATOM 1093 C C . PRO A 1 146 ? 23.173 1.884 -14.662 1.00 91.31 146 PRO A C 1
ATOM 1095 O O . PRO A 1 146 ? 23.505 2.841 -13.959 1.00 91.31 146 PRO A O 1
ATOM 1098 N N . ASP A 1 147 ? 23.128 1.959 -15.994 1.00 91.88 147 ASP A N 1
ATOM 1099 C CA . ASP A 1 147 ? 23.367 3.193 -16.757 1.00 91.88 147 ASP A CA 1
ATOM 1100 C C . ASP A 1 147 ? 22.282 4.243 -16.483 1.00 91.88 147 ASP A C 1
ATOM 1102 O O . ASP A 1 147 ? 22.541 5.447 -16.469 1.00 91.88 147 ASP A O 1
ATOM 1106 N N . SER A 1 148 ? 21.044 3.788 -16.270 1.00 91.25 148 SER A N 1
ATOM 1107 C CA . SER A 1 148 ? 19.931 4.646 -15.869 1.00 91.25 148 SER A CA 1
ATOM 1108 C C . SER A 1 148 ? 18.899 3.885 -15.050 1.00 91.25 148 SER A C 1
ATOM 1110 O O . SER A 1 148 ? 18.666 2.695 -15.277 1.00 91.25 148 SER A O 1
ATOM 1112 N N . ARG A 1 149 ? 18.223 4.608 -14.158 1.00 92.12 149 ARG A N 1
ATOM 1113 C CA . ARG A 1 149 ? 17.081 4.117 -13.389 1.00 92.12 149 ARG A CA 1
ATOM 1114 C C . ARG A 1 149 ? 15.906 5.078 -13.498 1.00 92.12 149 ARG A C 1
ATOM 1116 O O . ARG A 1 149 ? 16.107 6.276 -13.700 1.00 92.12 149 ARG A O 1
ATOM 1123 N N . GLN A 1 150 ? 14.700 4.549 -13.363 1.00 93.75 150 GLN A N 1
ATOM 1124 C CA . GLN A 1 150 ? 13.470 5.321 -13.420 1.00 93.75 150 GLN A CA 1
ATOM 1125 C C . GLN A 1 150 ? 12.434 4.737 -12.460 1.00 93.75 150 GLN A C 1
ATOM 1127 O O . GLN A 1 150 ? 12.149 3.542 -12.499 1.00 93.75 150 GLN A O 1
ATOM 1132 N N . TRP A 1 151 ? 11.854 5.600 -11.638 1.00 93.12 151 TRP A N 1
ATOM 1133 C CA . TRP A 1 151 ? 10.820 5.288 -10.665 1.00 93.12 151 TRP A CA 1
ATOM 1134 C C . TRP A 1 151 ? 9.470 5.800 -11.149 1.00 93.12 151 TRP A C 1
ATOM 1136 O O . TRP A 1 151 ? 9.356 6.961 -11.547 1.00 93.12 151 TRP A O 1
ATOM 1146 N N . GLY A 1 152 ? 8.452 4.948 -11.094 1.00 88.12 152 GLY A N 1
ATOM 1147 C CA . GLY A 1 152 ? 7.049 5.325 -11.256 1.00 88.12 152 GLY A CA 1
ATOM 1148 C C . GLY A 1 152 ? 6.284 5.064 -9.963 1.00 88.12 152 GLY A C 1
ATOM 1149 O O . GLY A 1 152 ? 6.445 4.001 -9.372 1.00 88.12 152 GLY A O 1
ATOM 1150 N N . PHE A 1 153 ? 5.452 6.013 -9.531 1.00 85.75 153 PHE A N 1
ATOM 1151 C CA . PHE A 1 153 ? 4.810 5.978 -8.208 1.00 85.75 153 PHE A CA 1
ATOM 1152 C C . PHE A 1 153 ? 3.349 5.496 -8.204 1.00 85.75 153 PHE A C 1
ATOM 1154 O O . PHE A 1 153 ? 2.727 5.432 -7.145 1.00 85.75 153 PHE A O 1
ATOM 1161 N N . GLY A 1 154 ? 2.790 5.185 -9.378 1.00 75.12 154 GLY A N 1
ATOM 1162 C CA . GLY A 1 154 ? 1.438 4.628 -9.514 1.00 75.12 154 GLY A CA 1
ATOM 1163 C C . GLY A 1 154 ? 0.285 5.627 -9.368 1.00 75.12 154 GLY A C 1
ATOM 1164 O O . GLY A 1 154 ? -0.867 5.229 -9.494 1.00 75.12 154 GLY A O 1
ATOM 1165 N N . ASP A 1 155 ? 0.566 6.916 -9.161 1.00 75.88 155 ASP A N 1
ATOM 1166 C CA . ASP A 1 155 ? -0.419 7.975 -8.880 1.00 75.88 155 ASP A CA 1
ATOM 1167 C C . ASP A 1 155 ? -0.480 9.071 -9.964 1.00 75.88 155 ASP A C 1
ATOM 1169 O O . ASP A 1 155 ? -0.941 10.184 -9.716 1.00 75.88 155 ASP A O 1
ATOM 1173 N N . LEU A 1 156 ? 0.001 8.760 -11.176 1.00 77.25 156 LEU A N 1
ATOM 1174 C CA . LEU A 1 156 ? 0.110 9.675 -12.328 1.00 77.25 156 LEU A CA 1
ATOM 1175 C C . LEU A 1 156 ? 1.063 10.866 -12.128 1.00 77.25 156 LEU A C 1
ATOM 1177 O O . LEU A 1 156 ? 1.135 11.746 -12.992 1.00 77.25 156 LEU A O 1
ATOM 1181 N N . SER A 1 157 ? 1.816 10.901 -11.028 1.00 80.81 157 SER A N 1
ATOM 1182 C CA . SER A 1 157 ? 2.881 11.880 -10.847 1.00 80.81 157 SER A CA 1
ATOM 1183 C C . SER A 1 157 ? 4.041 11.652 -11.825 1.00 80.81 157 SER A C 1
ATOM 1185 O O . SER A 1 157 ? 4.156 10.620 -12.498 1.00 80.81 157 SER A O 1
ATOM 1187 N N . ALA A 1 158 ? 4.903 12.663 -11.946 1.00 83.75 158 ALA A N 1
ATOM 1188 C CA . ALA A 1 158 ? 6.090 12.559 -12.778 1.00 83.75 158 ALA A CA 1
ATOM 1189 C C . ALA A 1 158 ? 7.040 11.478 -12.241 1.00 83.75 158 ALA A C 1
ATOM 1191 O O . ALA A 1 158 ? 7.252 11.347 -11.039 1.00 83.75 158 ALA A O 1
ATOM 1192 N N . VAL A 1 159 ? 7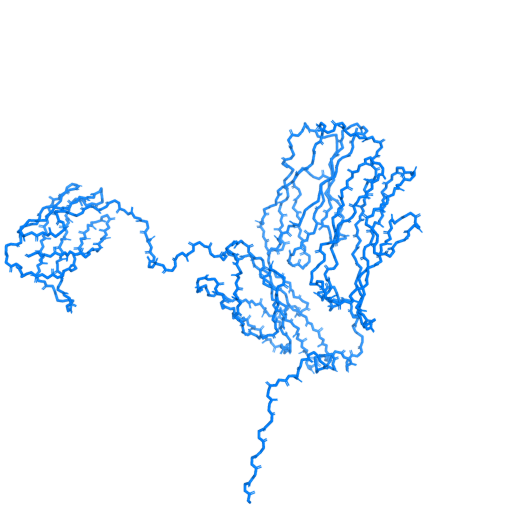.653 10.740 -13.161 1.00 89.06 159 VAL A N 1
ATOM 1193 C CA . VAL A 1 159 ? 8.695 9.752 -12.860 1.00 89.06 159 VAL A CA 1
ATOM 1194 C C . VAL A 1 159 ? 9.947 10.410 -12.269 1.00 89.06 159 VAL A C 1
ATOM 1196 O O . VAL A 1 159 ? 10.275 11.542 -12.630 1.00 89.06 159 VAL A O 1
ATOM 1199 N N . SER A 1 160 ? 10.683 9.691 -11.417 1.00 95.38 160 SER A N 1
ATOM 1200 C CA . SER A 1 160 ? 11.982 10.142 -10.883 1.00 95.38 160 SER A CA 1
ATOM 1201 C C . SER A 1 160 ? 13.138 9.310 -11.436 1.00 95.38 160 SER A C 1
ATOM 1203 O O . SER A 1 160 ? 12.992 8.117 -11.677 1.00 95.38 160 SER A O 1
ATOM 1205 N N . THR A 1 161 ? 14.302 9.928 -11.622 1.00 95.06 161 THR A N 1
ATOM 1206 C CA . THR A 1 161 ? 15.560 9.247 -11.981 1.00 95.06 161 THR A CA 1
ATOM 1207 C C . THR A 1 161 ? 16.563 9.220 -10.826 1.00 95.06 161 THR A C 1
ATOM 1209 O O . THR A 1 161 ? 17.725 8.866 -11.029 1.00 95.06 161 THR A O 1
ATOM 1212 N N . ASP A 1 162 ? 16.144 9.630 -9.627 1.00 94.69 162 ASP A N 1
ATOM 1213 C CA . ASP A 1 162 ? 17.012 9.700 -8.455 1.00 94.69 162 ASP A CA 1
ATOM 1214 C C . ASP A 1 162 ? 17.414 8.306 -7.966 1.00 94.69 162 ASP A C 1
ATOM 1216 O O . ASP A 1 162 ? 16.705 7.316 -8.157 1.00 94.69 162 ASP A O 1
ATOM 1220 N N . GLU A 1 163 ? 18.561 8.227 -7.292 1.00 89.50 163 GLU A N 1
ATOM 1221 C CA . GLU A 1 163 ? 19.036 6.987 -6.671 1.00 89.50 163 GLU A CA 1
ATOM 1222 C C . GLU A 1 163 ? 18.078 6.468 -5.592 1.00 89.50 163 GLU A C 1
ATOM 1224 O O . GLU A 1 163 ? 17.767 5.275 -5.566 1.00 89.50 163 GLU A O 1
ATOM 1229 N N . SER A 1 164 ? 17.577 7.383 -4.763 1.00 92.38 164 SER A N 1
ATOM 1230 C CA . SER A 1 164 ? 16.631 7.106 -3.685 1.00 92.38 164 SER A CA 1
ATOM 1231 C C . SER A 1 164 ? 15.589 8.226 -3.620 1.00 92.38 164 SER A C 1
ATOM 1233 O O . SER A 1 164 ? 15.780 9.196 -2.880 1.00 92.38 164 SER A O 1
ATOM 1235 N N . PRO A 1 165 ? 14.521 8.175 -4.433 1.00 97.38 165 PRO A N 1
ATOM 1236 C CA . PRO A 1 165 ? 13.519 9.228 -4.434 1.00 97.38 165 PRO A CA 1
ATOM 1237 C C . PRO A 1 165 ? 12.684 9.193 -3.152 1.00 97.38 165 PRO A C 1
ATOM 1239 O O . PRO A 1 165 ? 12.355 8.132 -2.618 1.00 97.38 165 PRO A O 1
ATOM 1242 N N . SER A 1 166 ? 12.287 10.377 -2.697 1.00 97.31 166 SER A N 1
ATOM 1243 C CA . SER A 1 166 ? 11.209 10.542 -1.725 1.00 97.31 166 SER A CA 1
ATOM 1244 C C . SER A 1 166 ? 9.964 11.004 -2.465 1.00 97.31 166 SER A C 1
ATOM 1246 O O . SER A 1 166 ? 10.034 11.984 -3.206 1.00 97.31 166 SER A O 1
ATOM 1248 N N . HIS A 1 167 ? 8.835 10.333 -2.248 1.00 96.81 167 HIS A N 1
ATOM 1249 C CA . HIS A 1 167 ? 7.570 10.663 -2.905 1.00 96.81 167 HIS A CA 1
ATOM 1250 C C . HIS A 1 167 ? 6.429 10.772 -1.903 1.00 96.81 167 HIS A C 1
ATOM 1252 O O . HIS A 1 167 ? 6.356 9.983 -0.960 1.00 96.81 167 HIS A O 1
ATOM 1258 N N . THR A 1 168 ? 5.557 11.757 -2.117 1.00 96.25 168 THR A N 1
ATOM 1259 C CA . THR A 1 168 ? 4.398 12.045 -1.267 1.00 96.25 168 THR A CA 1
ATOM 1260 C C . THR A 1 168 ? 3.120 11.846 -2.070 1.00 96.25 168 THR A C 1
ATOM 1262 O O . THR A 1 168 ? 2.862 12.586 -3.019 1.00 96.25 168 THR A O 1
ATOM 1265 N N . TRP A 1 169 ? 2.296 10.886 -1.656 1.00 90.19 169 TRP A N 1
ATOM 1266 C CA . TRP A 1 169 ? 1.007 10.608 -2.281 1.00 90.19 169 TRP A CA 1
ATOM 1267 C C . TRP A 1 169 ? -0.076 11.553 -1.760 1.00 90.19 169 TRP A C 1
ATOM 1269 O O . TRP A 1 169 ? -0.108 11.929 -0.585 1.00 90.19 169 TRP A O 1
ATOM 1279 N N . LEU A 1 170 ? -1.015 11.915 -2.637 1.00 86.88 170 LEU A N 1
ATOM 1280 C CA . LEU A 1 170 ? -2.168 12.728 -2.244 1.00 86.88 170 LEU A CA 1
ATOM 1281 C C . LEU A 1 170 ? -3.082 11.984 -1.259 1.00 86.88 170 LEU A C 1
ATOM 1283 O O . LEU A 1 170 ? -3.632 12.597 -0.346 1.00 86.88 170 LEU A O 1
ATOM 1287 N N . LEU A 1 171 ? -3.238 10.674 -1.453 1.00 84.69 171 LEU A N 1
ATOM 1288 C CA . LEU A 1 171 ? -4.036 9.793 -0.607 1.00 84.69 171 LEU A CA 1
ATOM 1289 C C . LEU A 1 171 ? -3.128 8.721 0.015 1.00 84.69 171 LEU A C 1
ATOM 1291 O O . LEU A 1 171 ? -2.304 8.154 -0.706 1.00 84.69 171 LEU A O 1
ATOM 1295 N N . PRO A 1 172 ? -3.267 8.410 1.317 1.00 88.56 172 PRO A N 1
ATOM 1296 C CA . PRO A 1 172 ? -2.628 7.230 1.894 1.00 88.56 172 PRO A CA 1
ATOM 1297 C C . PRO A 1 172 ? -3.269 5.943 1.341 1.00 88.56 172 PRO A C 1
ATOM 1299 O O . PRO A 1 172 ? -4.266 5.998 0.621 1.00 88.56 172 PRO A O 1
ATOM 1302 N N . GLY A 1 173 ? -2.710 4.787 1.686 1.00 84.88 173 GLY A N 1
ATOM 1303 C CA . GLY A 1 173 ? -3.173 3.473 1.241 1.00 84.88 173 GLY A CA 1
ATOM 1304 C C . GLY A 1 173 ? -2.109 2.713 0.456 1.00 84.88 173 GLY A C 1
ATOM 1305 O O . GLY A 1 173 ? -0.922 3.025 0.530 1.00 84.88 173 GLY A O 1
ATOM 1306 N N . SER A 1 174 ? -2.529 1.689 -0.279 1.00 82.56 174 SER A N 1
ATOM 1307 C CA . SER A 1 174 ? -1.624 0.872 -1.087 1.00 82.56 174 SER A CA 1
ATOM 1308 C C . SER A 1 174 ? -1.423 1.491 -2.470 1.00 82.56 174 SER A C 1
ATOM 1310 O O . SER A 1 174 ? -2.399 1.785 -3.159 1.00 82.56 174 SER A O 1
ATOM 1312 N N . HIS A 1 175 ? -0.168 1.650 -2.891 1.00 80.00 175 HIS A N 1
ATOM 1313 C CA . HIS A 1 175 ? 0.208 2.206 -4.196 1.00 80.00 175 HIS A CA 1
ATOM 1314 C C . HIS A 1 175 ? 1.152 1.258 -4.931 1.00 80.00 175 HIS A C 1
ATOM 1316 O O . HIS A 1 175 ? 2.033 0.665 -4.311 1.00 80.00 175 HIS A O 1
ATOM 1322 N N . LEU A 1 176 ? 0.983 1.096 -6.245 1.00 80.12 176 LEU A N 1
ATOM 1323 C CA . LEU A 1 176 ? 1.890 0.272 -7.043 1.00 80.12 176 LEU A CA 1
ATOM 1324 C C . LEU A 1 176 ? 3.086 1.114 -7.487 1.00 80.12 176 LEU A C 1
ATOM 1326 O O . LEU A 1 176 ? 2.931 2.069 -8.246 1.00 80.12 176 LEU A O 1
ATOM 1330 N N . VAL A 1 177 ? 4.279 0.750 -7.027 1.00 84.06 177 VAL A N 1
ATOM 1331 C CA . VAL A 1 177 ? 5.523 1.427 -7.404 1.00 84.06 177 VAL A CA 1
ATOM 1332 C C . VAL A 1 177 ? 6.298 0.552 -8.378 1.00 84.06 177 VAL A C 1
ATOM 1334 O O . VAL A 1 177 ? 6.321 -0.669 -8.245 1.00 84.06 177 VAL A O 1
ATOM 1337 N N . HIS A 1 178 ? 6.937 1.187 -9.359 1.00 82.2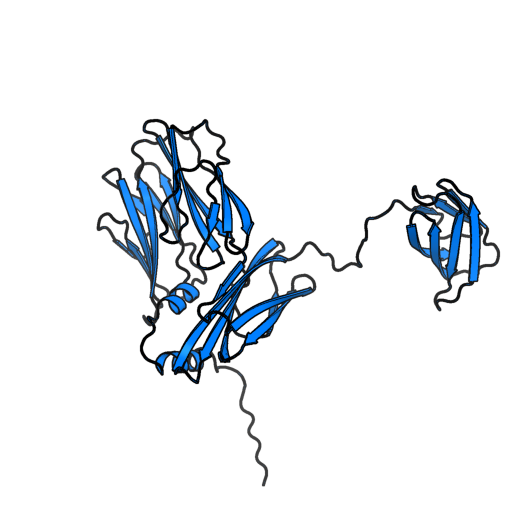5 178 HIS A N 1
ATOM 1338 C CA . HIS A 1 178 ? 7.741 0.528 -10.380 1.00 82.25 178 HIS A CA 1
ATOM 1339 C C . HIS A 1 178 ? 9.166 1.073 -10.344 1.00 82.25 178 HIS A C 1
ATOM 1341 O O . HIS A 1 178 ? 9.360 2.291 -10.388 1.00 82.25 178 HIS A O 1
ATOM 1347 N N . LEU A 1 179 ? 10.152 0.182 -10.365 1.00 88.38 179 LEU A N 1
ATOM 1348 C CA . LEU A 1 179 ? 11.546 0.518 -10.626 1.00 88.38 179 LEU A CA 1
ATOM 1349 C C . LEU A 1 179 ? 11.943 -0.078 -11.973 1.00 88.38 179 LEU A C 1
ATOM 1351 O O . LEU A 1 179 ? 11.830 -1.281 -12.181 1.00 88.38 179 LEU A O 1
ATOM 1355 N N . THR A 1 180 ? 12.411 0.766 -12.889 1.00 87.50 180 THR A N 1
ATOM 1356 C CA . THR A 1 180 ? 12.994 0.351 -14.168 1.00 87.50 180 THR A CA 1
ATOM 1357 C C . THR A 1 180 ? 14.488 0.623 -14.153 1.00 87.50 180 THR A C 1
ATOM 1359 O O . THR A 1 180 ? 14.905 1.765 -13.954 1.00 87.50 180 THR A O 1
ATOM 1362 N N . ARG A 1 181 ? 15.297 -0.410 -14.389 1.00 89.44 181 ARG A N 1
ATOM 1363 C CA . ARG A 1 181 ? 16.761 -0.329 -14.479 1.00 89.44 181 ARG A CA 1
ATOM 1364 C C . ARG A 1 181 ? 17.195 -0.667 -15.897 1.00 89.44 181 ARG A C 1
ATOM 1366 O O . ARG A 1 181 ? 16.688 -1.609 -16.503 1.00 89.44 181 ARG A O 1
ATOM 1373 N N . ARG A 1 182 ? 18.162 0.087 -16.418 1.00 87.12 182 ARG A N 1
ATOM 1374 C CA . ARG A 1 182 ? 18.727 -0.121 -17.754 1.00 87.12 182 ARG A CA 1
ATOM 1375 C C . ARG A 1 182 ? 20.238 -0.280 -17.697 1.00 87.12 182 ARG A C 1
ATOM 1377 O O . ARG A 1 182 ? 20.911 0.517 -17.048 1.00 87.12 182 ARG A O 1
ATOM 1384 N N . GLN A 1 183 ? 20.747 -1.251 -18.447 1.00 88.44 183 GLN A N 1
ATOM 1385 C CA . GLN A 1 183 ? 22.167 -1.445 -18.716 1.00 88.44 183 GLN A CA 1
ATOM 1386 C C . GLN A 1 183 ? 22.366 -1.796 -20.192 1.00 88.44 183 GLN A C 1
ATOM 1388 O O . GLN A 1 183 ? 21.963 -2.867 -20.643 1.00 88.44 183 GLN A O 1
ATOM 1393 N N . ASN A 1 184 ? 23.006 -0.916 -20.960 1.00 84.50 184 ASN A N 1
ATOM 1394 C CA . ASN A 1 184 ? 23.093 -1.004 -22.418 1.00 84.50 184 ASN A CA 1
ATOM 1395 C C . ASN A 1 184 ? 21.690 -1.142 -23.064 1.00 84.50 184 ASN A C 1
ATOM 1397 O O . ASN A 1 184 ? 20.843 -0.249 -22.950 1.00 84.50 184 ASN A O 1
ATOM 1401 N N . GLU A 1 185 ? 21.436 -2.260 -23.744 1.00 79.00 185 GLU A N 1
ATOM 1402 C CA . GLU A 1 185 ? 20.148 -2.613 -24.361 1.00 79.00 185 GLU A CA 1
ATOM 1403 C C . GLU A 1 185 ? 19.249 -3.451 -23.434 1.00 79.00 185 GLU A C 1
ATOM 1405 O O . GLU A 1 185 ? 18.087 -3.686 -23.747 1.00 79.00 185 GLU A O 1
ATOM 1410 N N . CYS A 1 186 ? 19.757 -3.886 -22.277 1.00 81.69 186 CYS A N 1
ATOM 1411 C CA . CYS A 1 186 ? 18.972 -4.626 -21.297 1.00 81.69 186 CYS A CA 1
ATOM 1412 C C . CYS A 1 186 ? 18.149 -3.658 -20.437 1.00 81.69 186 CYS A C 1
ATOM 1414 O O . CYS A 1 186 ? 18.686 -2.711 -19.854 1.00 81.69 186 CYS A O 1
ATOM 1416 N N . VAL A 1 187 ? 16.844 -3.919 -20.349 1.00 80.25 187 VAL A N 1
ATOM 1417 C CA . VAL A 1 187 ? 15.892 -3.186 -19.510 1.00 80.25 187 VAL A CA 1
ATOM 1418 C C . VAL A 1 187 ? 15.114 -4.195 -18.683 1.00 80.25 187 VAL A C 1
ATOM 1420 O O . VAL A 1 187 ? 14.544 -5.137 -19.225 1.00 80.25 187 VAL A O 1
ATOM 1423 N N . VAL A 1 188 ? 15.085 -3.974 -17.375 1.00 80.00 188 VAL A N 1
ATOM 1424 C CA . VAL A 1 188 ? 14.303 -4.764 -16.423 1.00 80.00 188 VAL A CA 1
ATOM 1425 C C . VAL A 1 188 ? 13.432 -3.827 -15.608 1.00 80.00 188 VAL A C 1
ATOM 1427 O O . VAL A 1 188 ? 13.854 -2.725 -15.245 1.00 80.00 188 VAL A O 1
ATOM 1430 N N . THR A 1 189 ? 12.217 -4.270 -15.320 1.00 80.50 189 THR A N 1
ATOM 1431 C CA . THR A 1 189 ? 11.259 -3.519 -14.519 1.00 80.50 189 THR A CA 1
ATOM 1432 C C . THR A 1 189 ? 10.679 -4.444 -13.470 1.00 80.50 189 THR A C 1
ATOM 1434 O O . THR A 1 189 ? 10.188 -5.513 -13.812 1.00 80.50 189 THR A O 1
ATOM 1437 N N . GLU A 1 190 ? 10.704 -3.994 -12.221 1.00 79.06 190 GLU A N 1
ATOM 1438 C CA . GLU A 1 190 ? 10.040 -4.658 -11.099 1.00 79.06 190 GLU A CA 1
ATOM 1439 C C . GLU A 1 190 ? 8.936 -3.752 -10.564 1.00 79.06 190 GLU A C 1
ATOM 1441 O O . GLU A 1 190 ? 9.092 -2.524 -10.549 1.00 79.06 190 GLU A O 1
ATOM 1446 N N . ALA A 1 191 ? 7.824 -4.345 -10.136 1.00 77.44 191 ALA A N 1
ATOM 1447 C CA . ALA A 1 191 ? 6.725 -3.615 -9.530 1.00 77.44 191 ALA A CA 1
ATOM 1448 C C . ALA A 1 191 ? 6.143 -4.389 -8.352 1.00 77.44 191 ALA A C 1
ATOM 1450 O O . ALA A 1 191 ? 5.816 -5.562 -8.479 1.00 77.44 191 ALA A O 1
ATOM 1451 N N . HIS A 1 192 ? 5.947 -3.710 -7.228 1.00 77.25 192 HIS A N 1
ATOM 1452 C CA . HIS A 1 192 ? 5.223 -4.275 -6.097 1.00 77.25 192 HIS A CA 1
ATOM 1453 C C . HIS A 1 192 ? 4.476 -3.189 -5.329 1.00 77.25 192 HIS A C 1
ATOM 1455 O O . HIS A 1 192 ? 4.799 -1.997 -5.397 1.00 77.25 192 HIS A O 1
ATOM 1461 N N . TRP A 1 193 ? 3.421 -3.611 -4.635 1.00 80.31 193 TRP A N 1
ATOM 1462 C CA . TRP A 1 193 ? 2.612 -2.728 -3.809 1.00 80.31 193 TRP A CA 1
ATOM 1463 C C . TRP A 1 193 ? 3.425 -2.233 -2.616 1.00 80.31 193 TRP A C 1
ATOM 1465 O O . TRP A 1 193 ? 4.115 -3.008 -1.954 1.00 80.31 193 TRP A O 1
ATOM 1475 N N . VAL A 1 194 ? 3.325 -0.937 -2.343 1.00 86.94 194 VAL A N 1
ATOM 1476 C CA . VAL A 1 194 ? 3.842 -0.308 -1.129 1.00 86.94 194 VAL A CA 1
ATOM 1477 C C . VAL A 1 194 ? 2.681 0.246 -0.320 1.00 86.94 194 VAL A C 1
ATOM 1479 O O . VAL A 1 194 ? 1.725 0.797 -0.870 1.00 86.94 194 VAL A O 1
ATOM 1482 N N . THR A 1 195 ? 2.758 0.102 0.994 1.00 89.25 195 THR A N 1
ATOM 1483 C CA . THR A 1 195 ? 1.761 0.614 1.934 1.00 89.25 195 THR A CA 1
ATOM 1484 C C . THR A 1 195 ? 2.184 1.994 2.420 1.00 89.25 195 THR A C 1
ATOM 1486 O O . THR A 1 195 ? 3.223 2.153 3.057 1.00 89.25 195 THR A O 1
ATOM 1489 N N . VAL A 1 196 ? 1.379 3.006 2.105 1.00 94.00 196 VAL A N 1
ATOM 1490 C CA . VAL A 1 196 ? 1.599 4.399 2.502 1.00 94.00 196 VAL A CA 1
ATOM 1491 C C . VAL A 1 196 ? 0.675 4.744 3.660 1.00 94.00 196 VAL A C 1
ATOM 1493 O O . VAL A 1 196 ? -0.535 4.892 3.479 1.00 94.00 196 VAL A O 1
ATOM 1496 N N . ASP A 1 197 ? 1.239 4.921 4.846 1.00 95.00 197 ASP A N 1
ATOM 1497 C CA . ASP A 1 197 ? 0.468 5.335 6.013 1.00 95.00 197 ASP A CA 1
ATOM 1498 C C . ASP A 1 197 ? 0.301 6.855 6.060 1.00 95.00 197 ASP A C 1
ATOM 1500 O O . ASP A 1 197 ? 1.164 7.632 5.633 1.00 95.00 197 ASP A O 1
ATOM 1504 N N . GLY A 1 198 ? -0.825 7.304 6.607 1.00 94.31 198 GLY A N 1
ATOM 1505 C CA . GLY A 1 198 ? -1.084 8.723 6.788 1.00 94.31 198 GLY A CA 1
ATOM 1506 C C . GLY A 1 198 ? -2.550 9.100 6.674 1.00 94.31 198 GLY A C 1
ATOM 1507 O O . GLY A 1 198 ? -3.433 8.324 7.032 1.00 94.31 198 GLY A O 1
ATOM 1508 N N . ASN A 1 199 ? -2.809 10.333 6.245 1.00 92.62 199 ASN A N 1
ATOM 1509 C CA . ASN A 1 199 ? -4.147 10.900 6.176 1.00 92.62 199 ASN A CA 1
ATOM 1510 C C . ASN A 1 199 ? -4.302 11.897 5.021 1.00 92.62 199 ASN A C 1
ATOM 1512 O O . ASN A 1 199 ? -3.344 12.502 4.549 1.00 92.62 199 ASN A O 1
ATOM 1516 N N . ALA A 1 200 ? -5.535 12.075 4.568 1.00 88.12 200 ALA A N 1
ATOM 1517 C CA . ALA A 1 200 ? -5.912 13.071 3.578 1.00 88.12 200 ALA A CA 1
ATOM 1518 C C . ALA A 1 200 ? -7.326 13.579 3.874 1.00 88.12 200 ALA A C 1
ATOM 1520 O O . ALA A 1 200 ? -8.174 12.831 4.357 1.00 88.12 200 ALA A O 1
ATOM 1521 N N . SER A 1 201 ? -7.598 14.851 3.590 1.00 85.06 201 SER A N 1
ATOM 1522 C CA . SER A 1 201 ? -8.930 15.436 3.767 1.00 85.06 201 SER A CA 1
ATOM 1523 C C . SER A 1 201 ? -9.216 16.455 2.676 1.00 85.06 201 SER A C 1
ATOM 1525 O O . SER A 1 201 ? -8.446 17.394 2.474 1.00 85.06 201 SER A O 1
ATOM 1527 N N . THR A 1 202 ? -10.346 16.286 1.991 1.00 83.25 202 THR A N 1
ATOM 1528 C CA . THR A 1 202 ? -10.908 17.302 1.086 1.00 83.25 202 THR A CA 1
ATOM 1529 C C . THR A 1 202 ? -11.808 18.287 1.828 1.00 83.25 202 THR A C 1
ATOM 1531 O O . THR A 1 202 ? -12.097 19.361 1.315 1.00 83.25 202 THR A O 1
ATOM 1534 N N . CYS A 1 203 ? -12.185 17.974 3.072 1.00 78.06 203 CYS A N 1
ATOM 1535 C CA . CYS A 1 203 ? -12.933 18.865 3.959 1.00 78.06 203 CYS A CA 1
ATOM 1536 C C . CYS A 1 203 ? -12.063 19.983 4.570 1.00 78.06 203 CYS A C 1
ATOM 1538 O O . CYS A 1 203 ? -12.524 20.731 5.430 1.00 78.06 203 CYS A O 1
ATOM 1540 N N . GLY A 1 204 ? -10.778 20.070 4.210 1.00 78.44 204 GLY A N 1
ATOM 1541 C CA . GLY A 1 204 ? -9.841 20.993 4.843 1.00 78.44 204 GLY A CA 1
ATOM 1542 C C . GLY A 1 204 ? -9.757 20.753 6.354 1.00 78.44 204 GLY A C 1
ATOM 1543 O O . GLY A 1 204 ? -9.483 19.641 6.796 1.00 78.44 204 GLY A O 1
ATOM 1544 N N . GLN A 1 205 ? -9.995 21.802 7.143 1.00 82.69 205 GLN A N 1
ATOM 1545 C CA . GLN A 1 205 ? -9.974 21.744 8.612 1.00 82.69 205 GLN A CA 1
ATOM 1546 C C . GLN A 1 205 ? -11.346 21.400 9.225 1.00 82.69 205 GLN A C 1
ATOM 1548 O O . GLN A 1 205 ? -11.457 21.299 10.444 1.00 82.69 205 GLN A O 1
ATOM 1553 N N . ASP A 1 206 ? -12.397 21.236 8.410 1.00 82.81 206 ASP A N 1
ATOM 1554 C CA . ASP A 1 206 ? -13.762 21.013 8.906 1.00 82.81 206 ASP A CA 1
ATOM 1555 C C . ASP A 1 206 ? -14.020 19.584 9.378 1.00 82.81 206 ASP A C 1
ATOM 1557 O O . ASP A 1 206 ? -14.979 19.360 10.121 1.00 82.81 206 ASP A O 1
ATOM 1561 N N . LEU A 1 207 ? -13.200 18.627 8.938 1.00 86.06 207 LEU A N 1
ATOM 1562 C CA . LEU A 1 207 ? -13.297 17.227 9.323 1.00 86.06 207 LEU A CA 1
ATOM 1563 C C . LEU A 1 207 ? -11.904 16.644 9.541 1.00 86.06 207 LEU A C 1
ATOM 1565 O O . LEU A 1 207 ? -11.089 16.565 8.619 1.00 86.06 207 LEU A O 1
ATOM 1569 N N . PHE A 1 208 ? -11.683 16.180 10.764 1.00 90.06 208 PHE A N 1
ATOM 1570 C CA . PHE A 1 208 ? -10.551 15.363 11.151 1.00 90.06 208 PHE A CA 1
ATOM 1571 C C . PHE A 1 208 ? -11.035 13.939 11.424 1.00 90.06 208 PHE A C 1
ATOM 1573 O O . PHE A 1 208 ? -11.984 13.728 12.186 1.00 90.06 208 PHE A O 1
ATOM 1580 N N . VAL A 1 209 ? -10.372 12.976 10.786 1.00 91.69 209 VAL A N 1
ATOM 1581 C CA . VAL A 1 209 ? -10.666 11.548 10.906 1.00 91.69 209 VAL A CA 1
ATOM 1582 C C . VAL A 1 209 ? -9.428 10.843 11.404 1.00 91.69 209 VAL A C 1
ATOM 1584 O O . VAL A 1 209 ? -8.331 11.004 10.868 1.00 91.69 209 VAL A O 1
ATOM 1587 N N . ASN A 1 210 ? -9.637 10.036 12.426 1.00 94.12 210 ASN A N 1
ATOM 1588 C CA . ASN A 1 210 ? -8.651 9.144 12.976 1.00 94.12 210 ASN A CA 1
ATOM 1589 C C . ASN A 1 210 ? -9.351 7.869 13.468 1.00 94.12 210 ASN A C 1
ATOM 1591 O O . ASN A 1 210 ? -10.579 7.769 13.447 1.00 94.12 210 ASN A O 1
ATOM 1595 N N . PHE A 1 211 ? -8.575 6.896 13.920 1.00 95.00 211 PHE A N 1
ATOM 1596 C CA . PHE A 1 211 ? -9.089 5.768 14.668 1.00 95.00 211 PHE A CA 1
ATOM 1597 C C . PHE A 1 211 ? -8.098 5.270 15.712 1.00 95.00 211 PHE A C 1
ATOM 1599 O O . PHE A 1 211 ? -6.884 5.487 15.614 1.00 95.00 211 PHE A O 1
ATOM 1606 N N . THR A 1 212 ? -8.650 4.563 16.689 1.00 91.88 212 THR A N 1
ATOM 1607 C CA . THR A 1 212 ? -7.925 3.715 17.632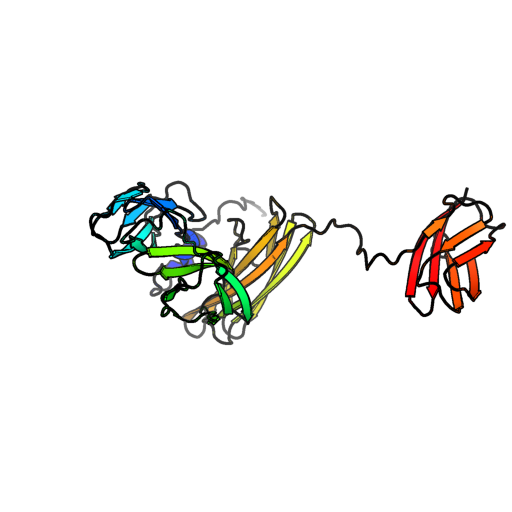 1.00 91.88 212 THR A CA 1
ATOM 1608 C C . THR A 1 212 ? -8.295 2.258 17.399 1.00 91.88 212 THR A C 1
ATOM 1610 O O . THR A 1 212 ? -9.313 1.957 16.768 1.00 91.88 212 THR A O 1
ATOM 1613 N N . HIS A 1 213 ? -7.437 1.356 17.865 1.00 91.31 213 HIS A N 1
ATOM 1614 C CA . HIS A 1 213 ? -7.691 -0.074 17.825 1.00 91.31 213 HIS A CA 1
ATOM 1615 C C . HIS A 1 213 ? -7.265 -0.735 19.138 1.00 91.31 213 HIS A C 1
ATOM 1617 O O . HIS A 1 213 ? -6.362 -0.242 19.817 1.00 91.31 213 HIS A O 1
ATOM 1623 N N . GLU A 1 214 ? -7.925 -1.835 19.484 1.00 88.31 214 GLU A N 1
ATOM 1624 C CA . GLU A 1 214 ? -7.590 -2.701 20.613 1.00 88.31 214 GLU A CA 1
ATOM 1625 C C . GLU A 1 214 ? -7.537 -4.153 20.129 1.00 88.31 214 GLU A C 1
ATOM 1627 O O . GLU A 1 214 ? -8.507 -4.667 19.567 1.00 88.31 214 GLU A O 1
ATOM 1632 N N . GLU A 1 215 ? -6.393 -4.803 20.327 1.00 85.69 215 GLU A N 1
ATOM 1633 C CA . GLU A 1 215 ? -6.166 -6.196 19.939 1.00 85.69 215 GLU A CA 1
ATOM 1634 C C . GLU A 1 215 ? -6.599 -7.150 21.058 1.00 85.69 215 GLU A C 1
ATOM 1636 O O . GLU A 1 215 ? -6.174 -7.036 22.209 1.00 85.69 215 GLU A O 1
ATOM 1641 N N . MET A 1 216 ? -7.416 -8.137 20.706 1.00 81.56 216 MET A N 1
ATOM 1642 C CA . MET A 1 216 ? -7.903 -9.204 21.576 1.00 81.56 216 MET A CA 1
ATOM 1643 C C . MET A 1 216 ? -7.634 -10.562 20.917 1.00 81.56 216 MET A C 1
ATOM 1645 O O . MET A 1 216 ? -8.552 -11.284 20.530 1.00 81.56 216 MET A O 1
ATOM 1649 N N . GLY A 1 217 ? -6.352 -10.913 20.790 1.00 77.00 217 GLY A N 1
ATOM 1650 C CA . GLY A 1 217 ? -5.925 -12.122 20.083 1.00 77.00 217 GLY A CA 1
ATOM 1651 C C . GLY 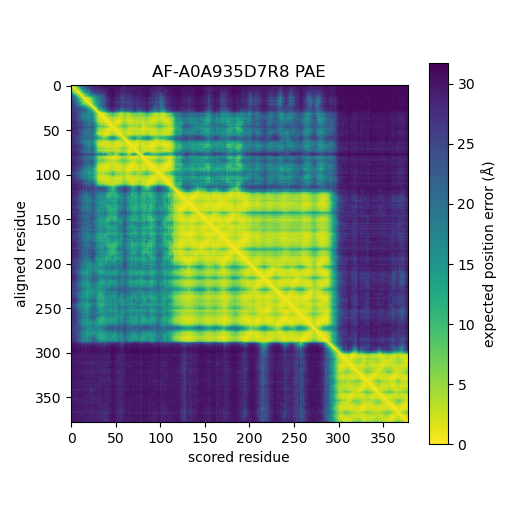A 1 217 ? -5.959 -11.926 18.567 1.00 77.00 217 GLY A C 1
ATOM 1652 O O . GLY A 1 217 ? -5.243 -11.078 18.048 1.00 77.00 217 GLY A O 1
ATOM 1653 N N . ASP A 1 218 ? -6.766 -12.725 17.870 1.00 80.31 218 ASP A N 1
ATOM 1654 C CA . ASP A 1 218 ? -7.002 -12.638 16.421 1.00 80.31 218 ASP A CA 1
ATOM 1655 C C . ASP A 1 218 ? -8.096 -11.620 16.048 1.00 80.31 218 ASP A C 1
ATOM 1657 O O . ASP A 1 218 ? -8.236 -11.243 14.884 1.00 80.31 218 ASP A O 1
ATOM 1661 N N . GLN A 1 219 ? -8.863 -11.144 17.032 1.00 87.88 219 GLN A N 1
ATOM 1662 C CA . GLN A 1 219 ? -9.856 -10.091 16.863 1.00 87.88 219 GLN A CA 1
ATOM 1663 C C . GLN A 1 219 ? -9.287 -8.720 17.230 1.00 87.88 219 GLN A C 1
ATOM 1665 O O . GLN A 1 219 ? -8.669 -8.550 18.277 1.00 87.88 219 GLN A O 1
ATOM 1670 N N . VAL A 1 220 ? -9.574 -7.715 16.408 1.00 91.44 220 VAL A N 1
ATOM 1671 C CA . VAL A 1 220 ? -9.223 -6.314 16.639 1.00 91.44 220 VAL A CA 1
ATOM 1672 C C . VAL A 1 220 ? -10.490 -5.468 16.624 1.00 91.44 220 VAL A C 1
ATOM 1674 O O . VAL A 1 220 ? -11.293 -5.537 15.692 1.00 91.44 220 VAL A O 1
ATOM 1677 N N . VAL A 1 221 ? -10.685 -4.662 17.666 1.00 91.19 221 VAL A N 1
ATOM 1678 C CA . VAL A 1 221 ? -11.787 -3.695 17.748 1.00 91.19 221 VAL A CA 1
ATOM 1679 C C . VAL A 1 221 ? -11.279 -2.330 17.327 1.00 91.19 221 VAL A C 1
ATOM 1681 O O . VAL A 1 221 ? -10.324 -1.821 17.900 1.00 91.19 221 VAL A O 1
ATOM 1684 N N . PHE A 1 222 ? -11.947 -1.727 16.353 1.00 92.62 222 PHE A N 1
ATOM 1685 C CA . PHE A 1 222 ? -11.645 -0.423 15.786 1.00 92.62 222 PHE A CA 1
ATOM 1686 C C . PHE A 1 222 ? -12.698 0.604 16.188 1.00 92.62 222 PHE A C 1
ATOM 1688 O O . PHE A 1 222 ? -13.904 0.402 16.018 1.00 92.62 222 PHE A O 1
ATOM 1695 N N . GLN A 1 223 ? -12.233 1.756 16.660 1.00 90.25 223 GLN A N 1
ATOM 1696 C CA . GLN A 1 223 ? -13.087 2.868 17.050 1.00 90.25 223 GLN A CA 1
ATOM 1697 C C . GLN A 1 223 ? -12.721 4.108 16.238 1.00 90.25 223 GLN A C 1
ATOM 1699 O O . GLN A 1 223 ? -11.602 4.615 16.337 1.00 90.25 223 GLN A O 1
ATOM 1704 N N . SER A 1 224 ? -13.670 4.632 15.451 1.00 91.38 224 SER A N 1
ATOM 1705 C CA . SER A 1 224 ? -13.456 5.905 14.759 1.00 91.38 224 SER A CA 1
ATOM 1706 C C . SER A 1 224 ? -13.379 7.056 15.764 1.00 91.38 224 SER A C 1
ATOM 1708 O O . SER A 1 224 ? -14.228 7.168 16.656 1.00 91.38 224 SER A O 1
ATOM 1710 N N . GLU A 1 225 ? -12.416 7.945 15.559 1.00 91.81 225 GLU A N 1
ATOM 1711 C CA . GLU A 1 225 ? -12.258 9.215 16.254 1.00 91.81 225 GLU A CA 1
ATOM 1712 C C . GLU A 1 225 ? -12.520 10.345 15.261 1.00 91.81 225 GLU A C 1
ATOM 1714 O O . GLU A 1 225 ? -11.702 10.638 14.385 1.00 91.81 225 GLU A O 1
ATOM 1719 N N . LEU A 1 226 ? -13.690 10.967 15.380 1.00 91.81 226 LEU A N 1
ATOM 1720 C CA . LEU A 1 226 ? -14.141 12.001 14.457 1.00 91.81 226 LEU A CA 1
ATOM 1721 C C . LEU A 1 226 ? -14.222 13.332 15.186 1.00 91.81 226 LEU A C 1
ATOM 1723 O O . LEU A 1 226 ? -14.802 13.430 16.266 1.00 91.81 226 LEU A O 1
ATOM 1727 N N . SER A 1 227 ? -13.662 14.369 14.581 1.00 88.69 227 SER A N 1
ATOM 1728 C CA . SER A 1 227 ? -13.860 15.748 15.017 1.00 88.69 227 SER A CA 1
ATOM 1729 C C . SER A 1 227 ? -14.300 16.568 13.822 1.00 88.69 227 SER A C 1
ATOM 1731 O O . SER A 1 227 ? -13.627 16.568 12.793 1.00 88.69 227 SER A O 1
ATOM 1733 N N . SER A 1 228 ? -15.433 17.255 13.944 1.00 87.06 228 SER A N 1
ATOM 1734 C CA . SER A 1 228 ? -15.943 18.093 12.869 1.00 87.06 228 SER A CA 1
ATOM 1735 C C . SER A 1 228 ? -16.458 19.439 13.360 1.00 87.06 228 SER A C 1
ATOM 1737 O O . SER A 1 228 ? -16.904 19.577 14.500 1.00 87.06 228 SER A O 1
ATOM 1739 N N . LEU A 1 229 ? -16.352 20.448 12.493 1.00 82.31 229 LEU A N 1
ATOM 1740 C CA . LEU A 1 229 ? -16.841 21.804 12.747 1.00 82.31 229 LEU A CA 1
ATOM 1741 C C . LEU A 1 229 ? -18.196 22.021 12.075 1.00 82.31 229 LEU A C 1
ATOM 1743 O O . LEU A 1 229 ? -19.203 22.248 12.741 1.00 82.31 229 LEU A O 1
ATOM 1747 N N . THR A 1 230 ? -18.210 21.947 10.743 1.00 80.31 230 THR A N 1
ATOM 1748 C CA . THR A 1 230 ? -19.403 22.185 9.915 1.00 80.31 230 THR A CA 1
ATOM 1749 C C . THR A 1 230 ? -19.785 20.980 9.057 1.00 80.31 230 THR A C 1
ATOM 1751 O O . THR A 1 230 ? -20.942 20.853 8.653 1.00 80.31 230 THR A O 1
ATOM 1754 N N . ALA A 1 231 ? -18.836 20.075 8.808 1.00 82.50 231 ALA A N 1
ATOM 1755 C CA . ALA A 1 231 ? -19.062 18.833 8.091 1.00 82.50 231 ALA A CA 1
ATOM 1756 C C . ALA A 1 231 ? -19.727 17.796 9.011 1.00 82.50 231 ALA A C 1
ATOM 1758 O O . ALA A 1 231 ? -19.292 17.575 10.141 1.00 82.50 231 ALA A O 1
ATOM 1759 N N . ILE A 1 232 ? -20.782 17.139 8.536 1.00 85.38 232 ILE A N 1
ATOM 1760 C CA . ILE A 1 232 ? -21.481 16.081 9.270 1.00 85.38 232 ILE A CA 1
ATOM 1761 C C . ILE A 1 232 ? -21.072 14.739 8.660 1.00 85.38 232 ILE A C 1
ATOM 1763 O O . ILE A 1 232 ? -21.416 14.502 7.501 1.00 85.38 232 ILE A O 1
ATOM 1767 N N . PRO A 1 233 ? -20.357 13.860 9.389 1.00 87.88 233 PRO A N 1
ATOM 1768 C CA . PRO A 1 233 ? -20.085 12.499 8.935 1.00 87.88 233 PRO A CA 1
ATOM 1769 C C . PRO A 1 233 ? -21.390 11.755 8.642 1.00 87.88 233 PRO A C 1
ATOM 1771 O O . PRO A 1 233 ? -22.275 11.688 9.495 1.00 87.88 233 PRO A O 1
ATOM 1774 N N . VAL A 1 234 ? -21.515 11.201 7.438 1.00 85.31 234 VAL A N 1
ATOM 1775 C CA . VAL A 1 234 ? -22.717 10.470 6.993 1.00 85.31 234 VAL A CA 1
ATOM 1776 C C . VAL A 1 234 ? -22.425 9.020 6.632 1.00 85.31 234 VAL A C 1
ATOM 1778 O O . VAL A 1 234 ? -23.329 8.190 6.686 1.00 85.31 234 VAL A O 1
ATOM 1781 N N . ILE A 1 235 ? -21.177 8.705 6.287 1.00 81.56 235 ILE A N 1
ATOM 1782 C CA . ILE A 1 235 ? -20.749 7.358 5.916 1.00 81.56 235 ILE A CA 1
ATOM 1783 C C . ILE A 1 235 ? -19.348 7.088 6.456 1.00 81.56 235 ILE A C 1
ATOM 1785 O O . ILE A 1 235 ? -18.498 7.977 6.428 1.00 81.56 235 ILE A O 1
ATOM 1789 N N . ALA A 1 236 ? -19.126 5.860 6.913 1.00 85.69 236 ALA A N 1
ATOM 1790 C CA . ALA A 1 236 ? -17.814 5.299 7.188 1.00 85.69 236 ALA A CA 1
ATOM 1791 C C . ALA A 1 236 ? -17.610 4.054 6.319 1.00 85.69 236 ALA A C 1
ATOM 1793 O O . ALA A 1 236 ? -18.574 3.359 5.993 1.00 85.69 236 ALA A O 1
ATOM 1794 N N . LEU A 1 237 ? -16.365 3.791 5.944 1.00 85.12 237 LEU A N 1
ATOM 1795 C CA . LEU A 1 237 ? -15.952 2.556 5.298 1.00 85.12 237 LEU A CA 1
ATOM 1796 C C . LEU A 1 237 ? -14.561 2.170 5.801 1.00 85.12 237 LEU A C 1
ATOM 1798 O O . LEU A 1 237 ? -13.610 2.940 5.664 1.00 85.12 237 LEU A O 1
ATOM 1802 N N . TRP A 1 238 ? -14.467 0.975 6.360 1.00 87.00 238 TRP A N 1
ATOM 1803 C CA . TRP A 1 238 ? -13.235 0.331 6.782 1.00 87.00 238 TRP A CA 1
ATOM 1804 C C . TRP A 1 238 ? -12.737 -0.621 5.705 1.00 87.00 238 TRP A C 1
ATOM 1806 O O . TRP A 1 238 ? -13.527 -1.327 5.085 1.00 87.00 238 TRP A O 1
ATOM 1816 N N . SER A 1 239 ? -11.423 -0.673 5.533 1.00 88.00 239 SER A N 1
ATOM 1817 C CA . SER A 1 239 ? -10.712 -1.746 4.841 1.00 88.00 239 SER A CA 1
ATOM 1818 C C . SER A 1 239 ? -9.667 -2.283 5.804 1.00 88.00 239 SER A C 1
ATOM 1820 O O . SER A 1 239 ? -8.816 -1.510 6.242 1.00 88.00 239 SER A O 1
ATOM 1822 N N . TYR A 1 240 ? -9.715 -3.575 6.122 1.00 86.38 240 TYR A N 1
ATOM 1823 C CA . TYR A 1 240 ? -8.837 -4.169 7.139 1.00 86.38 240 TYR A CA 1
ATOM 1824 C C . TYR A 1 240 ? -7.484 -4.636 6.611 1.00 86.38 240 TYR A C 1
ATOM 1826 O O . TYR A 1 240 ? -6.630 -5.007 7.408 1.00 86.38 240 TYR A O 1
ATOM 1834 N N . GLY A 1 241 ? -7.280 -4.598 5.292 1.00 81.62 241 GLY A N 1
ATOM 1835 C CA . GLY A 1 241 ? -6.025 -4.988 4.643 1.00 81.62 241 GLY A CA 1
ATOM 1836 C C . GLY A 1 241 ? -5.959 -6.458 4.216 1.00 81.62 241 GLY A C 1
ATOM 1837 O O . GLY A 1 241 ? -5.067 -6.813 3.458 1.00 81.62 241 GLY A O 1
ATOM 1838 N N . ASP A 1 242 ? -6.923 -7.287 4.619 1.00 78.81 242 ASP A N 1
ATOM 1839 C CA . ASP A 1 242 ? -7.052 -8.710 4.256 1.00 78.81 242 ASP A CA 1
ATOM 1840 C C . ASP A 1 242 ? -8.144 -8.983 3.201 1.00 78.81 242 ASP A C 1
ATOM 1842 O O . ASP A 1 242 ? -8.432 -10.128 2.861 1.00 78.81 242 ASP A O 1
ATOM 1846 N N . GLY A 1 243 ? -8.741 -7.917 2.661 1.00 74.31 243 GLY A N 1
ATOM 1847 C CA . GLY A 1 243 ? -9.812 -7.976 1.664 1.00 74.31 243 GLY A CA 1
ATOM 1848 C C . GLY A 1 243 ? -11.218 -7.785 2.236 1.00 74.31 243 GLY A C 1
ATOM 1849 O O . GLY A 1 243 ? -12.143 -7.557 1.457 1.00 74.31 243 GLY A O 1
ATOM 1850 N N . GLU A 1 244 ? -11.380 -7.797 3.561 1.00 79.81 244 GLU A N 1
ATOM 1851 C CA . GLU A 1 244 ? -12.664 -7.556 4.224 1.00 79.81 244 GLU A CA 1
ATOM 1852 C C . GLU A 1 244 ? -12.899 -6.063 4.530 1.00 79.81 244 GLU A C 1
ATOM 1854 O O . GLU A 1 244 ? -11.978 -5.234 4.543 1.00 79.81 244 GLU A O 1
ATOM 1859 N N . SER A 1 245 ? -14.169 -5.704 4.753 1.00 83.25 245 SER A N 1
ATOM 1860 C CA . SER A 1 245 ? -14.606 -4.318 4.979 1.00 83.25 245 SER A CA 1
ATOM 1861 C C . SER A 1 245 ? -15.831 -4.213 5.892 1.00 83.25 245 SER A C 1
ATOM 1863 O O . SER A 1 245 ? -16.595 -5.164 6.043 1.00 83.25 245 SER A O 1
ATOM 1865 N N . ASP A 1 246 ? -16.053 -3.030 6.467 1.00 82.06 246 ASP A N 1
ATOM 1866 C CA . ASP A 1 246 ? -17.252 -2.702 7.252 1.00 82.06 246 ASP A CA 1
ATOM 1867 C C . ASP A 1 246 ? -17.648 -1.234 7.031 1.00 82.06 246 ASP A C 1
ATOM 1869 O O . ASP A 1 246 ? -16.846 -0.408 6.613 1.00 82.06 246 ASP A O 1
ATOM 1873 N N . THR A 1 247 ? -18.895 -0.883 7.322 1.00 86.31 247 THR A N 1
ATOM 1874 C CA . THR A 1 247 ? -19.447 0.474 7.204 1.00 86.31 247 THR A CA 1
ATOM 1875 C C . THR A 1 247 ? -19.866 1.083 8.544 1.00 86.31 247 THR A C 1
ATOM 1877 O O . THR A 1 247 ? -20.313 2.232 8.599 1.00 86.31 247 THR A O 1
ATOM 1880 N N . ALA A 1 248 ? -19.738 0.337 9.643 1.00 83.50 248 ALA A N 1
ATOM 1881 C CA . ALA A 1 248 ? -20.022 0.847 10.976 1.00 83.50 248 ALA A CA 1
ATOM 1882 C C . ALA A 1 248 ? -18.958 1.861 11.439 1.00 83.50 248 ALA A C 1
ATOM 1884 O O . ALA A 1 248 ? -17.772 1.707 11.179 1.00 83.50 248 ALA A O 1
ATOM 1885 N N . PHE A 1 249 ? -19.357 2.896 12.185 1.00 84.31 249 PHE A N 1
ATOM 1886 C CA . PHE A 1 249 ? -18.407 3.862 12.770 1.00 84.31 249 PHE A CA 1
ATOM 1887 C C . PHE A 1 249 ? -17.538 3.258 13.891 1.00 84.31 249 PHE A C 1
ATOM 1889 O O . PHE A 1 249 ? -16.444 3.739 14.175 1.00 84.31 249 PHE A O 1
ATOM 1896 N N . ALA A 1 250 ? -18.009 2.186 14.519 1.00 87.75 250 ALA A N 1
ATOM 1897 C CA . ALA A 1 250 ? -17.220 1.336 15.397 1.00 87.75 250 ALA A CA 1
ATOM 1898 C C . ALA A 1 250 ? -17.369 -0.091 14.885 1.00 87.75 250 ALA A C 1
ATOM 1900 O O . ALA A 1 250 ? -18.493 -0.515 14.608 1.00 87.75 250 ALA A O 1
ATOM 1901 N N . SER A 1 251 ? -16.258 -0.800 14.737 1.00 90.62 251 SER A N 1
ATOM 1902 C CA . SER A 1 251 ? -16.246 -2.119 14.120 1.00 90.62 251 SER A CA 1
ATOM 1903 C C . SER A 1 251 ? -15.310 -3.070 14.857 1.00 90.62 251 SER A C 1
ATOM 1905 O O . SER A 1 251 ? -14.397 -2.640 15.552 1.00 90.62 251 SER A O 1
ATOM 1907 N N . ALA A 1 252 ? -15.548 -4.367 14.725 1.00 90.56 252 ALA A N 1
ATOM 1908 C CA . ALA A 1 252 ? -14.653 -5.411 15.190 1.00 90.56 252 ALA A CA 1
ATOM 1909 C C . ALA A 1 252 ? -14.391 -6.363 14.026 1.00 90.56 252 ALA A C 1
ATOM 1911 O O . ALA A 1 252 ? -15.339 -6.801 13.375 1.00 90.56 252 ALA A O 1
ATOM 1912 N N . HIS A 1 253 ? -13.125 -6.691 13.793 1.00 89.94 253 HIS A N 1
ATOM 1913 C CA . HIS A 1 253 ? -12.706 -7.582 12.718 1.00 89.94 253 HIS A CA 1
ATOM 1914 C C . HIS A 1 253 ? -11.818 -8.698 13.255 1.00 89.94 253 HIS A C 1
ATOM 1916 O O . HIS A 1 253 ? -11.030 -8.468 14.167 1.00 89.94 253 HIS A O 1
ATOM 1922 N N . THR A 1 254 ? -11.949 -9.902 12.705 1.00 90.69 254 THR A N 1
ATOM 1923 C CA . THR A 1 254 ? -11.146 -11.065 13.100 1.00 90.69 254 THR A CA 1
ATOM 1924 C C . THR A 1 254 ? -10.280 -11.492 11.927 1.00 90.69 254 THR A C 1
ATOM 1926 O O . THR A 1 254 ? -10.804 -11.882 10.886 1.00 90.69 254 THR A O 1
ATOM 1929 N N . TYR A 1 255 ? -8.965 -11.440 12.114 1.00 87.50 255 TYR A N 1
ATOM 1930 C CA . TYR A 1 255 ? -7.986 -11.815 11.102 1.00 87.50 255 TYR A CA 1
ATOM 1931 C C . TYR A 1 255 ? -7.721 -13.318 11.144 1.00 87.50 255 TYR A C 1
ATOM 1933 O O . TYR A 1 255 ? -7.542 -13.901 12.212 1.00 87.50 255 TYR A O 1
ATOM 1941 N N . ALA A 1 256 ? -7.676 -13.953 9.973 1.00 85.81 256 ALA A N 1
ATOM 1942 C CA . ALA A 1 256 ? -7.462 -15.397 9.877 1.00 85.81 256 ALA A CA 1
ATOM 1943 C C . ALA A 1 256 ? -6.028 -15.816 10.242 1.00 85.81 256 ALA A C 1
ATOM 1945 O O . ALA A 1 256 ? -5.819 -16.899 10.790 1.00 85.81 256 ALA A O 1
ATOM 1946 N N . GLU A 1 257 ? -5.047 -14.966 9.933 1.00 83.19 257 GLU A N 1
ATOM 1947 C CA . GLU A 1 257 ? -3.627 -15.227 10.155 1.00 83.19 257 GLU A CA 1
ATOM 1948 C C . GLU A 1 257 ? -2.947 -14.021 10.816 1.00 83.19 257 GLU A C 1
ATOM 1950 O O . GLU A 1 257 ? -3.336 -12.877 10.559 1.00 83.19 257 GLU A O 1
ATOM 1955 N N . PRO A 1 258 ? -1.923 -14.240 11.658 1.00 85.06 258 PRO A N 1
ATOM 1956 C CA . PRO A 1 258 ? -1.098 -13.149 12.152 1.00 85.06 258 PRO A CA 1
ATOM 1957 C C . PRO A 1 258 ? -0.299 -12.503 11.012 1.00 85.06 258 PRO A C 1
ATOM 1959 O O . PRO A 1 258 ? 0.145 -13.186 10.090 1.00 85.06 258 PRO A O 1
ATOM 1962 N N . GLY A 1 259 ? -0.067 -11.198 11.091 1.00 86.94 259 GLY A N 1
ATOM 1963 C CA . GLY A 1 259 ? 0.654 -10.448 10.070 1.00 86.94 259 GLY A CA 1
ATOM 1964 C C . GLY A 1 259 ? 0.540 -8.938 10.236 1.00 86.94 259 GLY A C 1
ATOM 1965 O O . GLY A 1 259 ? -0.095 -8.433 11.161 1.00 86.94 259 GLY A O 1
ATOM 1966 N N . GLU A 1 260 ? 1.173 -8.207 9.325 1.00 89.12 260 GLU A N 1
ATOM 1967 C CA . GLU A 1 260 ? 0.986 -6.764 9.198 1.00 89.12 260 GLU A CA 1
ATOM 1968 C C . GLU A 1 260 ? -0.151 -6.480 8.220 1.00 89.12 260 GLU A C 1
ATOM 1970 O O . GLU A 1 260 ? -0.166 -6.992 7.101 1.00 89.12 260 GLU A O 1
ATOM 1975 N N . TYR A 1 261 ? -1.095 -5.648 8.647 1.00 89.19 261 TYR A N 1
ATOM 1976 C CA . TYR A 1 261 ? -2.272 -5.299 7.869 1.00 89.19 261 TYR A CA 1
ATOM 1977 C C . TYR A 1 261 ? -2.440 -3.786 7.822 1.00 89.19 261 TYR A C 1
ATOM 1979 O O . TYR A 1 261 ? -2.461 -3.112 8.855 1.00 89.19 261 TYR A O 1
ATOM 1987 N N . GLN A 1 262 ? -2.584 -3.237 6.615 1.00 92.88 262 GLN A N 1
ATOM 1988 C CA . GLN A 1 262 ? -2.901 -1.824 6.444 1.00 92.88 262 GLN A CA 1
ATOM 1989 C C . GLN A 1 262 ? -4.406 -1.601 6.604 1.00 92.88 262 GLN A C 1
ATOM 1991 O O . GLN A 1 262 ? -5.200 -1.942 5.724 1.00 92.88 262 GLN A O 1
ATOM 1996 N N . VAL A 1 263 ? -4.786 -0.978 7.718 1.00 94.94 263 VAL A N 1
ATOM 1997 C CA . VAL A 1 263 ? -6.172 -0.623 8.020 1.00 94.94 263 VAL A CA 1
ATOM 1998 C C . VAL A 1 263 ? -6.443 0.802 7.572 1.00 94.94 263 VAL A C 1
ATOM 2000 O O . VAL A 1 263 ? -5.763 1.739 7.994 1.00 94.94 263 VAL A O 1
ATOM 2003 N N . CYS A 1 264 ? -7.472 0.975 6.750 1.00 91.31 264 CYS A N 1
ATOM 2004 C CA . CYS A 1 264 ? -7.902 2.269 6.243 1.00 91.31 264 CYS A CA 1
ATOM 2005 C C . CYS A 1 264 ? -9.338 2.583 6.665 1.00 91.31 264 CYS A C 1
ATOM 2007 O O . CYS A 1 264 ? -10.218 1.731 6.560 1.00 91.31 264 CYS A O 1
ATOM 2009 N N . LEU A 1 265 ? -9.579 3.826 7.080 1.00 93.44 265 LEU A N 1
ATOM 2010 C CA . LEU A 1 265 ? -10.897 4.383 7.359 1.00 93.44 265 LEU A CA 1
ATOM 2011 C C . LEU A 1 265 ? -11.171 5.553 6.410 1.00 93.44 265 LEU A C 1
ATOM 2013 O O . LEU A 1 265 ? -10.487 6.578 6.436 1.00 93.44 265 LEU A O 1
ATOM 2017 N N . PHE A 1 266 ? -12.224 5.409 5.613 1.00 89.81 266 PHE A N 1
ATOM 2018 C CA . PHE A 1 266 ? -12.837 6.472 4.831 1.00 89.81 266 PHE A CA 1
ATOM 2019 C C . PHE A 1 266 ? -14.066 7.008 5.545 1.00 89.81 266 PHE A C 1
ATOM 2021 O O . PHE A 1 266 ? -14.928 6.238 5.962 1.00 89.81 266 PHE A O 1
ATOM 2028 N N . VAL A 1 267 ? -14.187 8.329 5.628 1.00 87.06 267 VAL A N 1
ATOM 2029 C CA . VAL A 1 267 ? -15.392 8.992 6.125 1.00 87.06 267 VAL A CA 1
ATOM 2030 C C . VAL A 1 267 ? -15.841 10.030 5.117 1.00 87.06 267 VAL A C 1
ATOM 2032 O O . VAL A 1 267 ? -15.128 10.993 4.833 1.00 87.06 267 VAL A O 1
ATOM 2035 N N . GLY A 1 268 ? -17.054 9.845 4.606 1.00 85.00 268 GLY A N 1
ATOM 2036 C CA . GLY A 1 268 ? -17.744 10.851 3.810 1.00 85.00 268 GLY A CA 1
ATOM 2037 C C . GLY A 1 268 ? -18.598 11.732 4.712 1.00 85.00 268 GLY A C 1
ATOM 2038 O O . GLY A 1 268 ? -19.281 11.245 5.620 1.00 85.00 268 GLY A O 1
ATOM 2039 N N . ALA A 1 269 ? -18.575 13.033 4.452 1.00 84.88 269 ALA A N 1
ATOM 2040 C CA . ALA A 1 269 ? -19.329 14.021 5.198 1.00 84.88 269 ALA A CA 1
ATOM 2041 C C . ALA A 1 269 ? -20.086 14.973 4.272 1.00 84.88 269 ALA A C 1
ATOM 2043 O O . ALA A 1 269 ? -19.669 15.255 3.149 1.00 84.88 269 ALA A O 1
ATOM 2044 N N . ALA A 1 270 ? -21.204 15.487 4.772 1.00 83.94 270 ALA A N 1
ATOM 2045 C CA . ALA A 1 270 ? -21.997 16.506 4.105 1.00 83.94 270 ALA A CA 1
ATOM 2046 C C . ALA A 1 270 ? -21.927 17.815 4.893 1.00 83.94 270 ALA A C 1
ATOM 2048 O O . ALA A 1 270 ? -22.117 17.829 6.111 1.00 83.94 270 ALA A O 1
ATOM 2049 N N . ASN A 1 271 ? -21.690 18.923 4.200 1.00 74.94 271 ASN A N 1
ATOM 2050 C CA . ASN A 1 271 ? -21.851 20.256 4.755 1.00 74.94 271 ASN A CA 1
ATOM 2051 C C . ASN A 1 271 ? -23.235 20.781 4.366 1.00 74.94 271 ASN A C 1
ATOM 2053 O O . ASN A 1 271 ? -23.497 21.161 3.224 1.00 74.94 271 ASN A O 1
ATOM 2057 N N . THR A 1 272 ? -24.144 20.815 5.338 1.00 70.12 272 THR A N 1
ATOM 2058 C CA . THR A 1 272 ? -25.534 21.236 5.116 1.00 70.12 272 THR A CA 1
ATOM 2059 C C . THR A 1 272 ? -25.676 22.732 4.842 1.00 70.12 272 THR A C 1
ATOM 2061 O O . THR A 1 272 ? -26.738 23.166 4.408 1.00 70.12 272 THR A O 1
ATOM 2064 N N . SER A 1 273 ? -24.638 23.529 5.111 1.00 71.25 273 SER A N 1
ATOM 2065 C CA . SER A 1 273 ? -24.650 24.979 4.893 1.00 71.25 273 SER A CA 1
ATOM 2066 C C . SER A 1 273 ? -24.217 25.349 3.475 1.00 71.25 273 SER A C 1
ATOM 2068 O O . SER A 1 273 ? -24.760 26.291 2.904 1.00 71.25 273 SER A O 1
ATOM 2070 N N . SER A 1 274 ? -23.263 24.611 2.897 1.00 70.06 274 SER A N 1
ATOM 2071 C CA . SER A 1 274 ? -22.806 24.798 1.512 1.00 70.06 274 SER A CA 1
ATOM 2072 C C . SER A 1 274 ? -23.482 23.864 0.504 1.00 70.06 274 SER A C 1
ATOM 2074 O O . SER A 1 274 ? -23.264 24.034 -0.691 1.00 70.06 274 SER A O 1
ATOM 2076 N N . PHE A 1 275 ? -24.309 22.914 0.966 1.00 70.31 275 PHE A N 1
ATOM 2077 C CA . PHE A 1 275 ? -24.862 21.820 0.151 1.00 70.31 275 PHE A CA 1
ATOM 2078 C C . PHE A 1 275 ? -23.777 21.035 -0.595 1.00 70.31 275 PHE A C 1
ATOM 2080 O O . PHE A 1 275 ? -23.979 20.596 -1.724 1.00 70.31 275 PHE A O 1
ATOM 2087 N N . ASP A 1 276 ? -22.627 20.872 0.053 1.00 74.25 276 ASP A N 1
ATOM 2088 C CA . ASP A 1 276 ? -21.454 20.227 -0.524 1.00 74.25 276 ASP A CA 1
ATOM 2089 C C . ASP A 1 276 ? -21.115 18.943 0.239 1.00 74.25 276 ASP A C 1
ATOM 2091 O O . ASP A 1 276 ? -21.491 18.770 1.404 1.00 74.25 276 ASP A O 1
ATOM 2095 N N . THR A 1 277 ? -20.395 18.040 -0.414 1.00 79.00 277 THR A N 1
ATOM 2096 C CA . THR A 1 277 ? -19.893 16.802 0.185 1.00 79.00 277 THR A CA 1
ATOM 2097 C C . THR A 1 277 ? -18.383 16.772 0.114 1.00 79.00 277 THR A C 1
ATOM 2099 O O . THR A 1 277 ? -17.788 17.140 -0.892 1.00 79.00 277 THR A O 1
ATOM 2102 N N . CYS A 1 278 ? -17.760 16.276 1.168 1.00 78.25 278 CYS A N 1
ATOM 2103 C CA . CYS A 1 278 ? -16.322 16.102 1.229 1.00 78.25 278 CYS A CA 1
ATOM 2104 C C . CYS A 1 278 ? -16.006 14.777 1.921 1.00 78.25 278 CYS A C 1
ATOM 2106 O O . CYS A 1 278 ? -16.890 14.100 2.450 1.00 78.25 278 CYS A O 1
ATOM 2108 N N . PHE A 1 279 ? -14.741 14.387 1.907 1.00 83.25 279 PHE A N 1
ATOM 2109 C CA . PHE A 1 279 ? -14.294 13.174 2.571 1.00 83.25 279 PHE A CA 1
ATOM 2110 C C . PHE A 1 279 ? -12.951 13.374 3.251 1.00 83.25 279 PHE A C 1
ATOM 2112 O O . PHE A 1 279 ? -12.148 14.230 2.868 1.00 83.25 279 PHE A O 1
ATOM 2119 N N . ALA A 1 280 ? -12.704 12.531 4.239 1.00 85.38 280 ALA A N 1
ATOM 2120 C CA . ALA A 1 280 ? -11.405 12.362 4.851 1.00 85.38 280 ALA A CA 1
ATOM 2121 C C . ALA A 1 280 ? -11.069 10.873 4.936 1.00 85.38 280 ALA A C 1
ATOM 2123 O O . ALA A 1 280 ? -11.948 10.015 5.027 1.00 85.38 280 ALA A O 1
ATOM 2124 N N . PHE A 1 281 ? -9.781 10.583 4.842 1.00 87.69 281 PHE A N 1
ATOM 2125 C CA . PHE A 1 281 ? -9.240 9.246 4.685 1.00 87.69 281 PHE A CA 1
ATOM 2126 C C . PHE A 1 281 ? -7.999 9.107 5.560 1.00 87.69 281 PHE A C 1
ATOM 2128 O O . PHE A 1 281 ? -7.173 10.018 5.609 1.00 87.69 281 PHE A O 1
ATOM 2135 N N . VAL A 1 282 ? -7.866 7.987 6.261 1.00 94.88 282 VAL A N 1
ATOM 2136 C CA . VAL A 1 282 ? -6.703 7.678 7.099 1.00 94.88 282 VAL A CA 1
ATOM 2137 C C . VAL A 1 282 ? -6.349 6.209 6.935 1.00 94.88 282 VAL A C 1
ATOM 2139 O O . VAL A 1 282 ? -7.239 5.368 6.983 1.00 94.88 282 VAL A O 1
ATOM 2142 N N . CYS A 1 283 ? -5.065 5.900 6.763 1.00 94.75 283 CYS A N 1
ATOM 2143 C CA . CYS A 1 283 ? -4.557 4.529 6.769 1.00 94.75 283 CYS A CA 1
ATOM 2144 C C . CYS A 1 283 ? -3.421 4.390 7.774 1.00 94.75 283 CYS A C 1
ATOM 2146 O O . CYS A 1 283 ? -2.585 5.293 7.902 1.00 94.75 283 CYS A O 1
ATOM 2148 N N . ARG A 1 284 ? -3.394 3.2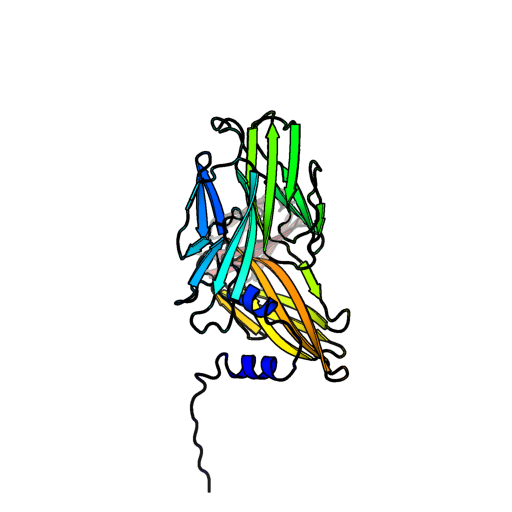57 8.475 1.00 94.88 284 ARG A N 1
ATOM 2149 C CA . ARG A 1 284 ? -2.294 2.849 9.346 1.00 94.88 284 ARG A CA 1
ATOM 2150 C C . ARG A 1 284 ? -2.062 1.357 9.247 1.00 94.88 284 ARG A C 1
ATOM 2152 O O . ARG A 1 284 ? -3.013 0.580 9.301 1.00 94.88 284 ARG A O 1
ATOM 2159 N N . THR A 1 285 ? -0.797 0.982 9.199 1.00 93.38 285 THR A N 1
ATOM 2160 C CA . THR A 1 285 ? -0.374 -0.400 9.349 1.00 93.38 285 THR A CA 1
ATOM 2161 C C . THR A 1 285 ? -0.425 -0.780 10.824 1.00 93.38 285 THR A C 1
ATOM 2163 O O . THR A 1 285 ? 0.094 -0.063 11.683 1.00 93.38 285 THR A O 1
ATOM 2166 N N . ILE A 1 286 ? -1.095 -1.889 11.118 1.00 91.75 286 ILE A N 1
ATOM 2167 C CA . ILE A 1 286 ? -1.129 -2.521 12.437 1.00 91.75 286 ILE A CA 1
ATOM 2168 C C . ILE A 1 286 ? -0.548 -3.931 12.325 1.00 91.75 286 ILE A C 1
ATOM 2170 O O . ILE A 1 286 ? -0.587 -4.537 11.254 1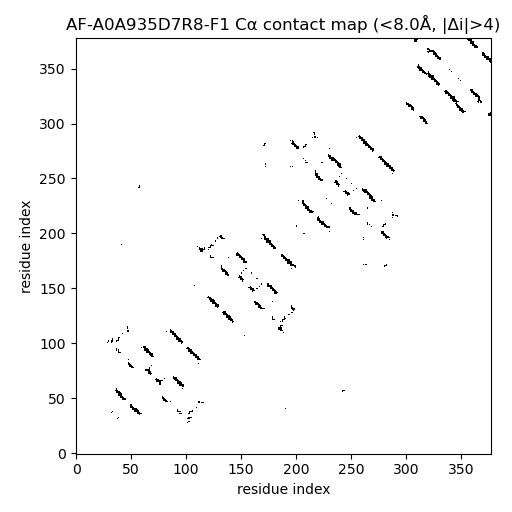.00 91.75 286 ILE A O 1
ATOM 2174 N N . THR A 1 287 ? -0.031 -4.467 13.425 1.00 89.50 287 THR A N 1
ATOM 2175 C CA . THR A 1 287 ? 0.509 -5.829 13.466 1.00 89.50 287 THR A CA 1
ATOM 2176 C C . THR A 1 287 ? -0.437 -6.708 14.260 1.00 89.50 287 THR A C 1
ATOM 2178 O O . THR A 1 287 ? -0.461 -6.661 15.482 1.00 89.50 287 THR A O 1
ATOM 2181 N N . VAL A 1 288 ? -1.190 -7.552 13.570 1.00 87.44 288 VAL A N 1
ATOM 2182 C CA . VAL A 1 288 ? -2.115 -8.484 14.205 1.00 87.44 288 VAL A CA 1
ATOM 2183 C C . VAL A 1 288 ? -1.350 -9.755 14.541 1.00 87.44 288 VAL A C 1
ATOM 2185 O O . VAL A 1 288 ? -0.850 -10.438 13.657 1.00 87.44 288 VAL A O 1
ATOM 2188 N N . GLY A 1 289 ? -1.242 -10.091 15.823 1.00 69.25 289 GLY A N 1
ATOM 2189 C CA . GLY A 1 289 ? -0.718 -11.388 16.250 1.00 69.25 289 GLY A CA 1
ATOM 2190 C C . GLY A 1 289 ? 0.811 -11.531 16.240 1.00 69.25 289 GLY A C 1
ATOM 2191 O O . GLY A 1 289 ? 1.402 -12.188 15.395 1.00 69.25 289 GLY A O 1
ATOM 2192 N N . THR A 1 290 ? 1.443 -11.060 17.312 1.00 54.56 290 THR A N 1
ATOM 2193 C CA . THR A 1 290 ? 2.428 -11.858 18.085 1.00 54.56 290 THR A CA 1
ATOM 2194 C C . THR A 1 290 ? 2.180 -11.772 19.595 1.00 54.56 290 THR A C 1
ATOM 2196 O O . THR A 1 290 ? 2.832 -12.472 20.370 1.00 54.56 290 THR A O 1
ATOM 2199 N N . SER A 1 291 ? 1.191 -10.985 20.038 1.00 47.97 291 SER A N 1
ATOM 2200 C CA . SER A 1 291 ? 0.740 -11.001 21.424 1.00 47.97 291 SER A CA 1
ATOM 2201 C C . SER A 1 291 ? -0.030 -12.288 21.690 1.00 47.97 291 SER A C 1
ATOM 2203 O O . SER A 1 291 ? -1.250 -12.361 21.551 1.00 47.97 291 SER A O 1
ATOM 2205 N N . LEU A 1 292 ? 0.684 -13.308 22.172 1.00 43.31 292 LEU A N 1
ATOM 2206 C CA . LEU A 1 292 ? 0.119 -14.117 23.243 1.00 43.31 292 LEU A CA 1
ATOM 2207 C C . LEU A 1 292 ? -0.468 -13.118 24.242 1.00 43.31 292 LEU A C 1
ATOM 2209 O O . LEU A 1 292 ? 0.271 -12.321 24.819 1.00 43.31 292 LEU A O 1
ATOM 2213 N N . VAL A 1 293 ? -1.788 -13.111 24.416 1.00 45.03 293 VAL A N 1
ATOM 2214 C CA . VAL A 1 293 ? -2.428 -12.384 25.514 1.00 45.03 293 VAL A CA 1
ATOM 2215 C C . VAL A 1 293 ? -2.042 -13.117 26.800 1.00 45.03 293 VAL A C 1
ATOM 2217 O O . VAL A 1 293 ? -2.783 -13.920 27.358 1.00 45.03 293 VAL A O 1
ATOM 2220 N N . GLY A 1 294 ? -0.805 -12.897 27.219 1.00 38.00 294 GLY A N 1
ATOM 2221 C CA . GLY A 1 294 ? -0.189 -13.351 28.442 1.00 38.00 294 GLY A CA 1
ATOM 2222 C C . GLY A 1 294 ? 0.518 -12.136 29.008 1.00 38.00 294 GLY A C 1
ATOM 2223 O O . GLY A 1 294 ? 1.533 -11.720 28.473 1.00 38.00 294 GLY A O 1
ATOM 2224 N N . ILE A 1 295 ? -0.110 -11.526 30.015 1.00 47.97 295 ILE A N 1
ATOM 2225 C CA . ILE A 1 295 ? 0.468 -10.646 31.042 1.00 47.97 295 ILE A CA 1
ATOM 2226 C C . ILE A 1 295 ? 1.849 -10.087 30.658 1.00 47.97 295 ILE A C 1
ATOM 2228 O O . ILE A 1 295 ? 2.835 -10.791 30.824 1.00 47.97 295 ILE A O 1
ATOM 2232 N N . ALA A 1 296 ? 1.902 -8.832 30.200 1.00 42.56 296 ALA A N 1
ATOM 2233 C CA . ALA A 1 296 ? 3.110 -8.050 29.918 1.00 42.56 296 ALA A CA 1
ATOM 2234 C C . ALA A 1 296 ? 4.407 -8.609 30.547 1.00 42.56 296 ALA A C 1
ATOM 2236 O O . ALA A 1 296 ? 4.740 -8.292 31.695 1.00 42.56 296 ALA A O 1
ATOM 2237 N N . GLU A 1 297 ? 5.167 -9.401 29.786 1.00 45.72 297 GLU A N 1
ATOM 2238 C CA . GLU A 1 297 ? 6.560 -9.696 30.111 1.00 45.72 297 GLU A CA 1
ATOM 2239 C C . GLU A 1 297 ? 7.375 -8.435 29.830 1.00 45.72 297 GLU A C 1
ATOM 2241 O O . GLU A 1 297 ? 7.922 -8.197 28.757 1.00 45.72 297 GLU A O 1
ATOM 2246 N N . THR A 1 298 ? 7.398 -7.567 30.836 1.00 44.47 298 THR A N 1
ATOM 2247 C CA . THR A 1 298 ? 8.427 -6.541 30.969 1.00 44.47 298 THR A CA 1
ATOM 2248 C C . THR A 1 298 ? 9.761 -7.274 31.050 1.00 44.47 298 THR A C 1
ATOM 2250 O O . THR A 1 298 ? 9.866 -8.158 31.900 1.00 44.47 298 THR A O 1
ATOM 2253 N N . GLU A 1 299 ? 10.718 -6.928 30.176 1.00 47.59 299 GLU A N 1
ATOM 2254 C CA . GLU A 1 299 ? 12.055 -7.533 30.025 1.00 47.59 299 GLU A CA 1
ATOM 2255 C C . GLU A 1 299 ? 12.417 -8.503 31.157 1.00 47.59 299 GLU A C 1
ATOM 2257 O O . GLU A 1 299 ? 12.672 -8.064 32.286 1.00 47.59 299 GLU A O 1
ATOM 2262 N N . GLU A 1 300 ? 12.411 -9.814 30.881 1.00 53.09 300 GLU A N 1
ATOM 2263 C CA . GLU A 1 300 ? 12.782 -10.839 31.856 1.00 53.09 300 GLU A CA 1
ATOM 2264 C C . GLU A 1 300 ? 14.205 -10.592 32.370 1.00 53.09 300 GLU A C 1
ATOM 2266 O O . GLU A 1 300 ? 15.205 -11.099 31.867 1.00 53.09 300 GLU A O 1
ATOM 2271 N N . ARG A 1 301 ? 14.315 -9.812 33.444 1.00 62.56 301 ARG A N 1
ATOM 2272 C CA . ARG A 1 301 ? 15.544 -9.726 34.215 1.00 62.56 301 ARG A CA 1
ATOM 2273 C C . ARG A 1 301 ? 15.754 -11.089 34.853 1.00 62.56 301 ARG A C 1
ATOM 2275 O O . ARG A 1 301 ? 14.878 -11.553 35.600 1.00 62.56 301 ARG A O 1
ATOM 2282 N N . GLU A 1 302 ? 16.899 -11.705 34.561 1.00 74.00 302 GLU A N 1
ATOM 2283 C CA . GLU A 1 302 ? 17.301 -13.004 35.101 1.00 74.00 302 GLU A CA 1
ATOM 2284 C C . GLU A 1 302 ? 17.105 -12.997 36.625 1.00 74.00 302 GLU A C 1
ATOM 2286 O O . GLU A 1 302 ? 17.715 -12.206 37.343 1.00 74.00 302 GLU A O 1
ATOM 2291 N N . PHE A 1 303 ? 16.170 -13.812 37.115 1.00 83.44 303 PHE A N 1
ATOM 2292 C CA . PHE A 1 303 ? 15.833 -13.924 38.533 1.00 83.44 303 PHE A CA 1
ATOM 2293 C C . PHE A 1 303 ? 15.403 -15.351 38.809 1.00 83.44 303 PHE A C 1
ATOM 2295 O O . PHE A 1 303 ? 14.363 -15.803 38.331 1.00 83.44 303 PHE A O 1
ATOM 2302 N N . LYS A 1 304 ? 16.234 -16.058 39.564 1.00 85.62 304 LYS A N 1
ATOM 2303 C CA . LYS A 1 304 ? 16.059 -17.465 39.902 1.00 85.62 304 LYS A CA 1
ATOM 2304 C C . LYS A 1 304 ? 15.732 -17.570 41.379 1.00 85.62 304 LYS A C 1
ATOM 2306 O O . LYS A 1 304 ? 16.394 -16.940 42.203 1.00 85.62 304 LYS A O 1
ATOM 2311 N N . VAL A 1 305 ? 14.734 -18.388 41.699 1.00 89.06 305 VAL A N 1
ATOM 2312 C CA . VAL A 1 305 ? 14.345 -18.689 43.077 1.00 89.06 305 VAL A CA 1
ATOM 2313 C C . VAL A 1 305 ? 14.204 -20.192 43.243 1.00 89.06 305 VAL A C 1
ATOM 2315 O O . VAL A 1 305 ? 13.530 -20.835 42.441 1.00 89.06 305 VAL A O 1
ATOM 2318 N N . TRP A 1 306 ? 14.871 -20.762 44.243 1.00 90.88 306 TRP A N 1
ATOM 2319 C CA . TRP A 1 306 ? 14.868 -22.204 44.485 1.00 90.88 306 TRP A CA 1
ATOM 2320 C C . TRP A 1 306 ? 15.170 -22.535 45.955 1.00 90.88 306 TRP A C 1
ATOM 2322 O O . TRP A 1 306 ? 15.817 -21.745 46.638 1.00 90.88 306 TRP A O 1
ATOM 2332 N N . PRO A 1 307 ? 14.780 -23.720 46.446 1.00 86.38 307 PRO A N 1
ATOM 2333 C CA . PRO A 1 307 ? 13.868 -24.665 45.800 1.00 86.38 307 PRO A CA 1
ATOM 2334 C C . PRO A 1 307 ? 12.425 -24.129 45.775 1.00 86.38 307 PRO A C 1
ATOM 2336 O O . PRO A 1 307 ? 12.039 -23.341 46.628 1.00 86.38 307 PRO A O 1
ATOM 2339 N N . ILE A 1 308 ? 11.633 -24.524 44.778 1.00 83.12 308 ILE A N 1
ATOM 2340 C CA . ILE A 1 308 ? 10.173 -24.357 44.784 1.00 83.12 308 ILE A CA 1
ATOM 2341 C C . ILE A 1 308 ? 9.580 -25.738 44.448 1.00 83.12 308 ILE A C 1
ATOM 2343 O O . ILE A 1 308 ? 9.828 -26.217 43.340 1.00 83.12 308 ILE A O 1
ATOM 2347 N N . PRO A 1 309 ? 8.828 -26.387 45.356 1.00 86.56 309 PRO A N 1
ATOM 2348 C CA . PRO A 1 309 ? 8.476 -25.923 46.701 1.00 86.56 309 PRO A CA 1
ATOM 2349 C C . PRO A 1 309 ? 9.669 -25.810 47.670 1.00 86.56 309 PRO A C 1
ATOM 2351 O O . PRO A 1 309 ? 10.667 -26.513 47.515 1.00 86.56 309 PRO A O 1
ATOM 2354 N N . PHE A 1 310 ? 9.574 -24.928 48.669 1.00 88.25 310 PHE A N 1
ATOM 2355 C CA . PHE A 1 310 ? 10.588 -24.777 49.725 1.00 88.25 310 PHE A CA 1
ATOM 2356 C C . PHE A 1 310 ? 10.098 -25.294 51.080 1.00 88.25 310 PHE A C 1
ATOM 2358 O O . PHE A 1 310 ? 8.896 -25.388 51.313 1.00 88.25 310 PHE A O 1
ATOM 2365 N N . GLN A 1 311 ? 11.036 -25.599 51.984 1.00 90.25 311 GLN A N 1
ATOM 2366 C CA . GLN A 1 311 ? 10.743 -25.955 53.380 1.00 90.25 311 GLN A CA 1
ATOM 2367 C C . GLN A 1 311 ? 11.064 -24.777 54.311 1.00 90.25 311 GLN A C 1
ATOM 2369 O O . GLN A 1 311 ? 10.216 -23.924 54.561 1.00 90.25 311 GLN A O 1
ATOM 2374 N N . ASN A 1 312 ? 12.313 -24.695 54.782 1.00 90.94 312 ASN A N 1
ATOM 2375 C CA . ASN A 1 312 ? 12.765 -23.644 55.700 1.00 90.94 312 ASN A CA 1
ATOM 2376 C C . ASN A 1 312 ? 13.696 -22.626 55.038 1.00 90.94 312 ASN A C 1
ATOM 2378 O O . ASN A 1 312 ? 13.926 -21.569 55.612 1.00 90.94 312 ASN A O 1
ATOM 2382 N N . GLU A 1 313 ? 14.244 -22.933 53.865 1.00 90.38 313 GLU A N 1
ATOM 2383 C CA . GLU A 1 313 ? 15.244 -22.105 53.192 1.00 90.38 313 GLU A CA 1
ATOM 2384 C C . GLU A 1 313 ? 14.826 -21.808 51.758 1.00 90.38 313 GLU A C 1
ATOM 2386 O O . GLU A 1 313 ? 14.298 -22.680 51.067 1.00 90.38 313 GLU A O 1
ATOM 2391 N N . LEU A 1 314 ? 15.081 -20.575 51.327 1.00 91.69 314 LEU A N 1
ATOM 2392 C CA . LEU A 1 314 ? 14.838 -20.106 49.972 1.00 91.69 314 LEU A CA 1
ATOM 2393 C C . LEU A 1 314 ? 16.046 -19.308 49.480 1.00 91.69 314 LEU A C 1
ATOM 2395 O O . LEU A 1 314 ? 16.478 -18.359 50.133 1.00 91.69 314 LEU A O 1
ATOM 2399 N N . HIS A 1 315 ? 16.558 -19.670 48.313 1.00 91.56 315 HIS A N 1
ATOM 2400 C CA . HIS A 1 315 ? 17.679 -19.017 47.652 1.00 91.56 315 HIS A CA 1
ATOM 2401 C C . HIS A 1 315 ? 17.181 -18.190 46.474 1.00 91.56 315 HIS A C 1
ATOM 2403 O O . HIS A 1 315 ? 16.352 -18.642 45.684 1.00 91.56 315 HIS A O 1
ATOM 2409 N N . LEU A 1 316 ? 17.709 -16.979 46.355 1.00 91.50 316 LEU A N 1
ATOM 2410 C CA . LEU A 1 316 ? 17.364 -15.996 45.335 1.00 91.50 316 LEU A CA 1
ATOM 2411 C C . LEU A 1 316 ? 18.646 -15.578 44.638 1.00 91.50 316 LEU A C 1
ATOM 2413 O O . LEU A 1 316 ? 19.616 -15.239 45.314 1.00 91.50 316 LEU A O 1
ATOM 2417 N N . SER A 1 317 ? 18.660 -15.541 43.311 1.00 88.50 317 SER A N 1
ATOM 2418 C CA . SER A 1 317 ? 19.791 -14.989 42.569 1.00 88.50 317 SER A CA 1
ATOM 2419 C C . SER A 1 317 ? 19.339 -14.179 41.370 1.00 88.50 317 SER A C 1
ATOM 2421 O O . SER A 1 317 ? 18.474 -14.613 40.608 1.00 88.50 317 SER A O 1
ATOM 2423 N N . ALA A 1 318 ? 19.931 -12.996 41.229 1.00 86.75 318 ALA A N 1
ATOM 2424 C CA . ALA A 1 318 ? 19.762 -12.142 40.069 1.00 86.75 318 ALA A CA 1
ATOM 2425 C C . ALA A 1 318 ? 20.887 -11.104 39.962 1.00 86.75 318 ALA A C 1
ATOM 2427 O O . ALA A 1 318 ? 21.294 -10.562 40.994 1.00 86.75 318 ALA A O 1
ATOM 2428 N N . PRO A 1 319 ? 21.282 -10.708 38.737 1.00 84.19 319 PRO A N 1
ATOM 2429 C CA . PRO A 1 319 ? 22.281 -9.658 38.519 1.00 84.19 319 PRO A CA 1
ATOM 2430 C C . PRO A 1 319 ? 21.869 -8.278 39.061 1.00 84.19 319 PRO A C 1
ATOM 2432 O O . PRO A 1 319 ? 22.709 -7.432 39.350 1.00 84.19 319 PRO A O 1
ATOM 2435 N N . TRP A 1 320 ? 20.562 -8.022 39.197 1.00 82.81 320 TRP A N 1
ATOM 2436 C CA . TRP A 1 320 ? 20.024 -6.740 39.673 1.00 82.81 320 TRP A CA 1
ATOM 2437 C C . TRP A 1 320 ? 19.835 -6.679 41.198 1.00 82.81 320 TRP A C 1
ATOM 2439 O O . TRP A 1 320 ? 19.537 -5.611 41.730 1.00 82.81 320 TRP A O 1
ATOM 2449 N N . ILE A 1 321 ? 20.011 -7.790 41.921 1.00 84.56 321 ILE A N 1
ATOM 2450 C CA . ILE A 1 321 ? 19.910 -7.833 43.388 1.00 84.56 321 ILE A CA 1
ATOM 2451 C C . ILE A 1 321 ? 21.282 -7.477 43.968 1.00 84.56 321 ILE A C 1
ATOM 2453 O O . ILE A 1 321 ? 22.025 -8.342 44.423 1.00 84.56 321 ILE A O 1
ATOM 2457 N N . SER A 1 322 ? 21.619 -6.185 43.929 1.00 84.19 322 SER A N 1
ATOM 2458 C CA . SER A 1 322 ? 22.858 -5.649 44.499 1.00 84.19 322 SER A CA 1
ATOM 2459 C C . SER A 1 322 ? 22.599 -4.537 45.519 1.00 84.19 322 SER A C 1
ATOM 2461 O O . SER A 1 322 ? 21.582 -3.838 45.486 1.00 84.19 322 SER A O 1
ATOM 2463 N N . GLY A 1 323 ? 23.520 -4.381 46.467 1.00 87.69 323 GLY A N 1
ATOM 2464 C CA . GLY A 1 323 ? 23.406 -3.424 47.558 1.00 87.69 323 GLY A CA 1
ATOM 2465 C C . GLY A 1 323 ? 22.353 -3.830 48.591 1.00 87.69 323 GLY A C 1
ATOM 2466 O O . GLY A 1 323 ? 22.168 -5.009 48.891 1.00 87.69 323 GLY A O 1
ATOM 2467 N N . ASN A 1 324 ? 21.665 -2.841 49.168 1.00 89.69 324 ASN A N 1
ATOM 2468 C CA . ASN A 1 324 ? 20.609 -3.082 50.152 1.00 89.69 324 ASN A CA 1
ATOM 2469 C C . ASN A 1 324 ? 19.343 -3.585 49.454 1.00 89.69 324 ASN A C 1
ATOM 2471 O O . ASN A 1 324 ? 18.619 -2.803 48.837 1.00 89.69 324 ASN A O 1
ATOM 2475 N N . CYS A 1 325 ? 19.062 -4.875 49.597 1.00 90.06 325 CYS A N 1
ATOM 2476 C CA . CYS A 1 325 ? 17.890 -5.522 49.028 1.00 90.06 325 CYS A CA 1
ATOM 2477 C C . CYS A 1 325 ? 16.891 -5.881 50.128 1.00 90.06 325 CYS A C 1
ATOM 2479 O O . CYS A 1 325 ? 17.265 -6.266 51.236 1.00 90.06 325 CYS A O 1
ATOM 2481 N N . THR A 1 326 ? 15.606 -5.742 49.819 1.00 92.75 326 THR A N 1
ATOM 2482 C CA . THR A 1 326 ? 14.501 -6.070 50.721 1.00 92.75 326 THR A CA 1
ATOM 2483 C C . THR A 1 326 ? 13.634 -7.138 50.079 1.00 92.75 326 THR A C 1
ATOM 2485 O O . THR A 1 326 ? 13.124 -6.920 48.987 1.00 92.75 326 THR A O 1
ATOM 2488 N N . ALA A 1 327 ? 13.438 -8.260 50.762 1.00 92.25 327 ALA A N 1
ATOM 2489 C CA . ALA A 1 327 ? 12.499 -9.303 50.379 1.00 92.25 327 ALA A CA 1
ATOM 2490 C C . ALA A 1 327 ? 11.304 -9.292 51.336 1.00 92.25 327 ALA A C 1
ATOM 2492 O O . ALA A 1 327 ? 11.484 -9.394 52.549 1.00 92.25 327 ALA A O 1
ATOM 2493 N N . SER A 1 328 ? 10.091 -9.183 50.808 1.00 92.88 328 SER A N 1
ATOM 2494 C CA . SER A 1 328 ? 8.839 -9.276 51.562 1.00 92.88 328 SER A CA 1
ATOM 2495 C C . SER A 1 328 ? 7.998 -10.435 51.047 1.00 92.88 328 SER A C 1
ATOM 2497 O O . SER A 1 328 ? 7.800 -10.571 49.843 1.00 92.88 328 SER A O 1
ATOM 2499 N N . LEU A 1 329 ? 7.489 -11.267 51.955 1.00 92.12 329 LEU A N 1
ATOM 2500 C CA . LEU A 1 329 ? 6.501 -12.294 51.638 1.00 92.12 329 LEU A CA 1
ATOM 2501 C C . LEU A 1 329 ? 5.123 -11.819 52.079 1.00 92.12 329 LEU A C 1
ATOM 2503 O O . LEU A 1 329 ? 4.946 -11.340 53.202 1.00 92.12 329 LEU A O 1
ATOM 2507 N N . THR A 1 330 ? 4.142 -12.033 51.214 1.00 92.50 330 THR A N 1
ATOM 2508 C CA . THR A 1 330 ? 2.724 -11.798 51.481 1.00 92.50 330 THR A CA 1
ATOM 2509 C C . THR A 1 330 ? 1.941 -13.101 51.336 1.00 92.50 330 THR A C 1
ATOM 2511 O O . THR A 1 330 ? 2.282 -13.962 50.521 1.00 92.50 330 THR A O 1
ATOM 2514 N N . ASP A 1 331 ? 0.924 -13.286 52.176 1.00 88.56 331 ASP A N 1
ATOM 2515 C CA . ASP A 1 331 ? -0.017 -14.402 52.054 1.00 88.56 331 ASP A CA 1
ATOM 2516 C C . ASP A 1 331 ? -1.036 -14.158 50.922 1.00 88.56 331 ASP A C 1
ATOM 2518 O O . ASP A 1 331 ? -1.098 -13.074 50.340 1.00 88.56 331 ASP A O 1
ATOM 2522 N N . ALA A 1 332 ? -1.862 -15.161 50.607 1.00 81.19 332 ALA A N 1
ATOM 2523 C CA . ALA A 1 332 ? -2.877 -15.071 49.550 1.00 81.19 332 ALA A CA 1
ATOM 2524 C C . ALA A 1 332 ? -3.927 -13.960 49.768 1.00 81.19 332 ALA A C 1
ATOM 2526 O O . ALA A 1 332 ? -4.654 -13.616 48.841 1.00 81.19 332 ALA A O 1
ATOM 2527 N N . THR A 1 333 ? -4.014 -13.387 50.975 1.00 84.19 333 THR A N 1
ATOM 2528 C CA . THR A 1 333 ? -4.899 -12.250 51.269 1.00 84.19 333 THR A CA 1
ATOM 2529 C C . THR A 1 333 ? -4.219 -10.897 51.040 1.00 84.19 333 THR A C 1
ATOM 2531 O O . THR A 1 333 ? -4.843 -9.857 51.235 1.00 84.19 333 THR A O 1
ATOM 2534 N N . GLY A 1 334 ? -2.948 -10.896 50.623 1.00 79.62 334 GLY A N 1
ATOM 2535 C CA . GLY A 1 334 ? -2.139 -9.694 50.425 1.00 79.62 334 GLY A CA 1
ATOM 2536 C C . GLY A 1 334 ? -1.512 -9.155 51.713 1.00 79.62 334 GLY A C 1
ATOM 2537 O O . GLY A 1 334 ? -0.924 -8.075 51.699 1.00 79.62 334 GLY A O 1
ATOM 2538 N N . ARG A 1 335 ? -1.617 -9.875 52.839 1.00 86.50 335 ARG A N 1
ATOM 2539 C CA . ARG A 1 335 ? -1.019 -9.452 54.109 1.00 86.50 335 ARG A CA 1
ATOM 2540 C C . ARG A 1 335 ? 0.451 -9.851 54.153 1.00 86.50 335 ARG A C 1
ATOM 2542 O O . ARG A 1 335 ? 0.787 -11.010 53.926 1.00 86.50 335 ARG A O 1
ATOM 2549 N N . GLU A 1 336 ? 1.324 -8.909 54.500 1.00 90.94 336 GLU A N 1
ATOM 2550 C CA . GLU A 1 336 ? 2.746 -9.186 54.711 1.00 90.94 336 GLU A CA 1
ATOM 2551 C C . GLU A 1 336 ? 2.962 -10.052 55.954 1.00 90.94 336 GLU A C 1
ATOM 2553 O O . GLU A 1 336 ? 2.503 -9.727 57.049 1.00 90.94 336 GLU A O 1
ATOM 2558 N N . ILE A 1 337 ? 3.668 -11.164 55.769 1.00 92.38 337 ILE A N 1
ATOM 2559 C CA . ILE A 1 337 ? 3.938 -12.160 56.813 1.00 92.38 337 ILE A CA 1
ATOM 2560 C C . ILE A 1 337 ? 5.420 -12.249 57.169 1.00 92.38 337 ILE A C 1
ATOM 2562 O O . ILE A 1 337 ? 5.764 -12.743 58.240 1.00 92.38 337 ILE A O 1
ATOM 2566 N N . HIS A 1 338 ? 6.300 -11.784 56.283 1.00 91.50 338 HIS A N 1
ATOM 2567 C CA . HIS A 1 338 ? 7.732 -11.740 56.533 1.00 91.50 338 HIS A CA 1
ATOM 2568 C C . HIS A 1 338 ? 8.382 -10.621 55.726 1.00 91.50 338 HIS A C 1
ATOM 2570 O O . HIS A 1 338 ? 8.001 -10.371 54.584 1.00 91.50 338 HIS A O 1
ATOM 2576 N N . ARG A 1 339 ? 9.408 -9.994 56.300 1.00 93.12 339 ARG A N 1
ATOM 2577 C CA . ARG A 1 339 ? 10.254 -9.009 55.631 1.00 93.12 339 ARG A CA 1
ATOM 2578 C C . ARG A 1 339 ? 11.697 -9.197 56.077 1.00 93.12 339 ARG A C 1
ATOM 2580 O O . ARG A 1 339 ? 11.979 -9.196 57.272 1.00 93.12 339 ARG A O 1
ATOM 2587 N N . SER A 1 340 ? 12.602 -9.319 55.115 1.00 91.12 340 SER A N 1
ATOM 2588 C CA . SER A 1 340 ? 14.044 -9.423 55.322 1.00 91.12 340 SER A CA 1
ATOM 2589 C C . SER A 1 340 ? 14.749 -8.328 54.536 1.00 91.12 340 SER A C 1
ATOM 2591 O O . SER A 1 340 ? 14.403 -8.068 53.386 1.00 91.12 340 SER A O 1
ATOM 2593 N N . GLN A 1 341 ? 15.740 -7.689 55.146 1.00 92.81 341 GLN A N 1
ATOM 2594 C CA . GLN A 1 341 ? 16.587 -6.705 54.484 1.00 92.81 341 GLN A CA 1
ATOM 2595 C C . GLN A 1 341 ? 18.042 -7.136 54.638 1.00 92.81 341 GLN A C 1
ATOM 2597 O O . GLN A 1 341 ? 18.506 -7.354 55.756 1.00 92.81 341 GLN A O 1
ATOM 2602 N N . GLN A 1 342 ? 18.746 -7.290 53.520 1.00 90.19 342 GLN A N 1
ATOM 2603 C CA . GLN A 1 342 ? 20.121 -7.783 53.488 1.00 90.19 342 GLN A CA 1
ATOM 2604 C C . GLN A 1 342 ? 20.952 -6.973 52.495 1.00 90.19 342 GLN A C 1
ATOM 2606 O O . GLN A 1 342 ? 20.440 -6.493 51.484 1.00 90.19 342 GLN A O 1
ATOM 2611 N N . HIS A 1 343 ? 22.242 -6.827 52.786 1.00 90.75 343 HIS A N 1
ATOM 2612 C CA . HIS A 1 343 ? 23.199 -6.285 51.831 1.00 90.75 343 HIS A CA 1
ATOM 2613 C C . HIS A 1 343 ? 23.807 -7.436 51.028 1.00 90.75 343 HIS A C 1
ATOM 2615 O O . HIS A 1 343 ? 24.425 -8.326 51.610 1.00 90.75 343 HIS A O 1
ATOM 2621 N N . VAL A 1 344 ? 23.603 -7.435 49.715 1.00 88.81 344 VAL A N 1
ATOM 2622 C CA . VAL A 1 344 ? 23.888 -8.572 48.827 1.00 88.81 344 VAL A CA 1
ATOM 2623 C C . VAL A 1 344 ? 24.492 -8.091 47.509 1.00 88.81 344 VAL A C 1
ATOM 2625 O O . VAL A 1 344 ? 24.399 -6.912 47.177 1.00 88.81 344 VAL A O 1
ATOM 2628 N N . THR A 1 345 ? 25.153 -8.979 46.768 1.00 82.56 345 THR A N 1
ATOM 2629 C CA . THR A 1 345 ? 25.771 -8.630 45.473 1.00 82.56 345 THR A CA 1
ATOM 2630 C C . THR A 1 345 ? 24.987 -9.205 44.299 1.00 82.56 345 THR A C 1
ATOM 2632 O O . THR A 1 345 ? 24.690 -8.458 43.378 1.00 82.56 345 THR A O 1
ATOM 2635 N N . GLU A 1 346 ? 24.637 -10.497 44.351 1.00 83.25 346 GLU A N 1
ATOM 2636 C CA . GLU A 1 346 ? 23.854 -11.194 43.305 1.00 83.25 346 GLU A CA 1
ATOM 2637 C C . GLU A 1 346 ? 23.018 -12.367 43.858 1.00 83.25 346 GLU A C 1
ATOM 2639 O O . GLU A 1 346 ? 22.373 -13.111 43.110 1.00 83.25 346 GLU A O 1
ATOM 2644 N N . ARG A 1 347 ? 23.059 -12.581 45.181 1.00 89.56 347 ARG A N 1
ATOM 2645 C CA . ARG A 1 347 ? 22.402 -13.697 45.864 1.00 89.56 347 ARG A CA 1
ATOM 2646 C C . ARG A 1 347 ? 21.886 -13.277 47.232 1.00 89.56 347 ARG A C 1
ATOM 2648 O O . ARG A 1 347 ? 22.610 -12.633 47.985 1.00 89.56 347 ARG A O 1
ATOM 2655 N N . MET A 1 348 ? 20.665 -13.691 47.549 1.00 91.31 348 MET A N 1
ATOM 2656 C CA . MET A 1 348 ? 20.024 -13.508 48.848 1.00 91.31 348 MET A CA 1
ATOM 2657 C C . MET A 1 348 ? 19.457 -14.847 49.320 1.00 91.31 348 MET A C 1
ATOM 2659 O O . MET A 1 348 ? 18.835 -15.562 48.538 1.00 91.31 348 MET A O 1
ATOM 2663 N N . ASP A 1 349 ? 19.652 -15.175 50.593 1.00 92.44 349 ASP A N 1
ATOM 2664 C CA . ASP A 1 349 ? 19.127 -16.400 51.194 1.00 92.44 349 ASP A CA 1
ATOM 2665 C C . ASP A 1 349 ? 18.156 -16.032 52.329 1.00 92.44 349 ASP A C 1
ATOM 2667 O O . ASP A 1 349 ? 18.441 -15.169 53.167 1.00 92.44 349 ASP A O 1
ATOM 2671 N N . LEU A 1 350 ? 16.979 -16.658 52.341 1.00 91.62 350 LEU A N 1
ATOM 2672 C CA . LEU A 1 350 ? 15.937 -16.449 53.346 1.00 91.62 350 LEU A CA 1
ATOM 2673 C C . LEU A 1 350 ? 15.760 -17.711 54.183 1.00 91.62 350 LEU A C 1
ATOM 2675 O O . LEU A 1 350 ? 15.514 -18.786 53.640 1.00 91.62 350 LEU A O 1
ATOM 2679 N N . TYR A 1 351 ? 15.819 -17.553 55.505 1.00 92.62 351 TYR A N 1
ATOM 2680 C CA . TYR A 1 351 ? 15.478 -18.598 56.466 1.00 92.62 351 TYR A CA 1
ATOM 2681 C C . TYR A 1 351 ? 14.099 -18.316 57.064 1.00 92.62 351 TYR A C 1
ATOM 2683 O O . TYR A 1 351 ? 13.884 -17.301 57.728 1.00 92.62 351 TYR A O 1
ATOM 2691 N N . LEU A 1 352 ? 13.152 -19.204 56.791 1.00 90.50 352 LEU A N 1
ATOM 2692 C CA . LEU A 1 352 ? 11.725 -19.030 57.019 1.00 90.50 352 LEU A CA 1
ATOM 2693 C C . LEU A 1 352 ? 11.146 -20.262 57.737 1.00 90.50 352 LEU A C 1
ATOM 2695 O O . LEU A 1 352 ? 10.327 -20.956 57.154 1.00 90.50 352 LEU A O 1
ATOM 2699 N N . PRO A 1 353 ? 11.530 -20.599 58.977 1.00 86.56 353 PRO A N 1
ATOM 2700 C CA . PRO A 1 353 ? 11.046 -21.817 59.638 1.00 86.56 353 PRO A CA 1
ATOM 2701 C C . PRO A 1 353 ? 9.552 -21.754 60.007 1.00 86.56 353 PRO A C 1
ATOM 2703 O O . PRO A 1 353 ? 8.866 -22.773 59.958 1.00 86.56 353 PRO A O 1
ATOM 2706 N N . ASP A 1 354 ? 9.028 -20.558 60.290 1.00 86.38 354 ASP A N 1
ATOM 2707 C CA . ASP A 1 354 ? 7.715 -20.359 60.926 1.00 86.38 354 ASP A CA 1
ATOM 2708 C C . ASP A 1 354 ? 6.530 -20.167 59.955 1.00 86.38 354 ASP A C 1
ATOM 2710 O O . ASP A 1 354 ? 5.402 -19.929 60.400 1.00 86.38 354 ASP A O 1
ATOM 2714 N N . LEU A 1 355 ? 6.741 -20.241 58.633 1.00 89.31 355 LEU A N 1
ATOM 2715 C CA . LEU A 1 355 ? 5.618 -20.181 57.684 1.00 89.31 355 LEU A CA 1
ATOM 2716 C C . LEU A 1 355 ? 4.835 -21.498 57.695 1.00 89.31 355 LEU A C 1
ATOM 2718 O O . LEU A 1 355 ? 5.346 -22.564 58.024 1.00 89.31 355 LEU A O 1
ATOM 2722 N N . ARG A 1 356 ? 3.557 -21.428 57.333 1.00 88.56 356 ARG A N 1
ATOM 2723 C CA . ARG A 1 356 ? 2.724 -22.623 57.154 1.00 88.56 356 ARG A CA 1
ATOM 2724 C C . ARG A 1 356 ? 2.876 -23.129 55.719 1.00 88.56 356 ARG A C 1
ATOM 2726 O O . ARG A 1 356 ? 3.325 -22.386 54.855 1.00 88.56 356 ARG A O 1
ATOM 2733 N N . SER A 1 357 ? 2.482 -24.365 55.445 1.00 88.56 357 SER A N 1
ATOM 2734 C CA . SER A 1 357 ? 2.360 -24.842 54.064 1.00 88.56 357 SER A CA 1
ATOM 2735 C C . SER A 1 357 ? 1.320 -24.004 53.315 1.00 88.56 357 SER A C 1
ATOM 2737 O O . SER A 1 357 ? 0.264 -23.673 53.871 1.00 88.56 357 SER A O 1
ATOM 2739 N N . GLY A 1 358 ? 1.615 -23.630 52.072 1.00 86.50 358 GLY A N 1
ATOM 2740 C CA . GLY A 1 358 ? 0.739 -22.764 51.287 1.00 86.50 358 GLY A CA 1
ATOM 2741 C C . GLY A 1 358 ? 1.446 -21.968 50.195 1.00 86.50 358 GLY A C 1
ATOM 2742 O O . GLY A 1 358 ? 2.655 -22.074 49.992 1.00 86.50 358 GLY A O 1
ATOM 2743 N N . ALA A 1 359 ? 0.654 -21.168 49.480 1.00 86.12 359 ALA A N 1
ATOM 2744 C CA . ALA A 1 359 ? 1.134 -20.267 48.442 1.00 86.12 359 ALA A CA 1
ATOM 2745 C C . ALA A 1 359 ? 1.421 -18.875 49.019 1.00 86.12 359 ALA A C 1
ATOM 2747 O O . ALA A 1 359 ? 0.608 -18.317 49.763 1.00 86.12 359 ALA A O 1
ATOM 2748 N N . TYR A 1 360 ? 2.564 -18.314 48.640 1.00 89.69 360 TYR A N 1
ATOM 2749 C CA . TYR A 1 360 ? 3.049 -17.019 49.102 1.00 89.69 360 TYR A CA 1
ATOM 2750 C C . TYR A 1 360 ? 3.532 -16.186 47.925 1.00 89.69 360 TYR A C 1
ATOM 2752 O O . TYR A 1 360 ? 4.148 -16.711 47.005 1.00 89.69 360 TYR A O 1
ATOM 2760 N N . MET A 1 361 ? 3.290 -14.881 47.961 1.00 91.69 361 MET A N 1
ATOM 2761 C CA . MET A 1 361 ? 3.843 -13.959 46.976 1.00 91.69 361 MET A CA 1
ATOM 2762 C C . MET A 1 361 ? 5.086 -13.304 47.567 1.00 91.69 361 MET A C 1
ATOM 2764 O O . MET A 1 361 ? 5.013 -12.621 48.590 1.00 91.69 361 MET A O 1
ATOM 2768 N N . LEU A 1 362 ? 6.227 -13.528 46.927 1.00 90.88 362 LEU A N 1
ATOM 2769 C CA . LEU A 1 362 ? 7.495 -12.909 47.274 1.00 90.88 362 LEU A CA 1
ATOM 2770 C C . LEU A 1 362 ? 7.711 -11.681 46.401 1.00 90.88 362 LEU A C 1
ATOM 2772 O O . LEU A 1 362 ? 7.644 -11.762 45.180 1.00 90.88 362 LEU A O 1
ATOM 2776 N N . GLU A 1 363 ? 8.055 -10.572 47.031 1.00 91.56 3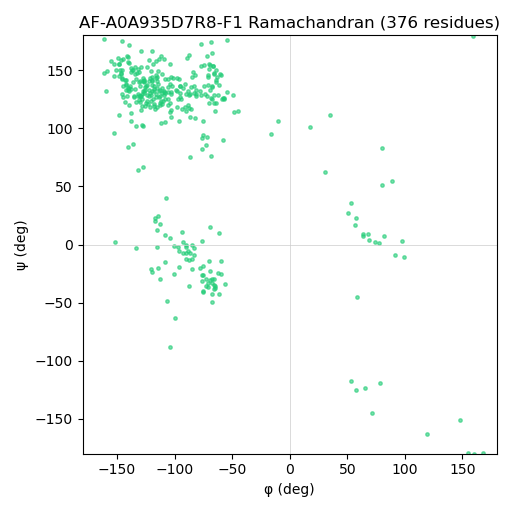63 GLU A N 1
ATOM 2777 C CA . GLU A 1 363 ? 8.487 -9.345 46.382 1.00 91.56 363 GLU A CA 1
ATOM 2778 C C . GLU A 1 363 ? 9.911 -9.013 46.819 1.00 91.56 363 GLU A C 1
ATOM 2780 O O . GLU A 1 363 ? 10.191 -8.911 48.012 1.00 91.56 363 GLU A O 1
ATOM 2785 N N . VAL A 1 364 ? 10.814 -8.836 45.856 1.00 89.69 364 VAL A N 1
ATOM 2786 C CA . VAL A 1 364 ? 12.197 -8.420 46.096 1.00 89.69 364 VAL A CA 1
ATOM 2787 C C . VAL A 1 364 ? 12.401 -7.039 45.500 1.00 89.69 364 VAL A C 1
ATOM 2789 O O . VAL A 1 364 ? 12.132 -6.824 44.322 1.00 89.69 364 VAL A O 1
ATOM 2792 N N . ASN A 1 365 ? 12.901 -6.117 46.315 1.00 87.94 365 ASN A N 1
ATOM 2793 C CA . ASN A 1 365 ? 13.190 -4.736 45.959 1.00 87.94 365 ASN A CA 1
ATOM 2794 C C . ASN A 1 365 ? 14.679 -4.442 46.170 1.00 87.94 365 ASN A C 1
ATOM 2796 O O . ASN A 1 365 ? 15.213 -4.671 47.256 1.00 87.94 365 ASN A O 1
ATOM 2800 N N . SER A 1 366 ? 15.330 -3.890 45.154 1.00 85.81 366 SER A N 1
ATOM 2801 C CA . SER A 1 366 ? 16.692 -3.356 45.174 1.00 85.81 366 SER A CA 1
ATOM 2802 C C . SER A 1 366 ? 16.691 -1.943 44.582 1.00 85.81 366 SER A C 1
ATOM 2804 O O . SER A 1 366 ? 15.739 -1.523 43.926 1.00 85.81 366 SER A O 1
ATOM 2806 N N . VAL A 1 367 ? 17.787 -1.209 44.770 1.00 78.88 367 VAL A N 1
ATOM 2807 C CA . VAL A 1 367 ? 18.026 0.080 44.105 1.00 78.88 367 VAL A CA 1
ATOM 2808 C C . VAL A 1 367 ? 18.046 -0.031 42.577 1.00 78.88 367 VAL A C 1
ATOM 2810 O O . VAL A 1 367 ? 17.752 0.950 41.902 1.00 78.88 367 VAL A O 1
ATOM 2813 N N . LEU A 1 368 ? 18.369 -1.208 42.025 1.00 78.06 368 LEU A N 1
ATOM 2814 C CA . LEU A 1 368 ? 18.407 -1.435 40.575 1.00 78.06 368 LEU A CA 1
ATOM 2815 C C . LEU A 1 368 ? 17.070 -1.922 39.995 1.00 78.06 368 LEU A C 1
ATOM 2817 O O . LEU A 1 368 ? 16.907 -1.925 38.774 1.00 78.06 368 LEU A O 1
ATOM 2821 N N . GLY A 1 369 ? 16.111 -2.336 40.826 1.00 78.69 369 GLY A N 1
ATOM 2822 C CA . GLY A 1 369 ? 14.798 -2.792 40.370 1.00 78.69 369 GLY A CA 1
ATOM 2823 C C . GLY A 1 369 ? 14.051 -3.653 41.379 1.00 78.69 369 GLY A C 1
ATOM 2824 O O . GLY A 1 369 ? 14.544 -3.936 42.471 1.00 78.69 369 GLY A O 1
ATOM 2825 N N . SER A 1 370 ? 12.854 -4.085 40.992 1.00 83.44 370 SER A N 1
ATOM 2826 C CA . SER A 1 370 ? 12.012 -4.970 41.790 1.00 83.44 370 SER A CA 1
ATOM 2827 C C . SER A 1 370 ? 11.431 -6.106 40.956 1.00 83.44 370 SER A C 1
ATOM 2829 O O . SER A 1 370 ? 11.252 -5.974 39.745 1.00 83.44 370 SER A O 1
ATOM 2831 N N . LYS A 1 371 ? 11.143 -7.241 41.601 1.00 83.81 371 LYS A N 1
ATOM 2832 C CA . LYS A 1 371 ? 10.449 -8.374 40.976 1.00 83.81 371 LYS A CA 1
ATOM 2833 C C . LYS A 1 371 ? 9.567 -9.091 41.987 1.00 83.81 371 LYS A C 1
ATOM 2835 O O . LYS A 1 371 ? 9.899 -9.169 43.171 1.00 83.81 371 LYS A O 1
ATOM 2840 N N . ARG A 1 372 ? 8.446 -9.627 41.505 1.00 85.56 372 ARG A N 1
ATOM 2841 C CA . ARG A 1 372 ? 7.520 -10.456 42.280 1.00 85.56 372 ARG A CA 1
ATOM 2842 C C . ARG A 1 372 ? 7.475 -11.864 41.707 1.00 85.56 372 ARG A C 1
ATOM 2844 O O . ARG A 1 372 ? 7.554 -12.028 40.494 1.00 85.56 372 ARG A O 1
ATOM 2851 N N . THR A 1 373 ? 7.362 -12.868 42.565 1.00 84.69 373 THR A N 1
ATOM 2852 C CA . THR A 1 373 ? 7.184 -14.259 42.145 1.00 84.69 373 THR A CA 1
ATOM 2853 C C . THR A 1 373 ? 6.326 -15.032 43.137 1.00 84.69 373 THR A C 1
ATOM 2855 O O . THR A 1 373 ? 6.321 -14.744 44.337 1.00 84.69 373 THR A O 1
ATOM 2858 N N . LEU A 1 374 ? 5.610 -16.030 42.629 1.00 86.75 374 LEU A N 1
ATOM 2859 C CA . LEU A 1 374 ? 4.838 -16.955 43.443 1.00 86.75 374 LEU A CA 1
ATOM 2860 C C . LEU A 1 374 ? 5.760 -18.042 44.005 1.00 86.75 374 LEU A C 1
ATOM 2862 O O . LEU A 1 374 ? 6.537 -18.657 43.279 1.00 86.75 374 LEU A O 1
ATOM 2866 N N . LEU A 1 375 ? 5.629 -18.306 45.298 1.00 86.75 375 LEU A N 1
ATOM 2867 C CA . LEU A 1 375 ? 6.306 -19.379 46.006 1.00 86.75 375 LEU A CA 1
ATOM 2868 C C . LEU A 1 375 ? 5.287 -20.381 46.531 1.00 86.75 375 LEU A C 1
ATOM 2870 O O . LEU A 1 375 ? 4.198 -20.012 46.974 1.00 86.75 375 LEU A O 1
ATOM 2874 N N . ILE A 1 376 ? 5.686 -21.646 46.545 1.00 87.12 376 ILE A N 1
ATOM 2875 C CA . ILE A 1 376 ? 4.932 -22.735 47.160 1.00 87.12 376 ILE A CA 1
ATOM 2876 C C . ILE A 1 376 ? 5.783 -23.282 48.301 1.00 87.12 376 ILE A C 1
ATOM 2878 O O . ILE A 1 376 ? 6.965 -23.565 48.105 1.00 87.12 376 ILE A O 1
ATOM 2882 N N . ARG A 1 377 ? 5.194 -23.403 49.490 1.00 86.00 377 ARG A N 1
ATOM 2883 C CA . ARG A 1 377 ? 5.800 -24.080 50.636 1.00 86.00 377 ARG A CA 1
ATOM 2884 C C . ARG A 1 377 ? 5.093 -25.403 50.898 1.00 86.00 377 ARG A C 1
ATOM 2886 O O . ARG A 1 377 ? 3.864 -25.403 51.021 1.00 86.00 377 ARG A O 1
ATOM 2893 N N . ASP A 1 378 ? 5.891 -26.458 51.045 1.00 81.50 378 ASP A N 1
ATOM 2894 C CA . ASP A 1 378 ? 5.437 -27.791 51.462 1.00 81.50 378 ASP A CA 1
ATOM 2895 C C . ASP A 1 378 ? 5.156 -27.870 52.967 1.00 81.50 378 ASP A C 1
ATOM 2897 O O . ASP A 1 378 ? 5.876 -27.229 53.774 1.00 81.50 378 ASP A O 1
#

Sequence (378 aa):
MISTHAYNVQNKSLTAVLSLLLLCGMVSAQPYCDILLRPAFDVSFNGNVITCVNLSTPLTAGTTELWNYGDASVADNYAYHEYTTIGVYPVCLTLTTQDGTCSSTYCRNVVVPENDCNGSWDSNFSSTQTSTNTLTLTDISTSGTPDSRQWGFGDLSAVSTDESPSHTWLLPGSHLVHLTRRQNECVVTEAHWVTVDGNASTCGQDLFVNFTHEEMGDQVVFQSELSSLTAIPVIALWSYGDGESDTAFASAHTYAEPGEYQVCLFVGAANTSSFDTCFAFVCRTITVGTSLVGIAETEEREFKVWPIPFQNELHLSAPWISGNCTASLTDATGREIHRSQQHVTERMDLYLPDLRSGAYMLEVNSVLGSKRTLLIRD

Foldseek 3Di:
DDDDDDDDDDPPPDPVVVVVVVPDPDDPCAVVQCVAFVWDWDWDDDQQKIFIDTPTFPPDPQKWKWKDFQPRDIDTPGGMDGDPDFDWGWIKIKIAHNVRPHIYMATDIDGRAPDDPVPQWDWDKDWDADDAQKIKIATPTPHDDAPWKWKDWQQPDDIDGDRIDMDGDQAFAKIKMKMWGHHDRDIDIDIDIDGGFHKHKPPPPQKDWDWDWDADAQKIKIAIDIDGDQWAFDWKKKDFQPRDIDTDNIDMDGHPDWAKGKIKMKTKTARPVVRDIIIMMGIDIDTHDPDPVDDDPPPPFDKDWDDFADAFKIKIFGQQPAAWKKKWKAAPVRHTDDIDIDHDRTMDMGGHNPDDFDKIKMWMDDPRGIDIDIGGYD

Secondary structure (DSSP, 8-state):
--------S----SHHHHHHHTTS----SHHHHHHHH---EEEEEETTEEEEEE--SS--TT-EEEEE-SSS-EEES--EEE-SS-EEEEEEEEEE-TTSS-EEEEEEEEEE-SS--TT-----EEEEEEETTEEEEEE--SS---SEEEEE-SSSPPPB--SS-EEE-SS-EEEEEEEEEEETTEEEEEEEEEEE-EEEESSTTSEEEEEEEEEETTEEEEEEEEEESSEEEEEEEEE-SSS-EE-SSEEEEE-SS-EEEEEEEEEEEEETTTTEEEEEEEEEEEEES---SS---------EEESSSBSSEEEEE-TT--EEEEEEEEETTS-EEEEEEEEESSEEEEE-TTPPSEEEEEEEEETTEEEEEEEEE-

Nearest PDB structures (foldseek):
  4l9d-assembly2_B  TM=8.763E-01  e=8.385E-04  Vibrio cholerae M66-2
  6aem-assembly2_B  TM=8.684E-01  e=2.050E-03  Vibrio anguillarum
  7c7u-assembly2_B  TM=2.114E-01  e=1.764E-06  Staphylococcus aureus
  7c7u-assembly1_A  TM=1.915E-01  e=4.522E-06  Staphylococcus aureus
  7kv7-assembly1_BBB  TM=2.808E-01  e=3.595E-04  Bacteroides fluxus YIT 12057

Radius of gyration: 30.76 Å; Cα contacts (8 Å, |Δi|>4): 818; chains: 1; bounding box: 81×53×93 Å